Protein AF-A0A5J6PD71-F1 (afdb_monomer)

Solvent-accessible surface area (backbone atoms only — not comparable to full-atom values): 24590 Å² total; per-residue (Å²): 116,74,68,60,54,57,51,52,53,49,52,50,52,50,52,42,64,70,36,68,49,68,65,57,45,51,50,52,51,49,40,51,48,45,36,53,51,20,52,51,44,26,75,73,64,69,37,62,67,48,34,52,54,23,38,63,52,36,47,58,53,48,50,45,54,66,44,48,45,32,48,38,51,50,11,50,74,39,28,80,81,47,69,74,43,86,61,46,69,58,54,50,51,53,52,49,53,53,50,41,50,55,44,25,52,50,51,47,50,46,45,35,71,66,69,80,49,79,81,46,73,52,57,47,46,50,44,36,39,53,45,44,51,49,53,53,53,33,34,55,36,31,69,78,36,87,70,33,45,63,56,46,53,38,54,58,40,67,48,56,74,48,50,69,62,50,64,77,44,65,49,67,60,52,49,52,48,40,54,49,51,51,50,54,49,47,55,49,61,72,71,58,77,76,95,62,74,44,80,40,74,88,78,46,56,60,65,65,50,46,52,54,54,49,61,58,64,44,57,79,78,43,84,75,54,58,62,74,40,74,68,54,14,49,31,62,72,43,48,26,49,71,67,37,47,52,65,55,47,52,56,56,48,47,52,50,52,62,40,44,50,48,40,63,78,63,52,68,73,74,65,55,50,52,52,50,44,54,52,43,52,50,46,41,54,50,52,42,50,56,53,49,56,39,33,60,71,25,47,59,56,50,56,77,77,39,95,62,64,49,58,57,49,51,54,49,51,53,54,49,49,49,75,57,40,49,64,53,37,52,50,37,49,49,52,42,51,50,61,35,68,80,62,75,65,81,68,56,72,65,56,56,48,53,47,54,51,41,56,52,39,49,48,50,34,39,53,39,51,40,51,43,47,40,66,76,56,71,69,47,60,68,61,41,52,47,55,43,51,50,50,53,49,51,52,52,51,50,32,39,67,26,38,68,68,41,83,54,66,90,88,54,76,86,41,61,56,62,60,57,46,52,52,39,51,51,53,35,65,66,33,51,59,56,32,65,62,44,59,58,67,61,72,79,85,68,93,84,129

Secondary structure (DSSP, 8-state):
-HHHHHHHHHHHHHHHHHS-SHHHHHHHHHHHHHHHHHHHHHHHH--HHHHHHHHHHHHHHHHHHHHHHHHHHHHHHH-TTGGGSTTHHHHHHHHHHHHHHHHHHHHHHHHHHTTSS---HHHHHHHHHHHHHHHHHHHHHHHH-TTGGGHHHHHHHHTTTHHHHHHTS-HHHHHHHHHHHHHHHHHHHHH---SSPPPPTTTS-HHHHHHHHHHHHGGGTS--PPPS-HHHHHHHTS--SHHHHHHHHHHHHHHHHHHHHHHHHHS-HHHHHHHHHHHHHHHHHHHHHHHHHHHHHHHHHHHHH----HHHHHHHHHHHHHHHHHHHHHHHHHHHHHHHHTTT----HHHHHHHHHHHHHHHHHHHHHHHHHHHHHTT-HHHHHHHHHHHHHHHHHHHHHTTSSSPPPTTS----THHHHHHHHHHHHHHHHHHHHHGGG-----S--

Mean predicted aligned error: 12.78 Å

Foldseek 3Di:
DVVVVVVVVVLVVLVCQLVVDPLVVVLLVVLVVLLVVLVCCCVVPVPLLSLVLNLLSCVVVLLCLLQQNLLSLLLLLQDPVNVPDPCSLVSSLVVNLVSLLVSLVSVLSNVCSVVPDHDDPQLSLLSSLLSLVLSLVSNVLSLVPVPSSLCSLLSSLQCVVVSVVSSPPDSVVSVVVSVVSSVVSSVCSVVDDRPDNRDRPVPPPVVVVCCVPCVPPVVVPDPQQAAPDPLLCLQQVHRDDPRVLVSVLVVLVVSLCVSCVSVVVHDDQDVSLLVNLLVLLVSLLVQLLVSLLSRLVRVVVVVVVDPDQLLVVVVVSVVSSCVRSVVSLVVSLVVSVVSCVVRVPDDDVVLSVLSSLLSVLLSLLLNLQLLLCCLVPVSPSSVSSVVNVVSVSVLSSLCVLQCSSHRDPPPRDNRHPVVSVVVSVVSCVVRVVCRSVSSSVRDPPPDDD

Radius of gyration: 23.36 Å; Cα contacts (8 Å, |Δi|>4): 391; chains: 1; bounding box: 61×66×56 Å

Nearest PDB structures (foldseek):
  6tp6-assembly1_A  TM=1.699E-01  e=2.619E+00  Homo sapiens
  6tp3-assembly2_B  TM=1.702E-01  e=4.707E+00  Homo sapiens
  8irs-assembly1_R  TM=1.478E-01  e=9.513E+00  Escherichia coli

pLDDT: mean 70.59, std 14.04, range [32.34, 94.25]

Structure (mmCIF, N/CA/C/O backbone):
data_AF-A0A5J6PD71-F1
#
_entry.id   AF-A0A5J6PD71-F1
#
loop_
_atom_site.group_PDB
_atom_site.id
_atom_site.type_symbol
_atom_site.label_atom_id
_atom_site.label_alt_id
_atom_site.label_comp_id
_atom_site.label_asym_id
_atom_site.label_entity_id
_atom_site.label_seq_id
_atom_site.pdbx_PDB_ins_code
_atom_site.Cartn_x
_atom_site.Cartn_y
_atom_site.Cartn_z
_atom_site.occupancy
_atom_site.B_iso_or_equiv
_atom_site.auth_seq_id
_atom_site.auth_comp_id
_atom_site.auth_asym_id
_atom_site.auth_atom_id
_atom_site.pdbx_PDB_model_num
ATOM 1 N N . MET A 1 1 ? 8.873 -41.475 -1.466 1.00 44.66 1 MET A N 1
ATOM 2 C CA . MET A 1 1 ? 7.614 -40.705 -1.625 1.00 44.66 1 MET A CA 1
ATOM 3 C C . MET A 1 1 ? 7.075 -40.048 -0.341 1.00 44.66 1 MET A C 1
ATOM 5 O O . MET A 1 1 ? 6.488 -38.988 -0.456 1.00 44.66 1 MET A O 1
ATOM 9 N N . LYS A 1 2 ? 7.304 -40.554 0.888 1.00 41.00 2 LYS A N 1
ATOM 10 C CA . LYS A 1 2 ? 6.864 -39.854 2.129 1.00 41.00 2 LYS A CA 1
ATOM 11 C C . LYS A 1 2 ? 7.612 -38.539 2.446 1.00 41.00 2 LYS A C 1
ATOM 13 O O . LYS A 1 2 ? 7.022 -37.627 3.011 1.00 41.00 2 LYS A O 1
ATOM 18 N N . ALA A 1 3 ? 8.882 -38.407 2.053 1.00 39.44 3 ALA A N 1
ATOM 19 C CA . ALA A 1 3 ? 9.677 -37.197 2.309 1.00 39.44 3 ALA A CA 1
ATOM 20 C C . ALA A 1 3 ? 9.302 -35.999 1.411 1.00 39.44 3 ALA A C 1
ATOM 22 O O . ALA A 1 3 ? 9.419 -34.854 1.843 1.00 39.44 3 ALA A O 1
ATOM 23 N N . SER A 1 4 ? 8.814 -36.242 0.186 1.00 40.81 4 SER A N 1
ATOM 24 C CA . SER A 1 4 ? 8.402 -35.174 -0.737 1.00 40.81 4 SER A CA 1
ATOM 25 C C . SER A 1 4 ? 7.089 -34.517 -0.306 1.00 40.81 4 SER A C 1
ATOM 27 O O . SER A 1 4 ? 6.993 -33.294 -0.353 1.00 40.81 4 SER A O 1
ATOM 29 N N . HIS A 1 5 ? 6.126 -35.294 0.205 1.00 41.25 5 HIS A N 1
ATOM 30 C CA . HIS A 1 5 ? 4.891 -34.750 0.787 1.00 41.25 5 HIS A CA 1
ATOM 31 C C . HIS A 1 5 ? 5.169 -33.901 2.033 1.00 41.25 5 HIS A C 1
ATOM 33 O O . HIS A 1 5 ? 4.680 -32.782 2.136 1.00 41.25 5 HIS A O 1
ATOM 39 N N . MET A 1 6 ? 6.059 -34.365 2.917 1.00 46.75 6 MET A N 1
ATOM 40 C CA . MET A 1 6 ? 6.398 -33.632 4.140 1.00 46.75 6 MET A CA 1
ATOM 41 C C . MET A 1 6 ? 7.098 -32.286 3.864 1.00 46.75 6 MET A C 1
ATOM 43 O O . MET A 1 6 ? 6.939 -31.340 4.632 1.00 46.75 6 MET A O 1
ATOM 47 N N . ASN A 1 7 ? 7.858 -32.170 2.769 1.00 53.00 7 ASN A N 1
ATOM 48 C CA . ASN A 1 7 ? 8.479 -30.905 2.359 1.00 53.00 7 ASN A CA 1
ATOM 49 C C . ASN A 1 7 ? 7.473 -29.935 1.721 1.00 53.00 7 ASN A C 1
ATOM 51 O O . ASN A 1 7 ? 7.568 -28.728 1.958 1.00 53.00 7 ASN A O 1
ATOM 55 N N . LEU A 1 8 ? 6.494 -30.453 0.971 1.00 55.34 8 LEU A N 1
ATOM 56 C CA . LEU A 1 8 ? 5.419 -29.651 0.384 1.00 55.34 8 LEU A CA 1
ATOM 57 C C . LEU A 1 8 ? 4.525 -29.050 1.481 1.00 55.34 8 LEU A C 1
ATOM 59 O O . LEU A 1 8 ? 4.266 -27.846 1.475 1.00 55.34 8 LEU A O 1
ATOM 63 N N . ASP A 1 9 ? 4.171 -29.855 2.486 1.00 62.41 9 ASP A N 1
ATOM 64 C CA . ASP A 1 9 ? 3.374 -29.421 3.640 1.00 62.41 9 ASP A CA 1
ATOM 65 C C . ASP A 1 9 ? 4.103 -28.354 4.470 1.00 62.41 9 ASP A C 1
ATOM 67 O O . ASP A 1 9 ? 3.505 -27.364 4.893 1.00 62.41 9 ASP A O 1
ATOM 71 N N . ARG A 1 10 ? 5.425 -28.490 4.646 1.00 64.19 10 ARG A N 1
ATOM 72 C CA . ARG A 1 10 ? 6.257 -27.490 5.341 1.00 64.19 10 ARG A CA 1
ATOM 73 C C . ARG A 1 10 ? 6.315 -26.160 4.594 1.00 64.19 10 ARG A C 1
ATOM 75 O O . ARG A 1 10 ? 6.169 -25.115 5.226 1.00 64.19 10 ARG A O 1
ATOM 82 N N . GLY A 1 11 ? 6.499 -26.181 3.273 1.00 60.91 11 GLY A N 1
ATOM 83 C CA . GLY A 1 11 ? 6.483 -24.964 2.452 1.00 60.91 11 GLY A CA 1
ATOM 84 C C . GLY A 1 11 ? 5.134 -24.246 2.522 1.00 60.91 11 GLY A C 1
ATOM 85 O O . GLY A 1 11 ? 5.078 -23.028 2.692 1.00 60.91 11 GLY A O 1
ATOM 86 N N . LEU A 1 12 ? 4.045 -25.015 2.500 1.00 65.31 12 LEU A N 1
ATOM 87 C CA . LEU A 1 12 ? 2.684 -24.497 2.585 1.00 65.31 12 LEU A CA 1
ATOM 88 C C . LEU A 1 12 ? 2.399 -23.879 3.963 1.00 65.31 12 LEU A C 1
ATOM 90 O O . LEU A 1 12 ? 1.822 -22.795 4.034 1.00 65.31 12 LEU A O 1
ATOM 94 N N . ILE A 1 13 ? 2.883 -24.488 5.051 1.00 67.88 13 ILE A N 1
ATOM 95 C CA . ILE A 1 13 ? 2.801 -23.926 6.411 1.00 67.88 13 ILE A CA 1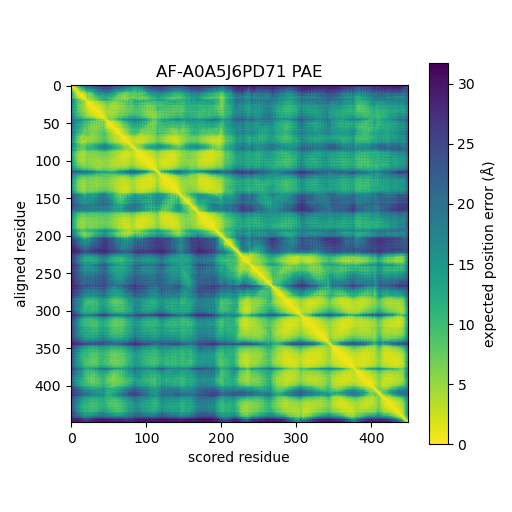
ATOM 96 C C . ILE A 1 13 ? 3.588 -22.612 6.521 1.00 67.88 13 ILE A C 1
ATOM 98 O O . ILE A 1 13 ? 3.087 -21.646 7.096 1.00 67.88 13 ILE A O 1
ATOM 102 N N . VAL A 1 14 ? 4.793 -22.528 5.949 1.00 66.56 14 VAL A N 1
ATOM 103 C CA . VAL A 1 14 ? 5.590 -21.287 5.975 1.00 66.56 14 VAL A CA 1
ATOM 104 C C . VAL A 1 14 ? 4.915 -20.177 5.171 1.00 66.56 14 VAL A C 1
ATOM 106 O O . VAL A 1 14 ? 4.851 -19.040 5.636 1.00 66.56 14 VAL A O 1
ATOM 109 N N . LEU A 1 15 ? 4.333 -20.498 4.016 1.00 65.25 15 LEU A N 1
ATOM 110 C CA . LEU A 1 15 ? 3.592 -19.537 3.196 1.00 65.25 15 LEU A CA 1
ATOM 111 C C . LEU A 1 15 ? 2.302 -19.073 3.893 1.00 65.25 15 LEU A C 1
ATOM 113 O O . LEU A 1 15 ? 1.964 -17.888 3.863 1.00 65.25 15 LEU A O 1
ATOM 117 N N . GLN A 1 16 ? 1.627 -19.979 4.607 1.00 66.62 16 GLN A N 1
ATOM 118 C CA . GLN A 1 16 ? 0.517 -19.636 5.497 1.00 66.62 16 GLN A CA 1
ATOM 119 C C . GLN A 1 16 ? 0.954 -18.742 6.661 1.00 66.62 16 GLN A C 1
ATOM 121 O O . GLN A 1 16 ? 0.165 -17.911 7.086 1.00 66.62 16 GLN A O 1
ATOM 126 N N . GLN A 1 17 ? 2.178 -18.872 7.173 1.00 66.94 17 GLN A N 1
ATOM 127 C CA . GLN A 1 17 ? 2.681 -18.012 8.249 1.00 66.94 17 GLN A CA 1
ATOM 128 C C . GLN A 1 17 ? 3.188 -16.650 7.752 1.00 66.94 17 GLN A C 1
ATOM 130 O O . GLN A 1 17 ? 3.024 -15.658 8.463 1.00 66.94 17 GLN A O 1
ATOM 135 N N . LEU A 1 18 ? 3.759 -16.580 6.544 1.00 65.62 18 LEU A N 1
ATOM 136 C CA . LEU A 1 18 ? 4.157 -15.329 5.877 1.00 65.62 18 LEU A CA 1
ATOM 137 C C . LEU A 1 18 ? 2.943 -14.456 5.542 1.00 65.62 18 LEU A C 1
ATOM 139 O O . LEU A 1 18 ? 2.994 -13.235 5.695 1.00 65.62 18 LEU A O 1
ATOM 143 N N . PHE A 1 19 ? 1.835 -15.094 5.159 1.00 67.50 19 PHE A N 1
ATOM 144 C CA . PHE A 1 19 ? 0.572 -14.438 4.827 1.00 67.50 19 PHE A CA 1
ATOM 145 C C . PHE A 1 19 ? -0.573 -15.062 5.639 1.00 67.50 19 PHE A C 1
ATOM 147 O O . PHE A 1 19 ? -1.385 -15.836 5.117 1.00 67.50 19 PHE A O 1
ATOM 154 N N . PRO A 1 20 ? -0.656 -14.743 6.943 1.00 55.12 20 PRO A N 1
ATOM 155 C CA . PRO A 1 20 ? -1.557 -15.426 7.871 1.00 55.12 20 PRO A CA 1
ATOM 156 C C . PRO A 1 20 ? -3.026 -15.244 7.506 1.00 55.12 20 PRO A C 1
ATOM 158 O O . PRO A 1 20 ? -3.826 -16.184 7.587 1.00 55.12 20 PRO A O 1
ATOM 161 N N . THR A 1 21 ? -3.388 -14.071 6.995 1.00 61.28 21 THR A N 1
ATOM 162 C CA . THR A 1 21 ? -4.753 -13.812 6.554 1.00 61.28 21 THR A CA 1
ATOM 163 C C . THR A 1 21 ? -5.006 -14.466 5.193 1.00 61.28 21 THR A C 1
ATOM 165 O O . THR A 1 21 ? -4.267 -14.280 4.224 1.00 61.28 21 THR A O 1
ATOM 168 N N . ARG A 1 22 ? -6.094 -15.244 5.099 1.00 60.59 22 ARG A N 1
ATOM 169 C CA . ARG A 1 22 ? -6.539 -15.860 3.832 1.00 60.59 22 ARG A CA 1
ATOM 170 C C . ARG A 1 22 ? -6.719 -14.811 2.730 1.00 60.59 22 ARG A C 1
ATOM 172 O O . ARG A 1 22 ? -6.396 -15.076 1.584 1.00 60.59 22 ARG A O 1
ATOM 179 N N . VAL A 1 23 ? -7.178 -13.614 3.094 1.00 55.34 23 VAL A N 1
ATOM 180 C CA . VAL A 1 23 ? -7.401 -12.502 2.161 1.00 55.34 23 VAL A CA 1
ATOM 181 C C . VAL A 1 23 ? -6.099 -12.009 1.530 1.00 55.34 23 VAL A C 1
ATOM 183 O O . VAL A 1 23 ? -6.073 -11.807 0.324 1.00 55.34 23 VAL A O 1
ATOM 186 N N . ILE A 1 24 ? -5.004 -11.880 2.291 1.00 61.78 24 ILE A N 1
ATOM 187 C CA . ILE A 1 24 ? -3.714 -11.462 1.716 1.00 61.78 24 ILE A CA 1
ATOM 188 C C . ILE A 1 24 ? -3.164 -12.545 0.785 1.00 61.78 24 ILE A C 1
ATOM 190 O O . ILE A 1 24 ? -2.654 -12.220 -0.282 1.00 61.78 24 ILE A O 1
ATOM 194 N N . ARG A 1 25 ? -3.341 -13.828 1.131 1.00 66.06 25 ARG A N 1
ATOM 195 C CA . ARG A 1 25 ? -2.976 -14.945 0.242 1.00 66.06 25 ARG A CA 1
ATOM 196 C C . ARG A 1 25 ? -3.728 -14.892 -1.084 1.00 66.06 25 ARG A C 1
ATOM 198 O O . ARG A 1 25 ? -3.099 -14.962 -2.132 1.00 66.06 25 ARG A O 1
ATOM 205 N N . TRP A 1 26 ? -5.050 -14.729 -1.040 1.00 64.12 26 TRP A N 1
ATOM 206 C CA . TRP A 1 26 ? -5.865 -14.600 -2.248 1.00 64.12 26 TRP A CA 1
ATOM 207 C C . TRP A 1 26 ? -5.517 -13.354 -3.054 1.00 64.12 26 TRP A C 1
ATOM 209 O O . TRP A 1 26 ? -5.457 -13.437 -4.272 1.00 64.12 26 TRP A O 1
ATOM 219 N N . LEU A 1 27 ? -5.235 -12.228 -2.398 1.00 64.06 27 LEU A N 1
ATOM 220 C CA . LEU A 1 27 ? -4.836 -10.995 -3.071 1.00 64.06 27 LEU A CA 1
ATOM 221 C C . LEU A 1 27 ? -3.483 -11.147 -3.775 1.00 64.06 27 LEU A C 1
ATOM 223 O O . LEU A 1 27 ? -3.360 -10.746 -4.925 1.00 64.06 27 LEU A O 1
ATOM 227 N N . MET A 1 28 ? -2.496 -11.780 -3.140 1.00 67.12 28 MET A N 1
ATOM 228 C CA . MET A 1 28 ? -1.216 -12.068 -3.791 1.00 67.12 28 MET A CA 1
ATOM 229 C C . MET A 1 28 ? -1.358 -13.040 -4.957 1.00 67.12 28 MET A C 1
ATOM 231 O O . MET A 1 28 ? -0.760 -12.816 -6.003 1.00 67.12 28 MET A O 1
ATOM 235 N N . LEU A 1 29 ? -2.157 -14.099 -4.793 1.00 73.31 29 LEU A N 1
ATOM 236 C CA . LEU A 1 29 ? -2.440 -15.044 -5.873 1.00 73.31 29 LEU A CA 1
ATOM 237 C C . LEU A 1 29 ? -3.161 -14.355 -7.031 1.00 73.31 29 LEU A C 1
ATOM 239 O O . LEU A 1 29 ? -2.787 -14.561 -8.180 1.00 73.31 29 LEU A O 1
ATOM 243 N N . LEU A 1 30 ? -4.149 -13.509 -6.740 1.00 68.31 30 LEU A N 1
ATOM 244 C CA . LEU A 1 30 ? -4.875 -12.735 -7.739 1.00 68.31 30 LEU A CA 1
ATOM 245 C C . LEU A 1 30 ? -3.935 -11.778 -8.476 1.00 68.31 30 LEU A C 1
ATOM 247 O O . LEU A 1 30 ? -3.932 -11.772 -9.699 1.00 68.31 30 LEU A O 1
ATOM 251 N N . MET A 1 31 ? -3.101 -11.023 -7.756 1.00 68.56 31 MET A N 1
ATOM 252 C CA . MET A 1 31 ? -2.120 -10.115 -8.358 1.00 68.56 31 MET A CA 1
ATOM 253 C C . MET A 1 31 ? -1.092 -10.863 -9.212 1.00 68.56 31 MET A C 1
ATOM 255 O O . MET A 1 31 ? -0.802 -10.426 -10.320 1.00 68.56 31 MET A O 1
ATOM 259 N N . LEU A 1 32 ? -0.590 -12.012 -8.747 1.00 72.38 32 LEU A N 1
ATOM 260 C CA . LEU A 1 32 ? 0.308 -12.865 -9.529 1.00 72.38 32 LEU A CA 1
ATOM 261 C C . LEU A 1 32 ? -0.388 -13.413 -10.782 1.00 72.38 32 LEU A C 1
ATOM 263 O O . LEU A 1 32 ? 0.203 -13.436 -11.853 1.00 72.38 32 LEU A O 1
ATOM 267 N N . THR A 1 33 ? -1.649 -13.827 -10.660 1.00 74.81 33 THR A N 1
ATOM 268 C CA . THR A 1 33 ? -2.439 -14.344 -11.785 1.00 74.81 33 THR A CA 1
ATOM 269 C C . THR A 1 33 ? -2.689 -13.250 -12.816 1.00 74.81 33 THR A C 1
ATOM 271 O O . THR A 1 33 ? -2.477 -13.474 -14.001 1.00 74.81 33 THR A O 1
ATOM 274 N N . ILE A 1 34 ? -3.075 -12.050 -12.376 1.00 71.81 34 ILE A N 1
ATOM 275 C CA . ILE A 1 34 ? -3.256 -10.888 -13.252 1.00 71.81 34 ILE A CA 1
ATOM 276 C C . ILE A 1 34 ? -1.935 -10.506 -13.920 1.00 71.81 34 ILE A C 1
ATOM 278 O O . ILE A 1 34 ? -1.935 -10.201 -15.105 1.00 71.81 34 ILE A O 1
ATOM 282 N N . PHE A 1 35 ? -0.816 -10.567 -13.197 1.00 71.12 35 PHE A N 1
ATOM 283 C CA . PHE A 1 35 ? 0.507 -10.346 -13.772 1.00 71.12 35 PHE A CA 1
ATOM 284 C C . PHE A 1 35 ? 0.834 -11.376 -14.862 1.00 71.12 35 PHE A C 1
ATOM 286 O O . PHE A 1 35 ? 1.202 -10.985 -15.961 1.00 71.12 35 PHE A O 1
ATOM 293 N N . LEU A 1 36 ? 0.653 -12.675 -14.601 1.00 77.62 36 LEU A N 1
ATOM 294 C CA . LEU A 1 36 ? 0.953 -13.736 -15.572 1.00 77.62 36 LEU A CA 1
ATOM 295 C C . LEU A 1 36 ? 0.035 -13.684 -16.799 1.00 77.62 36 LEU A C 1
ATOM 297 O O . LEU A 1 36 ? 0.499 -13.852 -17.924 1.00 77.62 36 LEU A O 1
ATOM 301 N N . ILE A 1 37 ? -1.259 -13.432 -16.586 1.00 78.00 37 ILE A N 1
ATOM 302 C CA . ILE A 1 37 ? -2.228 -13.253 -17.671 1.00 78.00 37 ILE A CA 1
ATOM 303 C C . ILE A 1 37 ? -1.896 -11.985 -18.456 1.00 78.00 37 ILE A C 1
ATOM 305 O O . ILE A 1 37 ? -1.871 -12.027 -19.677 1.00 78.00 37 ILE A O 1
ATOM 309 N N . GLY A 1 38 ? -1.605 -10.877 -17.774 1.00 71.50 38 GLY A N 1
ATOM 310 C CA . GLY A 1 38 ? -1.207 -9.621 -18.401 1.00 71.50 38 GLY A CA 1
ATOM 311 C C . GLY A 1 38 ? 0.051 -9.783 -19.244 1.00 71.50 38 GLY A C 1
ATOM 312 O O . GLY A 1 38 ? 0.042 -9.403 -20.405 1.00 71.50 38 GLY A O 1
ATOM 313 N N . PHE A 1 39 ? 1.081 -10.437 -18.705 1.00 72.88 39 PHE A N 1
ATOM 314 C CA . PHE A 1 39 ? 2.295 -10.814 -19.430 1.00 72.88 39 PHE A CA 1
ATOM 315 C C . PHE A 1 39 ? 1.971 -11.601 -20.700 1.00 72.88 39 PHE A C 1
ATOM 317 O O . PHE A 1 39 ? 2.344 -11.183 -21.793 1.00 72.88 39 PHE A O 1
ATOM 324 N N . ALA A 1 40 ? 1.224 -12.701 -20.573 1.00 78.31 40 ALA A N 1
ATOM 325 C CA . ALA A 1 40 ? 0.868 -13.536 -21.714 1.00 78.31 40 ALA A CA 1
ATOM 326 C C . ALA A 1 40 ? 0.051 -12.766 -22.760 1.00 78.31 40 ALA A C 1
ATOM 328 O O . ALA A 1 40 ? 0.303 -12.896 -23.952 1.00 78.31 40 ALA A O 1
ATOM 329 N N . LEU A 1 41 ? -0.910 -11.946 -22.333 1.00 75.50 41 LEU A N 1
ATOM 330 C CA . LEU A 1 41 ? -1.755 -11.179 -23.242 1.00 75.50 41 LEU A CA 1
ATOM 331 C C . LEU A 1 41 ? -0.979 -10.077 -23.967 1.00 75.50 41 LEU A C 1
ATOM 333 O O . LEU A 1 41 ? -1.221 -9.859 -25.153 1.00 75.50 41 LEU A O 1
ATOM 337 N N . THR A 1 42 ? -0.044 -9.405 -23.296 1.00 72.81 42 THR A N 1
ATOM 338 C CA . THR A 1 42 ? 0.781 -8.386 -23.949 1.00 72.81 42 THR A CA 1
ATOM 339 C C . THR A 1 42 ? 1.735 -9.008 -24.964 1.00 72.81 42 THR A C 1
ATOM 341 O O . THR A 1 42 ? 1.828 -8.504 -26.077 1.00 72.81 42 THR A O 1
ATOM 344 N N . GLU A 1 43 ? 2.380 -10.128 -24.630 1.00 73.38 43 GLU A N 1
ATOM 345 C CA . GLU A 1 43 ? 3.308 -10.814 -25.543 1.00 73.38 43 GLU A CA 1
ATOM 346 C C . GLU A 1 43 ? 2.589 -11.488 -26.726 1.00 73.38 43 GLU A C 1
ATOM 348 O O . GLU A 1 43 ? 3.104 -11.498 -27.840 1.00 73.38 43 GLU A O 1
ATOM 353 N N . LEU A 1 44 ? 1.386 -12.040 -26.515 1.00 77.69 44 LEU A N 1
ATOM 354 C CA . LEU A 1 44 ? 0.648 -12.759 -27.564 1.00 77.69 44 LEU A CA 1
ATOM 355 C C . LEU A 1 44 ? -0.183 -11.846 -28.472 1.00 77.69 44 LEU A C 1
ATOM 357 O O . LEU A 1 44 ? -0.397 -12.188 -29.633 1.00 77.69 44 LEU A O 1
ATOM 361 N N . PHE A 1 45 ? -0.685 -10.721 -27.955 1.00 73.50 45 PHE A N 1
ATOM 362 C CA . PHE A 1 45 ? -1.658 -9.882 -28.667 1.00 73.50 45 PHE A CA 1
ATOM 363 C C . PHE A 1 45 ? -1.238 -8.411 -28.807 1.00 73.50 45 PHE A C 1
ATOM 365 O O . PHE A 1 45 ? -2.020 -7.625 -29.338 1.00 73.50 45 PHE A O 1
ATOM 372 N N . ALA A 1 46 ? -0.041 -8.027 -28.340 1.00 66.94 46 ALA A N 1
ATOM 373 C CA . ALA A 1 46 ? 0.464 -6.646 -28.369 1.00 66.94 46 ALA A CA 1
ATOM 374 C C . ALA A 1 46 ? -0.521 -5.621 -27.761 1.00 66.94 46 ALA A C 1
ATOM 376 O O . ALA A 1 46 ? -0.673 -4.497 -28.238 1.00 66.94 46 ALA A O 1
ATOM 377 N N . LEU A 1 47 ? -1.242 -6.026 -26.709 1.00 66.19 47 LEU A N 1
ATOM 378 C CA . LEU A 1 47 ? -2.257 -5.197 -26.059 1.00 66.19 47 LEU A CA 1
ATOM 379 C C . LEU A 1 47 ? -1.622 -4.303 -24.985 1.00 66.19 47 LEU A C 1
ATOM 381 O O . LEU A 1 47 ? -1.668 -4.619 -23.794 1.00 66.19 47 LEU A O 1
ATOM 385 N N . ASP A 1 48 ? -1.082 -3.156 -25.402 1.00 61.50 48 ASP A N 1
ATOM 386 C CA . ASP A 1 48 ? -0.398 -2.184 -24.528 1.00 61.50 48 ASP A CA 1
ATOM 387 C C . ASP A 1 48 ? -1.231 -1.780 -23.297 1.00 61.50 48 ASP A C 1
ATOM 389 O O . ASP A 1 48 ? -0.708 -1.667 -22.188 1.00 61.50 48 ASP A O 1
ATOM 393 N N . LEU A 1 49 ? -2.553 -1.626 -23.455 1.00 62.06 49 LEU A N 1
ATOM 394 C CA . LEU A 1 49 ? -3.468 -1.289 -22.356 1.00 62.06 49 LEU A CA 1
ATOM 395 C C . LEU A 1 49 ? -3.499 -2.369 -21.265 1.00 62.06 49 LEU A C 1
ATOM 397 O O . LEU A 1 49 ? -3.516 -2.051 -20.076 1.00 62.06 49 LEU A O 1
ATOM 401 N N . ILE A 1 50 ? -3.475 -3.646 -21.655 1.00 67.00 50 ILE A N 1
ATOM 402 C CA . ILE A 1 50 ? -3.459 -4.770 -20.711 1.00 67.00 50 ILE A CA 1
ATOM 403 C C . ILE A 1 50 ? -2.109 -4.831 -19.999 1.00 67.00 50 ILE A C 1
ATOM 405 O O . ILE A 1 50 ? -2.081 -5.033 -18.784 1.00 67.00 50 ILE A O 1
ATOM 409 N N . GLY A 1 51 ? -1.013 -4.571 -20.719 1.00 62.19 51 GLY A N 1
ATOM 410 C CA . GLY A 1 51 ? 0.321 -4.434 -20.139 1.00 62.19 51 GLY A CA 1
ATOM 411 C C . GLY A 1 51 ? 0.388 -3.334 -19.081 1.00 62.19 51 GLY A C 1
ATOM 412 O O . GLY A 1 51 ? 0.825 -3.592 -17.961 1.00 62.19 51 GLY A O 1
ATOM 413 N N . VAL A 1 52 ? -0.114 -2.132 -19.380 1.00 62.41 52 VAL A N 1
ATOM 414 C CA . VAL A 1 52 ? -0.112 -1.006 -18.428 1.00 62.41 52 VAL A CA 1
ATOM 415 C C . VAL A 1 52 ? -0.987 -1.294 -17.205 1.00 62.41 52 VAL A C 1
ATOM 417 O O . VAL A 1 52 ? -0.552 -1.056 -16.077 1.00 62.41 52 VAL A O 1
ATOM 420 N N . VAL A 1 53 ? -2.188 -1.852 -17.388 1.00 64.50 53 VAL A N 1
ATOM 421 C CA . VAL A 1 53 ? -3.077 -2.209 -16.266 1.00 64.50 53 VAL A CA 1
ATOM 422 C C . VAL A 1 53 ? -2.453 -3.299 -15.391 1.00 64.50 53 VAL A C 1
ATOM 424 O O . VAL A 1 53 ? -2.454 -3.187 -14.163 1.00 64.50 53 VAL A O 1
ATOM 427 N N . ALA A 1 54 ? -1.873 -4.334 -15.996 1.00 65.56 54 ALA A N 1
ATOM 428 C CA . ALA A 1 54 ? -1.209 -5.406 -15.265 1.00 65.56 54 ALA A CA 1
ATOM 429 C C . ALA A 1 54 ? 0.084 -4.931 -14.577 1.00 65.56 54 ALA A C 1
ATOM 431 O O . ALA A 1 54 ? 0.336 -5.320 -13.437 1.00 65.56 54 ALA A O 1
ATOM 432 N N . GLY A 1 55 ? 0.857 -4.032 -15.194 1.00 63.34 55 GLY A N 1
ATOM 433 C CA . GLY A 1 55 ? 2.017 -3.383 -14.577 1.00 63.34 55 GLY A CA 1
ATOM 434 C C . GLY A 1 55 ? 1.634 -2.497 -13.386 1.00 63.34 55 GLY A C 1
ATOM 435 O O . GLY A 1 55 ? 2.241 -2.589 -12.317 1.00 63.34 55 GLY A O 1
ATOM 436 N N . ALA A 1 56 ? 0.567 -1.707 -13.518 1.00 61.03 56 ALA A N 1
ATOM 437 C CA . ALA A 1 56 ? 0.035 -0.881 -12.435 1.00 61.03 56 ALA A CA 1
ATOM 438 C C . ALA A 1 56 ? -0.518 -1.717 -11.266 1.00 61.03 56 ALA A C 1
ATOM 440 O O . ALA A 1 56 ? -0.416 -1.300 -10.114 1.00 61.03 56 ALA A O 1
ATOM 441 N N . LEU A 1 57 ? -1.050 -2.915 -11.533 1.00 64.25 57 LEU A N 1
ATOM 442 C CA . LEU A 1 57 ? -1.469 -3.883 -10.510 1.00 64.25 57 LEU A CA 1
ATOM 443 C C . LEU A 1 57 ? -0.297 -4.666 -9.896 1.00 64.25 57 LEU A C 1
ATOM 445 O O . LEU A 1 57 ? -0.363 -5.059 -8.728 1.00 64.25 57 LEU A O 1
ATOM 449 N N . ALA A 1 58 ? 0.790 -4.856 -10.645 1.00 64.50 58 ALA A N 1
ATOM 450 C CA . ALA A 1 58 ? 2.012 -5.496 -10.173 1.00 64.50 58 ALA A CA 1
ATOM 451 C C . ALA A 1 58 ? 2.853 -4.576 -9.270 1.00 64.50 58 ALA A C 1
ATOM 453 O O . ALA A 1 58 ? 3.513 -5.057 -8.350 1.00 64.50 58 ALA A O 1
ATOM 454 N N . MET A 1 59 ? 2.784 -3.254 -9.449 1.00 60.16 59 MET A N 1
ATOM 455 C CA . MET A 1 59 ? 3.476 -2.279 -8.591 1.00 60.16 59 MET A CA 1
ATOM 456 C C . MET A 1 59 ? 3.112 -2.407 -7.097 1.00 60.16 59 MET A C 1
ATOM 458 O O . MET A 1 59 ? 4.020 -2.526 -6.273 1.00 60.16 59 MET A O 1
ATOM 462 N N . PRO A 1 60 ? 1.829 -2.485 -6.695 1.00 62.75 60 PRO A N 1
ATOM 463 C CA . PRO A 1 60 ? 1.445 -2.823 -5.327 1.00 62.75 60 PRO A CA 1
ATOM 464 C C . PRO A 1 60 ? 2.041 -4.142 -4.825 1.00 62.75 60 PRO A C 1
ATOM 466 O O . PRO A 1 60 ? 2.420 -4.219 -3.660 1.00 62.75 60 PRO A O 1
ATOM 469 N N . LEU A 1 61 ? 2.161 -5.166 -5.679 1.00 64.81 61 LEU A N 1
ATOM 470 C CA . LEU A 1 61 ? 2.782 -6.445 -5.317 1.00 64.81 61 LEU A CA 1
ATOM 471 C C . LEU A 1 61 ? 4.287 -6.282 -5.052 1.00 64.81 61 LEU A C 1
ATOM 473 O O . LEU A 1 61 ? 4.791 -6.822 -4.066 1.00 64.81 61 LEU A O 1
ATOM 477 N N . VAL A 1 62 ? 4.980 -5.482 -5.868 1.00 63.50 62 VAL A N 1
ATOM 478 C CA . VAL A 1 62 ? 6.387 -5.107 -5.656 1.00 63.50 62 VAL A CA 1
ATOM 479 C C . VAL A 1 62 ? 6.548 -4.345 -4.343 1.00 63.50 62 VAL A C 1
ATOM 481 O O . VAL A 1 62 ? 7.395 -4.707 -3.529 1.00 63.50 62 VAL A O 1
ATOM 484 N N . LEU A 1 63 ? 5.691 -3.359 -4.074 1.00 62.25 63 LEU A N 1
ATOM 485 C CA . LEU A 1 63 ? 5.736 -2.562 -2.845 1.00 62.25 63 LEU A CA 1
ATOM 486 C C . LEU A 1 63 ? 5.418 -3.399 -1.599 1.00 62.25 63 LEU A C 1
ATOM 488 O O . LEU A 1 63 ? 6.119 -3.307 -0.592 1.00 62.25 63 LEU A O 1
ATOM 492 N N . ILE A 1 64 ? 4.408 -4.268 -1.661 1.00 65.12 64 ILE A N 1
ATOM 493 C CA . ILE A 1 64 ? 4.086 -5.216 -0.586 1.00 65.12 64 ILE A CA 1
ATOM 494 C C . ILE A 1 64 ? 5.266 -6.167 -0.352 1.00 65.12 64 ILE A C 1
ATOM 496 O O . ILE A 1 64 ? 5.681 -6.360 0.794 1.00 65.12 64 ILE A O 1
ATOM 500 N N . GLY A 1 65 ? 5.834 -6.726 -1.422 1.00 66.25 65 GLY A N 1
ATOM 501 C CA . GLY A 1 65 ? 6.986 -7.621 -1.366 1.00 66.25 65 GLY A CA 1
ATOM 502 C C . GLY A 1 65 ? 8.229 -6.950 -0.779 1.00 66.25 65 GLY A C 1
ATOM 503 O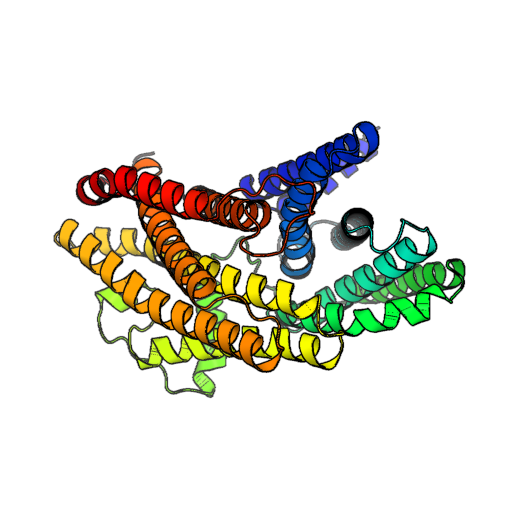 O . GLY A 1 65 ? 8.895 -7.536 0.067 1.00 66.25 65 GLY A O 1
ATOM 504 N N . MET A 1 66 ? 8.505 -5.704 -1.156 1.00 64.56 66 MET A N 1
ATOM 505 C CA . MET A 1 66 ? 9.665 -4.951 -0.678 1.00 64.56 66 MET A CA 1
ATOM 506 C C . MET A 1 66 ? 9.504 -4.453 0.759 1.00 64.56 66 MET A C 1
ATOM 508 O O . MET A 1 66 ? 10.470 -4.464 1.508 1.00 64.56 66 MET A O 1
ATOM 512 N N . ILE A 1 67 ? 8.310 -4.029 1.179 1.00 66.38 67 ILE A N 1
ATOM 513 C CA . ILE A 1 67 ? 8.122 -3.344 2.471 1.00 66.38 67 ILE A CA 1
ATOM 514 C C . ILE A 1 67 ? 7.703 -4.320 3.567 1.00 66.38 67 ILE A C 1
ATOM 516 O O . ILE A 1 67 ? 8.207 -4.289 4.692 1.00 66.38 67 ILE A O 1
ATOM 520 N N . ILE A 1 68 ? 6.738 -5.184 3.261 1.00 70.44 68 ILE A N 1
ATOM 521 C CA . ILE A 1 68 ? 6.090 -6.018 4.270 1.00 70.44 68 ILE A CA 1
ATOM 522 C C . ILE A 1 68 ? 6.904 -7.286 4.498 1.00 70.44 68 ILE A C 1
ATOM 524 O O . ILE A 1 68 ? 7.119 -7.688 5.645 1.00 70.44 68 ILE A O 1
ATOM 528 N N . LEU A 1 69 ? 7.391 -7.903 3.426 1.00 75.31 69 LEU A N 1
ATOM 529 C CA . LEU A 1 69 ? 8.024 -9.214 3.489 1.00 75.31 69 LEU A CA 1
ATOM 530 C C . LEU A 1 69 ? 9.291 -9.268 4.359 1.00 75.31 69 LEU A C 1
ATOM 532 O O . LEU A 1 69 ? 9.384 -10.193 5.172 1.00 75.31 69 LEU A O 1
ATOM 536 N N . PRO A 1 70 ? 10.207 -8.277 4.323 1.00 76.62 70 PRO A N 1
ATOM 537 C CA . PRO A 1 70 ? 11.364 -8.263 5.218 1.00 76.62 70 PRO A CA 1
ATOM 538 C C . PRO A 1 70 ? 10.950 -8.228 6.694 1.00 76.62 70 PRO A C 1
ATOM 540 O O . PRO A 1 70 ? 11.495 -8.958 7.526 1.00 76.62 70 PRO A O 1
ATOM 543 N N . THR A 1 71 ? 9.928 -7.430 7.032 1.00 74.56 71 THR A N 1
ATOM 544 C CA . THR A 1 71 ? 9.427 -7.335 8.414 1.00 74.56 71 THR A CA 1
ATOM 545 C C . THR A 1 71 ? 8.775 -8.637 8.878 1.00 74.56 71 THR A C 1
ATOM 547 O O . THR A 1 71 ? 8.962 -9.043 10.027 1.00 74.56 71 THR A O 1
ATOM 550 N N . GLN A 1 72 ? 8.057 -9.316 7.981 1.00 76.44 72 GLN A N 1
ATOM 551 C CA . GLN A 1 72 ? 7.416 -10.603 8.242 1.00 76.44 72 GLN A CA 1
ATOM 552 C C . GLN A 1 72 ? 8.429 -11.719 8.436 1.00 76.44 72 GLN A C 1
ATOM 554 O O . GLN A 1 72 ? 8.322 -12.488 9.389 1.00 76.44 72 GLN A O 1
ATOM 559 N N . MET A 1 73 ? 9.455 -11.771 7.592 1.00 81.38 73 MET A N 1
ATOM 560 C CA . MET A 1 73 ? 10.531 -12.745 7.725 1.00 81.38 73 MET A CA 1
ATOM 561 C C . MET A 1 73 ? 11.265 -12.621 9.051 1.00 81.38 73 MET A C 1
ATOM 563 O O . MET A 1 73 ? 11.474 -13.627 9.726 1.00 81.38 73 MET A O 1
ATOM 567 N N . VAL A 1 74 ? 11.628 -11.399 9.447 1.00 82.56 74 VAL A N 1
ATOM 568 C CA . VAL A 1 74 ? 12.280 -11.155 10.738 1.00 82.56 74 VAL A CA 1
ATOM 569 C C . VAL A 1 74 ? 11.334 -11.523 11.885 1.00 82.56 74 VAL A C 1
ATOM 571 O O . VAL A 1 74 ? 11.749 -12.201 12.824 1.00 82.56 74 VAL A O 1
ATOM 574 N N . ALA A 1 75 ? 10.053 -11.151 11.811 1.00 78.38 75 ALA A N 1
ATOM 575 C CA . ALA A 1 75 ? 9.073 -11.510 12.836 1.00 78.38 75 ALA A CA 1
ATOM 576 C C . ALA A 1 75 ? 8.937 -13.034 12.994 1.00 78.38 75 ALA A C 1
ATOM 578 O O . ALA A 1 75 ? 9.066 -13.540 14.109 1.00 78.38 75 ALA A O 1
ATOM 579 N N . LEU A 1 76 ? 8.771 -13.776 11.897 1.00 80.44 76 LEU A N 1
ATOM 580 C CA . LEU A 1 76 ? 8.663 -15.239 11.911 1.00 80.44 76 LEU A CA 1
ATOM 581 C C . LEU A 1 76 ? 9.956 -15.920 12.361 1.00 80.44 76 LEU A C 1
ATOM 583 O O . LEU A 1 76 ? 9.902 -16.843 13.167 1.00 80.44 76 LEU A O 1
ATOM 587 N N . ALA A 1 77 ? 11.116 -15.432 11.917 1.00 80.94 77 ALA A N 1
ATOM 588 C CA . ALA A 1 77 ? 12.414 -15.972 12.319 1.00 80.94 77 ALA A CA 1
ATOM 589 C C . ALA A 1 77 ? 12.721 -15.768 13.810 1.00 80.94 77 ALA A C 1
ATOM 591 O O . ALA A 1 77 ? 13.555 -16.487 14.365 1.00 80.94 77 ALA A O 1
ATOM 592 N N . THR A 1 78 ? 12.067 -14.794 14.454 1.00 80.12 78 THR A N 1
ATOM 593 C CA . THR A 1 78 ? 12.154 -14.605 15.907 1.00 80.12 78 THR A CA 1
ATOM 594 C C . THR A 1 78 ? 11.034 -15.287 16.680 1.00 80.12 78 THR A C 1
ATOM 596 O O . THR A 1 78 ? 11.223 -15.516 17.861 1.00 80.12 78 THR A O 1
ATOM 599 N N . HIS A 1 79 ? 9.894 -15.627 16.073 1.00 76.62 79 HIS A N 1
ATOM 600 C CA . HIS A 1 79 ? 8.689 -16.057 16.788 1.00 76.62 79 HIS A CA 1
ATOM 601 C C . HIS A 1 79 ? 8.874 -17.363 17.588 1.00 76.62 79 HIS A C 1
ATOM 603 O O . HIS A 1 79 ? 9.313 -18.381 17.057 1.00 76.62 79 HIS A O 1
ATOM 609 N N . ARG A 1 80 ? 8.449 -17.363 18.862 1.00 71.00 80 ARG A N 1
ATOM 610 C CA . ARG A 1 80 ? 8.647 -18.484 19.805 1.00 71.00 80 ARG A CA 1
ATOM 611 C C . ARG A 1 80 ? 8.015 -19.802 19.354 1.00 71.00 80 ARG A C 1
ATOM 613 O O . ARG A 1 80 ? 8.590 -20.855 19.574 1.00 71.00 80 ARG A O 1
ATOM 620 N N . ALA A 1 81 ? 6.839 -19.776 18.727 1.00 67.94 81 ALA A N 1
ATOM 621 C CA . ALA A 1 81 ? 6.241 -21.013 18.208 1.00 67.94 81 ALA A CA 1
ATOM 622 C C . ALA A 1 81 ? 6.934 -21.487 16.917 1.00 67.94 81 ALA A C 1
ATOM 624 O O . ALA A 1 81 ? 6.928 -22.671 16.599 1.00 67.94 81 ALA A O 1
ATOM 625 N N . ALA A 1 82 ? 7.547 -20.558 16.179 1.00 67.69 82 ALA A N 1
ATOM 626 C CA . ALA A 1 82 ? 8.191 -20.836 14.905 1.00 67.69 82 ALA A CA 1
ATOM 627 C C . ALA A 1 82 ? 9.615 -21.400 15.093 1.00 67.69 82 ALA A C 1
ATOM 629 O O . ALA A 1 82 ? 10.095 -22.150 14.248 1.00 67.69 82 ALA A O 1
ATOM 630 N N . SER A 1 83 ? 10.266 -21.136 16.235 1.00 66.62 83 SER A N 1
ATOM 631 C CA . SER A 1 83 ? 11.577 -21.712 16.575 1.00 66.62 83 SER A CA 1
ATOM 632 C C . SER A 1 83 ? 11.568 -23.234 16.751 1.00 66.62 83 SER A C 1
ATOM 634 O O . SER A 1 83 ? 12.629 -23.847 16.711 1.00 66.62 83 SER A O 1
ATOM 636 N N . PHE A 1 84 ? 10.392 -23.848 16.918 1.00 67.38 84 PHE A N 1
ATOM 637 C CA . PHE A 1 84 ? 10.239 -25.305 16.972 1.00 67.38 84 PHE A CA 1
ATOM 638 C C . PHE A 1 84 ? 10.167 -25.964 15.587 1.00 67.38 84 PHE A C 1
ATOM 640 O O . PHE A 1 84 ? 10.150 -27.189 15.509 1.00 67.38 84 PHE A O 1
ATOM 647 N N . PHE A 1 85 ? 10.145 -25.189 14.494 1.00 73.50 85 PHE A N 1
ATOM 648 C CA . PHE A 1 85 ? 10.196 -25.726 13.133 1.00 73.50 85 PHE A CA 1
ATOM 649 C C . PHE A 1 85 ? 11.656 -25.879 12.671 1.00 73.50 85 PHE A C 1
ATOM 651 O O . PHE A 1 85 ? 12.298 -24.881 12.317 1.00 73.50 85 PHE A O 1
ATOM 658 N N . PRO A 1 86 ? 12.208 -27.110 12.639 1.00 69.94 86 PRO A N 1
ATOM 659 C CA . PRO A 1 86 ? 13.577 -27.328 12.190 1.00 69.94 86 PRO A CA 1
ATOM 660 C C . PRO A 1 86 ? 13.725 -26.906 10.724 1.00 69.94 86 PRO A C 1
ATOM 662 O O . PRO A 1 86 ? 12.926 -27.280 9.867 1.00 69.94 86 PRO A O 1
ATOM 665 N N . GLY A 1 87 ? 14.747 -26.098 10.435 1.00 77.69 87 GLY A N 1
ATOM 666 C CA . GLY A 1 87 ? 15.023 -25.610 9.081 1.00 77.69 87 GLY A CA 1
ATOM 667 C C . GLY A 1 87 ? 14.162 -24.429 8.616 1.00 77.69 87 GLY A C 1
ATOM 668 O O . GLY A 1 87 ? 14.347 -23.978 7.486 1.00 77.69 87 GLY A O 1
ATOM 669 N N . LEU A 1 88 ? 13.290 -23.863 9.465 1.00 81.50 88 LEU A N 1
ATOM 670 C CA . LEU A 1 88 ? 12.446 -22.710 9.109 1.00 81.50 88 LEU A CA 1
ATOM 671 C C . LEU A 1 88 ? 13.250 -21.551 8.507 1.00 81.50 88 LEU A C 1
ATOM 673 O O . LEU A 1 88 ? 12.851 -20.977 7.502 1.00 81.50 88 LEU A O 1
ATOM 677 N N . ARG A 1 89 ? 14.409 -21.227 9.089 1.00 83.50 89 ARG A N 1
ATOM 678 C CA . ARG A 1 89 ? 15.282 -20.156 8.586 1.00 83.50 89 ARG A CA 1
ATOM 679 C C . ARG A 1 89 ? 15.786 -20.412 7.167 1.00 83.50 89 ARG A C 1
ATOM 681 O O . ARG A 1 89 ? 15.916 -19.452 6.415 1.00 83.50 89 ARG A O 1
ATOM 688 N N . GLY A 1 90 ? 16.041 -21.672 6.813 1.00 85.81 90 GLY A N 1
ATOM 689 C CA . GLY A 1 90 ? 16.448 -22.067 5.465 1.00 85.81 90 GLY A CA 1
ATOM 690 C C . GLY A 1 90 ? 15.291 -21.975 4.475 1.00 85.81 90 GLY A C 1
ATOM 691 O O . GLY A 1 90 ? 15.460 -21.423 3.394 1.00 85.81 90 GLY A O 1
ATOM 692 N N . ILE A 1 91 ? 14.094 -22.414 4.878 1.00 83.06 91 ILE A N 1
ATOM 693 C CA . ILE A 1 91 ? 12.881 -22.291 4.054 1.00 83.06 91 ILE A CA 1
ATOM 694 C C . ILE A 1 91 ? 12.530 -20.814 3.826 1.00 83.06 91 ILE A C 1
ATOM 696 O O . ILE A 1 91 ? 12.239 -20.421 2.699 1.00 83.06 91 ILE A O 1
ATOM 700 N N . LEU A 1 92 ? 12.609 -19.979 4.869 1.00 84.44 92 LEU A N 1
ATOM 701 C CA . LEU A 1 92 ? 12.404 -18.532 4.769 1.00 84.44 92 LEU A CA 1
ATOM 702 C C . LEU A 1 92 ? 13.423 -17.892 3.820 1.00 84.44 92 LEU A C 1
ATOM 704 O O . LEU A 1 92 ? 13.027 -17.114 2.959 1.00 84.44 92 LEU A O 1
ATOM 708 N N . LEU A 1 93 ? 14.707 -18.245 3.936 1.00 88.25 93 LEU A N 1
ATOM 709 C CA . LEU A 1 93 ? 15.761 -17.740 3.053 1.00 88.25 93 LEU A CA 1
ATOM 710 C C . LEU A 1 93 ? 15.511 -18.125 1.586 1.00 88.25 93 LEU A C 1
ATOM 712 O O . LEU A 1 93 ? 15.567 -17.262 0.715 1.00 88.25 93 LEU A O 1
ATOM 716 N N . ALA A 1 94 ? 15.184 -19.392 1.317 1.00 86.69 94 ALA A N 1
ATOM 717 C CA . ALA A 1 94 ? 14.883 -19.870 -0.033 1.00 86.69 94 ALA A CA 1
ATOM 718 C C . ALA A 1 94 ? 13.635 -19.189 -0.617 1.00 86.69 94 ALA A C 1
ATOM 720 O O . ALA A 1 94 ? 13.639 -18.761 -1.769 1.00 86.69 94 ALA A O 1
ATOM 721 N N . THR A 1 95 ? 12.585 -19.034 0.194 1.00 82.56 95 THR A N 1
ATOM 722 C CA . THR A 1 95 ? 11.363 -18.314 -0.201 1.00 82.56 95 THR A CA 1
ATOM 723 C C . THR A 1 95 ? 11.680 -16.857 -0.532 1.00 82.56 95 THR A C 1
ATOM 725 O O . THR A 1 95 ? 11.185 -16.325 -1.520 1.00 82.56 95 THR A O 1
ATOM 728 N N . TYR A 1 96 ? 12.543 -16.216 0.258 1.00 84.94 96 TYR A N 1
ATOM 729 C CA . TYR A 1 96 ? 12.946 -14.831 0.033 1.00 84.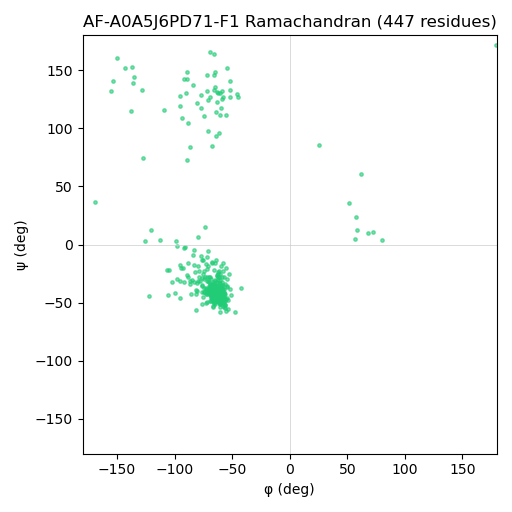94 96 TYR A CA 1
ATOM 730 C C . TYR A 1 96 ? 13.727 -14.640 -1.258 1.00 84.94 96 TYR A C 1
ATOM 732 O O . TYR A 1 96 ? 13.465 -13.700 -2.003 1.00 84.94 96 TYR A O 1
ATOM 740 N N . TRP A 1 97 ? 14.648 -15.560 -1.536 1.00 87.81 97 TRP A N 1
ATOM 741 C CA . TRP A 1 97 ? 15.417 -15.578 -2.772 1.00 87.81 97 TRP A CA 1
ATOM 742 C C . TRP A 1 97 ? 14.506 -15.728 -3.999 1.00 87.81 97 TRP A C 1
ATOM 744 O O . TRP A 1 97 ? 14.609 -14.943 -4.940 1.00 87.81 97 TRP A O 1
ATOM 754 N N . TRP A 1 98 ? 13.550 -16.664 -3.953 1.00 84.56 98 TRP A N 1
ATOM 755 C CA . TRP A 1 98 ? 12.575 -16.860 -5.031 1.00 84.56 98 TRP A CA 1
ATOM 756 C C . TRP A 1 98 ? 11.685 -15.641 -5.253 1.00 84.56 98 TRP A C 1
ATOM 758 O O . TRP A 1 98 ? 11.468 -15.238 -6.393 1.00 84.56 98 TRP A O 1
ATOM 768 N N . ILE A 1 99 ? 11.190 -15.024 -4.179 1.00 82.56 99 ILE A N 1
ATOM 769 C CA . ILE A 1 99 ? 10.372 -13.812 -4.291 1.00 82.56 99 ILE A CA 1
ATOM 770 C C . ILE A 1 99 ? 11.192 -12.664 -4.880 1.00 82.56 99 ILE A C 1
ATOM 772 O O . ILE A 1 99 ? 10.693 -11.958 -5.752 1.00 82.56 99 ILE A O 1
ATOM 776 N N . CYS A 1 100 ? 12.449 -12.503 -4.460 1.00 84.88 100 CYS A N 1
ATOM 777 C CA . CYS A 1 100 ? 13.350 -11.514 -5.040 1.00 84.88 100 CYS A CA 1
ATOM 778 C C . CYS A 1 100 ? 13.502 -11.720 -6.554 1.00 84.88 100 CYS A C 1
ATOM 780 O O . CYS A 1 100 ? 13.369 -10.760 -7.305 1.00 84.88 100 CYS A O 1
ATOM 782 N N . LEU A 1 101 ? 13.715 -12.960 -7.006 1.00 86.44 101 LEU A N 1
ATOM 783 C CA . LEU A 1 101 ? 13.821 -13.299 -8.427 1.00 86.44 101 LEU A CA 1
ATOM 784 C C . LEU A 1 101 ? 12.539 -12.945 -9.205 1.00 86.44 101 LEU A C 1
ATOM 786 O O . LEU A 1 101 ? 12.604 -12.281 -10.239 1.00 86.44 101 LEU A O 1
ATOM 790 N N . VAL A 1 102 ? 11.371 -13.350 -8.693 1.00 81.75 102 VAL A N 1
ATOM 791 C CA . VAL A 1 102 ? 10.062 -13.071 -9.316 1.00 81.75 102 VAL A CA 1
ATOM 792 C C . VAL A 1 102 ? 9.792 -11.568 -9.403 1.00 81.75 102 VAL A C 1
ATOM 794 O O . VAL A 1 102 ? 9.285 -11.085 -10.417 1.00 81.75 102 VAL A O 1
ATOM 797 N N . LEU A 1 103 ? 10.161 -10.808 -8.371 1.00 77.31 103 LEU A N 1
ATOM 798 C CA . LEU A 1 103 ? 10.021 -9.354 -8.377 1.00 77.31 103 LEU A CA 1
ATOM 799 C C . LEU A 1 103 ? 10.974 -8.691 -9.369 1.00 77.31 103 LEU A C 1
ATOM 801 O O . LEU A 1 103 ? 10.560 -7.774 -10.068 1.00 77.31 103 LEU A O 1
ATOM 805 N N . SER A 1 104 ? 12.211 -9.172 -9.491 1.00 80.25 104 SER A N 1
ATOM 806 C CA . SER A 1 104 ? 13.150 -8.671 -10.498 1.00 80.25 104 SER A CA 1
ATOM 807 C C . SER A 1 104 ? 12.645 -8.908 -11.921 1.00 80.25 104 SER A C 1
ATOM 809 O O . SER A 1 104 ? 12.694 -7.993 -12.737 1.00 80.25 104 SER A O 1
ATOM 811 N N . LEU A 1 105 ? 12.076 -10.086 -12.203 1.00 80.00 105 LEU A N 1
ATOM 812 C CA . LEU A 1 105 ? 11.424 -10.369 -13.488 1.00 80.00 105 LEU A CA 1
ATOM 813 C C . LEU A 1 105 ? 10.230 -9.439 -13.738 1.00 80.00 105 LEU A C 1
ATOM 815 O O . LEU A 1 105 ? 10.094 -8.890 -14.828 1.00 80.00 105 LEU A O 1
ATOM 819 N N . THR A 1 106 ? 9.403 -9.215 -12.714 1.00 72.31 106 THR A N 1
ATOM 820 C CA . THR A 1 106 ? 8.275 -8.273 -12.770 1.00 72.31 106 THR A CA 1
ATOM 821 C C . THR A 1 106 ? 8.741 -6.855 -13.110 1.00 72.31 106 THR A C 1
ATOM 823 O O . THR A 1 106 ? 8.166 -6.218 -13.988 1.00 72.31 106 THR A O 1
ATOM 826 N N . ILE A 1 107 ? 9.803 -6.366 -12.460 1.00 72.94 107 ILE A N 1
ATOM 827 C CA . ILE A 1 107 ? 10.373 -5.034 -12.713 1.00 72.94 107 ILE A CA 1
ATOM 828 C C . ILE A 1 107 ? 10.920 -4.942 -14.141 1.00 72.94 107 ILE A C 1
ATOM 830 O O . ILE A 1 107 ? 10.628 -3.972 -14.836 1.00 72.94 107 ILE A O 1
ATOM 834 N N . CYS A 1 108 ? 11.660 -5.954 -14.606 1.00 72.88 108 CYS A N 1
ATOM 835 C CA . CYS A 1 108 ? 12.155 -6.006 -15.983 1.00 72.88 108 CYS A CA 1
ATOM 836 C C . CYS A 1 108 ? 11.025 -5.985 -17.012 1.00 72.88 108 CYS A C 1
ATOM 838 O O . CYS A 1 108 ? 11.148 -5.309 -18.028 1.00 72.88 108 CYS A O 1
ATOM 840 N N . TRP A 1 109 ? 9.926 -6.693 -16.750 1.00 71.38 109 TRP A N 1
ATOM 841 C CA . TRP A 1 109 ? 8.770 -6.678 -17.637 1.00 71.38 109 TRP A CA 1
ATOM 842 C C . TRP A 1 109 ? 8.081 -5.311 -17.662 1.00 71.38 109 TRP A C 1
ATOM 844 O O . TRP A 1 109 ? 7.840 -4.781 -18.741 1.00 71.38 109 TRP A O 1
ATOM 854 N N . ILE A 1 110 ? 7.843 -4.691 -16.499 1.00 66.94 110 ILE A N 1
ATOM 855 C CA . ILE A 1 110 ? 7.272 -3.333 -16.430 1.00 66.94 110 ILE A CA 1
ATOM 856 C C . ILE A 1 110 ? 8.163 -2.328 -17.169 1.00 66.94 110 ILE A C 1
ATOM 858 O O . ILE A 1 110 ? 7.673 -1.441 -17.865 1.00 66.94 110 ILE A O 1
ATOM 862 N N . TRP A 1 111 ? 9.477 -2.484 -17.053 1.00 66.56 111 TRP A N 1
ATOM 863 C CA . TRP A 1 111 ? 10.428 -1.655 -17.777 1.00 66.56 111 TRP A CA 1
ATOM 864 C C . TRP A 1 111 ? 10.375 -1.901 -19.292 1.00 66.56 111 TRP A C 1
ATOM 866 O O . TRP A 1 111 ? 10.395 -0.939 -20.053 1.00 66.56 111 TRP A O 1
ATOM 876 N N . ASN A 1 112 ? 10.229 -3.150 -19.743 1.00 66.62 112 ASN A N 1
ATOM 877 C CA . ASN A 1 112 ? 10.038 -3.478 -21.162 1.00 66.62 112 ASN A CA 1
ATOM 878 C C . ASN A 1 112 ? 8.753 -2.836 -21.726 1.00 66.62 112 ASN A C 1
ATOM 880 O O . ASN A 1 112 ? 8.764 -2.290 -22.826 1.00 66.62 112 ASN A O 1
ATOM 884 N N . LEU A 1 113 ? 7.669 -2.812 -20.938 1.00 62.56 113 LEU A N 1
ATOM 885 C CA . LEU A 1 113 ? 6.408 -2.151 -21.306 1.00 62.56 113 LEU A CA 1
ATOM 886 C C . LEU A 1 113 ? 6.542 -0.634 -21.487 1.00 62.56 113 LEU A C 1
ATOM 888 O O . LEU A 1 113 ? 5.774 -0.040 -22.237 1.00 62.56 113 LEU A O 1
ATOM 892 N N . SER A 1 114 ? 7.508 0.005 -20.821 1.00 56.84 114 SER A N 1
ATOM 893 C CA . SER A 1 114 ? 7.743 1.448 -20.961 1.00 56.84 114 SER A CA 1
ATOM 894 C C . SER A 1 114 ? 8.344 1.847 -22.318 1.00 56.84 114 SER A C 1
ATOM 896 O O . SER A 1 114 ? 8.501 3.037 -22.575 1.00 56.84 114 SER A O 1
ATOM 898 N N . GLN A 1 115 ? 8.700 0.872 -23.169 1.00 54.94 115 GLN A N 1
ATOM 899 C CA . GLN A 1 115 ? 9.351 1.038 -24.480 1.00 54.94 115 GLN A CA 1
ATOM 900 C C . GLN A 1 115 ? 10.685 1.812 -24.469 1.00 54.94 115 GLN A C 1
ATOM 902 O O . GLN A 1 115 ? 11.281 2.029 -25.520 1.00 54.94 115 GLN A O 1
ATOM 907 N N . LEU A 1 116 ? 11.203 2.189 -23.295 1.00 44.78 116 LEU A N 1
ATOM 908 C CA . LEU A 1 116 ? 12.451 2.941 -23.165 1.00 44.78 116 LEU A CA 1
ATOM 909 C C . LEU A 1 116 ? 13.696 2.109 -23.478 1.00 44.78 116 LEU A C 1
ATOM 911 O O . LEU A 1 116 ? 14.688 2.668 -23.930 1.00 44.78 116 LEU A O 1
ATOM 915 N N . ASN A 1 117 ? 13.667 0.801 -23.203 1.00 53.69 117 ASN A N 1
ATOM 916 C CA . ASN A 1 117 ? 14.744 -0.136 -23.524 1.00 53.69 117 ASN A CA 1
ATOM 917 C C . ASN A 1 117 ? 14.183 -1.562 -23.664 1.00 53.69 117 ASN A C 1
ATOM 919 O O . ASN A 1 117 ? 13.465 -2.002 -22.760 1.00 53.69 117 ASN A O 1
ATOM 923 N N . PRO A 1 118 ? 14.531 -2.303 -24.733 1.00 62.75 118 PRO A N 1
ATOM 924 C CA . PRO A 1 118 ? 14.146 -3.701 -24.867 1.00 62.75 118 PRO A CA 1
ATOM 925 C C . PRO A 1 118 ? 14.816 -4.554 -23.786 1.00 62.75 118 PRO A C 1
ATOM 927 O O . PRO A 1 118 ? 15.958 -4.308 -23.382 1.00 62.75 118 PRO A O 1
ATOM 930 N N . PHE A 1 119 ? 14.102 -5.582 -23.330 1.00 68.81 119 PHE A N 1
ATOM 931 C CA . PHE A 1 119 ? 14.633 -6.550 -22.377 1.00 68.81 119 PHE A CA 1
ATOM 932 C C . PHE A 1 119 ? 15.978 -7.132 -22.843 1.00 68.81 119 PHE A C 1
ATOM 934 O O . PHE A 1 119 ? 16.127 -7.590 -23.976 1.00 68.81 119 PHE A O 1
ATOM 941 N N . SER A 1 120 ? 16.951 -7.177 -21.932 1.00 73.62 120 SER A N 1
ATOM 942 C CA . SER A 1 120 ? 18.230 -7.855 -22.142 1.00 73.62 120 SER A CA 1
ATOM 943 C C . SER A 1 120 ? 18.636 -8.653 -20.903 1.00 73.62 120 SER A C 1
ATOM 945 O O . SER A 1 120 ? 18.283 -8.315 -19.771 1.00 73.62 120 SER A O 1
ATOM 947 N N . LEU A 1 121 ? 19.412 -9.723 -21.105 1.00 78.50 121 LEU A N 1
ATOM 948 C CA . LEU A 1 121 ? 19.920 -10.547 -20.005 1.00 78.50 121 LEU A CA 1
ATOM 949 C C . LEU A 1 121 ? 20.789 -9.724 -19.040 1.00 78.50 121 LEU A C 1
ATOM 951 O O . LEU A 1 121 ? 20.703 -9.902 -17.829 1.00 78.50 121 LEU A O 1
ATOM 955 N N . SER A 1 122 ? 21.599 -8.801 -19.563 1.00 74.69 122 SER A N 1
ATOM 956 C CA . SER A 1 122 ? 22.410 -7.889 -18.752 1.00 74.69 122 SER A CA 1
ATOM 957 C C . SER A 1 122 ? 21.533 -7.020 -17.856 1.00 74.69 122 SER A C 1
ATOM 959 O O . SER A 1 122 ? 21.749 -6.988 -16.646 1.00 74.69 122 SER A O 1
ATOM 961 N N . MET A 1 123 ? 20.487 -6.407 -18.411 1.00 74.19 123 MET A N 1
ATOM 962 C CA . MET A 1 123 ? 19.513 -5.636 -17.641 1.00 74.19 123 MET A CA 1
ATOM 963 C C . MET A 1 123 ? 18.862 -6.479 -16.540 1.00 74.19 123 MET A C 1
ATOM 965 O O . MET A 1 123 ? 18.779 -6.026 -15.400 1.00 74.19 123 MET A O 1
ATOM 969 N N . PHE A 1 124 ? 18.454 -7.714 -16.843 1.00 82.06 124 PHE A N 1
ATOM 970 C CA . PHE A 1 124 ? 17.873 -8.607 -15.842 1.00 82.06 124 PHE A CA 1
ATOM 971 C C . PHE A 1 124 ? 18.819 -8.879 -14.673 1.00 82.06 124 PHE A C 1
ATOM 973 O O . PHE A 1 124 ? 18.420 -8.752 -13.515 1.00 82.06 124 PHE A O 1
ATOM 980 N N . VAL A 1 125 ? 20.078 -9.217 -14.955 1.00 83.56 125 VAL A N 1
ATOM 981 C CA . VAL A 1 125 ? 21.057 -9.522 -13.904 1.00 83.56 125 VAL A CA 1
ATOM 982 C C . VAL A 1 125 ? 21.341 -8.277 -13.049 1.00 83.56 125 VAL A C 1
ATOM 984 O O . VAL A 1 125 ? 21.462 -8.393 -11.831 1.00 83.56 125 VAL A O 1
ATOM 987 N N . VAL A 1 126 ? 21.352 -7.075 -13.634 1.00 78.19 126 VAL A N 1
ATOM 988 C CA . VAL A 1 126 ? 21.496 -5.818 -12.875 1.00 78.19 126 VAL A CA 1
ATOM 989 C C . VAL A 1 126 ? 20.274 -5.537 -11.996 1.00 78.19 126 VAL A C 1
ATOM 991 O O . VAL A 1 126 ? 20.430 -5.281 -10.799 1.00 78.19 126 VAL A O 1
ATOM 994 N N . VAL A 1 127 ? 19.058 -5.645 -12.546 1.00 78.56 127 VAL A N 1
ATOM 995 C CA . VAL A 1 127 ? 17.812 -5.501 -11.768 1.00 78.56 127 VAL A CA 1
ATOM 996 C C . VAL A 1 127 ? 17.787 -6.515 -10.625 1.00 78.56 127 VAL A C 1
ATOM 998 O O . VAL A 1 127 ? 17.417 -6.173 -9.498 1.00 78.56 127 VAL A O 1
ATOM 1001 N N . TRP A 1 128 ? 18.215 -7.751 -10.880 1.00 86.88 128 TRP A N 1
ATOM 1002 C CA . TRP A 1 128 ? 18.248 -8.798 -9.870 1.00 86.88 128 TRP A CA 1
ATOM 1003 C C . TRP A 1 128 ? 19.275 -8.538 -8.773 1.00 86.88 128 TRP A C 1
ATOM 1005 O O . TRP A 1 128 ? 18.968 -8.746 -7.595 1.00 86.88 128 TRP A O 1
ATOM 1015 N N . LEU A 1 129 ? 20.450 -8.010 -9.118 1.00 85.38 129 LEU A N 1
ATOM 1016 C CA . LEU A 1 129 ? 21.430 -7.570 -8.132 1.00 85.38 129 LEU A CA 1
ATOM 1017 C C . LEU A 1 129 ? 20.866 -6.473 -7.233 1.00 85.38 129 LEU A C 1
ATOM 1019 O O . LEU A 1 129 ? 20.903 -6.597 -6.010 1.00 85.38 129 LEU A O 1
ATOM 1023 N N . ILE A 1 130 ? 20.307 -5.426 -7.830 1.00 78.25 130 ILE A N 1
ATOM 1024 C CA . ILE A 1 130 ? 19.767 -4.279 -7.096 1.00 78.25 130 ILE A CA 1
ATOM 1025 C C . ILE A 1 130 ? 18.624 -4.719 -6.183 1.00 78.25 130 ILE A C 1
ATOM 1027 O O . ILE A 1 130 ? 18.645 -4.441 -4.983 1.00 78.25 130 ILE A O 1
ATOM 1031 N N . THR A 1 131 ? 17.678 -5.496 -6.714 1.00 80.38 131 THR A N 1
ATOM 1032 C CA . THR A 1 131 ? 16.570 -6.052 -5.924 1.00 80.38 131 THR A CA 1
ATOM 1033 C C . THR A 1 131 ? 17.100 -6.923 -4.781 1.00 80.38 131 THR A C 1
ATOM 1035 O O . THR A 1 131 ? 16.631 -6.795 -3.651 1.00 80.38 131 THR A O 1
ATOM 1038 N N . SER A 1 132 ? 18.121 -7.750 -5.035 1.00 87.12 132 SER A N 1
ATOM 1039 C CA . SER A 1 132 ? 18.749 -8.606 -4.020 1.00 87.12 132 SER A CA 1
ATOM 1040 C C . SER A 1 132 ? 19.383 -7.792 -2.899 1.00 87.12 132 SER A C 1
ATOM 1042 O O . SER A 1 132 ? 19.120 -8.063 -1.728 1.00 87.12 132 SER A O 1
ATOM 1044 N N . LEU A 1 133 ? 20.183 -6.777 -3.232 1.00 84.56 133 LEU A N 1
ATOM 1045 C CA . LEU A 1 133 ? 20.832 -5.919 -2.240 1.00 84.56 133 LEU A CA 1
ATOM 1046 C C . LEU A 1 133 ? 19.799 -5.165 -1.407 1.00 84.56 133 LEU A C 1
ATOM 1048 O O . LEU A 1 133 ? 19.912 -5.144 -0.181 1.00 84.56 133 LEU A O 1
ATOM 1052 N N . ILE A 1 134 ? 18.756 -4.624 -2.046 1.00 78.44 134 ILE A N 1
ATOM 1053 C CA . ILE A 1 134 ? 17.638 -3.989 -1.344 1.00 78.44 134 ILE A CA 1
ATOM 1054 C C . ILE A 1 134 ? 17.044 -4.987 -0.364 1.00 78.44 134 ILE A C 1
ATOM 1056 O O . ILE A 1 134 ? 17.014 -4.701 0.826 1.00 78.44 134 ILE A O 1
ATOM 1060 N N . PHE A 1 135 ? 16.654 -6.177 -0.814 1.00 82.81 135 PHE A N 1
ATOM 1061 C CA . PHE A 1 135 ? 16.072 -7.221 0.029 1.00 82.81 135 PHE A CA 1
ATOM 1062 C C . PHE A 1 135 ? 16.989 -7.609 1.209 1.00 82.81 135 PHE A C 1
ATOM 1064 O O . PHE A 1 135 ? 16.530 -7.758 2.347 1.00 82.81 135 PHE A O 1
ATOM 1071 N N . GLN A 1 136 ? 18.291 -7.747 0.988 1.00 87.50 136 GLN A N 1
ATOM 1072 C CA . GLN A 1 136 ? 19.246 -8.110 2.038 1.00 87.50 136 GLN A CA 1
ATOM 1073 C C . GLN A 1 136 ? 19.412 -6.985 3.075 1.00 87.50 136 GLN A C 1
ATOM 1075 O O . GLN A 1 136 ? 19.278 -7.225 4.281 1.00 87.50 136 GLN A O 1
ATOM 1080 N N . VAL A 1 137 ? 19.628 -5.745 2.617 1.00 82.38 137 VAL A N 1
ATOM 1081 C CA . VAL A 1 137 ? 19.703 -4.541 3.468 1.00 82.38 137 VAL A CA 1
ATOM 1082 C C . VAL A 1 137 ? 18.395 -4.347 4.230 1.00 82.38 137 VAL A C 1
ATOM 1084 O O . VAL A 1 137 ? 18.394 -3.976 5.402 1.00 82.38 137 VAL A O 1
ATOM 1087 N N . SER A 1 138 ? 17.276 -4.679 3.597 1.00 78.75 138 SER A N 1
ATOM 1088 C CA . SER A 1 138 ? 15.942 -4.565 4.166 1.00 78.75 138 SER A CA 1
ATOM 1089 C C . SER A 1 138 ? 15.758 -5.413 5.411 1.00 78.75 138 SER A C 1
ATOM 1091 O O . SER A 1 138 ? 15.370 -4.921 6.477 1.00 78.75 138 SER A O 1
ATOM 1093 N N . VAL A 1 139 ? 16.104 -6.696 5.297 1.00 83.06 139 VAL A N 1
ATOM 1094 C CA . VAL A 1 139 ? 16.098 -7.627 6.427 1.00 83.06 139 VAL A CA 1
ATOM 1095 C C . VAL A 1 139 ? 17.092 -7.170 7.483 1.00 83.06 139 VAL A C 1
ATOM 1097 O O . VAL A 1 139 ? 16.750 -7.157 8.666 1.00 83.06 139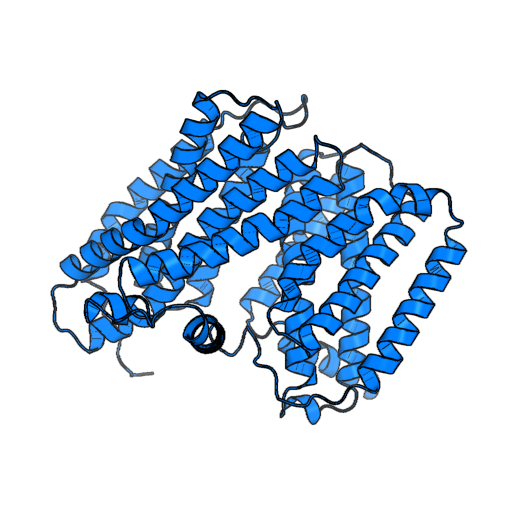 VAL A O 1
ATOM 1100 N N . TRP A 1 140 ? 18.286 -6.741 7.068 1.00 83.19 140 TRP A N 1
ATOM 1101 C CA . TRP A 1 140 ? 19.317 -6.251 7.976 1.00 83.19 140 TRP A CA 1
ATOM 1102 C C . TRP A 1 140 ? 18.817 -5.088 8.839 1.00 83.19 140 TRP A C 1
ATOM 1104 O O . TRP A 1 140 ? 18.856 -5.184 10.066 1.00 83.19 140 TRP A O 1
ATOM 1114 N N . LEU A 1 141 ? 18.240 -4.051 8.232 1.00 77.12 141 LEU A N 1
ATOM 1115 C CA . LEU A 1 141 ? 17.638 -2.927 8.949 1.00 77.12 141 LEU A CA 1
ATOM 1116 C C . LEU A 1 141 ? 16.486 -3.384 9.853 1.00 77.12 141 LEU A C 1
ATOM 1118 O O . LEU A 1 141 ? 16.413 -2.963 11.011 1.00 77.12 141 LEU A O 1
ATOM 1122 N N . CYS A 1 142 ? 15.638 -4.300 9.370 1.00 75.62 142 CYS A N 1
ATOM 1123 C CA . CYS A 1 142 ? 14.527 -4.864 10.139 1.00 75.62 142 CYS A CA 1
ATOM 1124 C C . CYS A 1 142 ? 14.977 -5.653 11.383 1.00 75.62 142 CYS A C 1
ATOM 1126 O O . CYS A 1 142 ? 14.230 -5.713 12.369 1.00 75.62 142 CYS A O 1
ATOM 1128 N N . THR A 1 143 ? 16.192 -6.222 11.387 1.00 78.69 143 THR A N 1
ATOM 1129 C CA . THR A 1 143 ? 16.747 -6.876 12.586 1.00 78.69 143 THR A CA 1
ATOM 1130 C C . THR A 1 143 ? 16.968 -5.878 13.729 1.00 78.69 143 THR A C 1
ATOM 1132 O O . THR A 1 143 ? 16.613 -6.174 14.878 1.00 78.69 143 THR A O 1
ATOM 1135 N N . PHE A 1 144 ? 17.442 -4.664 13.426 1.00 73.38 144 PHE A N 1
ATOM 1136 C CA . PHE A 1 144 ? 17.656 -3.605 14.417 1.00 73.38 144 PHE A CA 1
ATOM 1137 C C . PHE A 1 144 ? 16.357 -2.870 14.736 1.00 73.38 144 PHE A C 1
ATOM 1139 O O . PHE A 1 144 ? 15.903 -2.882 15.883 1.00 73.38 144 PHE A O 1
ATOM 1146 N N . SER A 1 145 ? 15.697 -2.317 13.717 1.00 65.31 145 SER A N 1
ATOM 1147 C CA . SER A 1 145 ? 14.486 -1.514 13.865 1.00 65.31 145 SER A CA 1
ATOM 1148 C C . SER A 1 145 ? 13.365 -2.003 12.963 1.00 65.31 145 SER A C 1
ATOM 1150 O O . SER A 1 145 ? 13.527 -2.165 11.760 1.00 65.31 145 SER A O 1
ATOM 1152 N N . GLN A 1 146 ? 12.165 -2.134 13.528 1.00 56.03 146 GLN A N 1
ATOM 1153 C CA . GLN A 1 146 ? 10.981 -2.476 12.749 1.00 56.03 146 GLN A CA 1
ATOM 1154 C C . GLN A 1 146 ? 10.550 -1.377 11.763 1.00 56.03 146 GLN A C 1
ATOM 1156 O O . GLN A 1 146 ? 9.756 -1.683 10.881 1.00 56.03 146 GLN A O 1
ATOM 1161 N N . THR A 1 147 ? 11.052 -0.141 11.887 1.00 54.06 147 THR A N 1
ATOM 1162 C CA . THR A 1 147 ? 10.800 0.980 10.955 1.00 54.06 147 THR A CA 1
ATOM 1163 C C . THR A 1 147 ? 11.832 1.085 9.833 1.00 54.06 147 THR A C 1
ATOM 1165 O O . THR A 1 147 ? 11.684 1.926 8.951 1.00 54.06 147 THR A O 1
ATOM 1168 N N . GLY A 1 148 ? 12.848 0.213 9.822 1.00 54.28 148 GLY A N 1
ATOM 1169 C CA . GLY A 1 148 ? 13.891 0.195 8.793 1.00 54.28 148 GLY A CA 1
ATOM 1170 C C . GLY A 1 148 ? 13.368 0.014 7.362 1.00 54.28 148 GLY A C 1
ATOM 1171 O O . GLY A 1 148 ? 14.086 0.327 6.420 1.00 54.28 148 GLY A O 1
ATOM 1172 N N . HIS A 1 149 ? 12.110 -0.421 7.205 1.00 54.62 149 HIS A N 1
ATOM 1173 C CA . HIS A 1 149 ? 11.423 -0.600 5.925 1.00 54.62 149 HIS A CA 1
ATOM 1174 C C . HIS A 1 149 ? 11.236 0.673 5.098 1.00 54.62 149 HIS A C 1
ATOM 1176 O O . HIS A 1 149 ? 11.229 0.611 3.873 1.00 54.62 149 HIS A O 1
ATOM 1182 N N . PHE A 1 150 ? 11.158 1.844 5.731 1.00 52.97 150 PHE A N 1
ATOM 1183 C CA . PHE A 1 150 ? 11.050 3.107 4.992 1.00 52.97 150 PHE A CA 1
ATOM 1184 C C . PHE A 1 150 ? 12.369 3.535 4.336 1.00 52.97 150 PHE A C 1
ATOM 1186 O O . PHE A 1 150 ? 12.353 4.241 3.334 1.00 52.97 150 PHE A O 1
ATOM 1193 N N . LEU A 1 151 ? 13.511 3.051 4.841 1.00 54.47 151 LEU A N 1
ATOM 1194 C CA . LEU A 1 151 ? 14.833 3.334 4.270 1.00 54.47 151 LEU A CA 1
ATOM 1195 C C . LEU A 1 151 ? 15.061 2.615 2.927 1.00 54.47 151 LEU A C 1
ATOM 1197 O O . LEU A 1 151 ? 16.023 2.907 2.227 1.00 54.47 151 LEU A O 1
ATOM 1201 N N . HIS A 1 152 ? 14.180 1.678 2.559 1.00 56.25 152 HIS A N 1
ATOM 1202 C CA . HIS A 1 152 ? 14.285 0.883 1.333 1.00 56.25 152 HIS A CA 1
ATOM 1203 C C . HIS A 1 152 ? 14.055 1.732 0.084 1.00 56.25 152 HIS A C 1
ATOM 1205 O O . HIS A 1 152 ? 14.711 1.510 -0.927 1.00 56.25 152 HIS A O 1
ATOM 1211 N N . TYR A 1 153 ? 13.182 2.740 0.176 1.00 53.84 153 TYR A N 1
ATOM 1212 C CA . TYR A 1 153 ? 12.953 3.696 -0.906 1.00 53.84 153 TYR A CA 1
ATOM 1213 C C . TYR A 1 153 ? 14.211 4.508 -1.211 1.00 53.84 153 TYR A C 1
ATOM 1215 O O . TYR A 1 153 ? 14.581 4.639 -2.371 1.00 53.84 153 TYR A O 1
ATOM 1223 N N . ALA A 1 154 ? 14.923 4.960 -0.175 1.00 50.16 154 ALA A N 1
ATOM 1224 C CA . ALA A 1 154 ? 16.185 5.673 -0.344 1.00 50.16 154 ALA A CA 1
ATOM 1225 C C . ALA A 1 154 ? 17.244 4.801 -1.045 1.00 50.16 154 ALA A C 1
ATOM 1227 O O . ALA A 1 154 ? 17.928 5.280 -1.942 1.00 50.16 154 ALA A O 1
ATOM 1228 N N . VAL A 1 155 ? 17.336 3.511 -0.691 1.00 48.91 155 VAL A N 1
ATOM 1229 C CA . VAL A 1 155 ? 18.292 2.565 -1.298 1.00 48.91 155 VAL A CA 1
ATOM 1230 C C . VAL A 1 155 ? 17.913 2.199 -2.739 1.00 48.91 155 VAL A C 1
ATOM 1232 O O . VAL A 1 155 ? 18.793 2.141 -3.589 1.00 48.91 155 VAL A O 1
ATOM 1235 N N . TYR A 1 156 ? 16.625 1.986 -3.039 1.00 55.22 156 TYR A N 1
ATOM 1236 C CA . TYR A 1 156 ? 16.151 1.710 -4.405 1.00 55.22 156 TYR A CA 1
ATOM 1237 C C . TYR A 1 156 ? 16.496 2.851 -5.364 1.00 55.22 156 TYR A C 1
ATOM 1239 O O . TYR A 1 156 ? 16.988 2.620 -6.464 1.00 55.22 156 TYR A O 1
ATOM 1247 N N . ILE A 1 157 ? 16.295 4.083 -4.907 1.00 50.28 157 ILE A N 1
ATOM 1248 C CA . ILE A 1 157 ? 16.590 5.291 -5.670 1.00 50.28 157 ILE A CA 1
ATOM 1249 C C . ILE A 1 157 ? 18.101 5.476 -5.856 1.00 50.28 157 ILE A C 1
ATOM 1251 O O . ILE A 1 157 ? 18.541 5.769 -6.963 1.00 50.28 157 ILE A O 1
ATOM 1255 N N . MET A 1 158 ? 18.902 5.272 -4.801 1.00 48.66 158 MET A N 1
ATOM 1256 C CA . MET A 1 158 ? 20.368 5.393 -4.868 1.00 48.66 158 MET A CA 1
ATOM 1257 C C . MET A 1 158 ? 21.015 4.461 -5.897 1.00 48.66 158 MET A C 1
ATOM 1259 O O . MET A 1 158 ? 22.125 4.719 -6.351 1.00 48.66 158 MET A O 1
ATOM 1263 N N . LEU A 1 159 ? 20.331 3.377 -6.263 1.00 52.84 159 LEU A N 1
ATOM 1264 C CA . LEU A 1 159 ? 20.816 2.378 -7.210 1.00 52.84 159 LEU A CA 1
ATOM 1265 C C . LEU A 1 159 ? 20.402 2.672 -8.668 1.00 52.84 159 LEU A C 1
ATOM 1267 O O . LEU A 1 159 ? 20.841 1.957 -9.567 1.00 52.84 159 LEU A O 1
ATOM 1271 N N . GLY A 1 160 ? 19.616 3.729 -8.915 1.00 53.62 160 GLY A N 1
ATOM 1272 C CA . GLY A 1 160 ? 19.163 4.158 -10.245 1.00 53.62 160 GLY A CA 1
ATOM 1273 C C . GLY A 1 160 ? 20.303 4.545 -11.194 1.00 53.62 160 GLY A C 1
ATOM 1274 O O . GLY A 1 160 ? 20.405 4.002 -12.291 1.00 53.62 160 GLY A O 1
ATOM 1275 N N . ASP A 1 161 ? 21.221 5.403 -10.748 1.00 52.31 161 ASP A N 1
ATOM 1276 C CA . ASP A 1 161 ? 22.359 5.869 -11.568 1.00 52.31 161 ASP A CA 1
ATOM 1277 C C . ASP A 1 161 ? 23.416 4.779 -11.803 1.00 52.31 161 ASP A C 1
ATOM 1279 O O . ASP A 1 161 ? 24.226 4.825 -12.730 1.00 52.31 161 ASP A O 1
ATOM 1283 N N . ILE A 1 162 ? 23.372 3.743 -10.971 1.00 55.47 162 ILE A N 1
ATOM 1284 C CA . ILE A 1 162 ? 24.285 2.607 -10.984 1.00 55.47 162 ILE A CA 1
ATOM 1285 C C . ILE A 1 162 ? 23.906 1.594 -12.088 1.00 55.47 162 ILE A C 1
ATOM 1287 O O . ILE A 1 162 ? 24.762 0.826 -12.538 1.00 55.47 162 ILE A O 1
ATOM 1291 N N . PHE A 1 163 ? 22.672 1.641 -12.618 1.00 55.41 163 PHE A N 1
ATOM 1292 C CA . PHE A 1 163 ? 22.251 0.823 -13.766 1.00 55.41 163 PHE A CA 1
ATOM 1293 C C . PHE A 1 163 ? 23.102 1.075 -15.014 1.00 55.41 163 PHE A C 1
ATOM 1295 O O . PHE A 1 163 ? 23.505 0.118 -15.674 1.00 55.41 163 PHE A O 1
ATOM 1302 N N . GLY A 1 164 ? 23.411 2.341 -15.316 1.00 57.06 164 GLY A N 1
ATOM 1303 C CA . GLY A 1 164 ? 24.234 2.701 -16.475 1.00 57.06 164 GLY A CA 1
ATOM 1304 C C . GLY A 1 164 ? 25.673 2.191 -16.359 1.00 57.06 164 GLY A C 1
ATOM 1305 O O . GLY A 1 164 ? 26.252 1.736 -17.341 1.00 57.06 164 GLY A O 1
ATOM 1306 N N . TRP A 1 165 ? 26.221 2.182 -15.139 1.00 55.44 165 TRP A N 1
ATOM 1307 C CA . TRP A 1 165 ? 27.565 1.673 -14.859 1.00 55.44 165 TRP A CA 1
ATOM 1308 C C . TRP A 1 165 ? 27.641 0.148 -14.964 1.00 55.44 165 TRP A C 1
ATOM 1310 O O . TRP A 1 165 ? 28.582 -0.379 -15.555 1.00 55.44 165 TRP A O 1
ATOM 1320 N N . PHE A 1 166 ? 26.648 -0.576 -14.436 1.00 57.88 166 PHE A N 1
ATOM 1321 C CA . PHE A 1 166 ? 26.640 -2.039 -14.500 1.00 57.88 166 PHE A CA 1
ATOM 1322 C C . PHE A 1 166 ? 26.206 -2.603 -15.854 1.00 57.88 166 PHE A C 1
ATOM 1324 O O . PHE A 1 166 ? 26.593 -3.724 -16.174 1.00 57.88 166 PHE A O 1
ATOM 1331 N N . ALA A 1 167 ? 25.464 -1.852 -16.674 1.00 57.06 167 ALA A N 1
ATOM 1332 C CA . ALA A 1 167 ? 25.121 -2.280 -18.032 1.00 57.06 167 ALA A CA 1
ATOM 1333 C C . ALA A 1 167 ? 26.364 -2.471 -18.928 1.00 57.06 167 ALA A C 1
ATOM 1335 O O . ALA A 1 167 ? 26.329 -3.281 -19.852 1.00 57.06 167 ALA A O 1
ATOM 1336 N N . ALA A 1 168 ? 27.467 -1.774 -18.626 1.00 62.94 168 ALA A N 1
ATOM 1337 C CA . ALA A 1 168 ? 28.755 -1.926 -19.306 1.00 62.94 168 ALA A CA 1
ATOM 1338 C C . ALA A 1 168 ? 29.618 -3.084 -18.755 1.00 62.94 168 ALA A C 1
ATOM 1340 O O . ALA A 1 168 ? 30.650 -3.422 -19.337 1.00 62.94 168 ALA A O 1
ATOM 1341 N N . VAL A 1 169 ? 29.221 -3.699 -17.634 1.00 68.25 169 VAL A N 1
ATOM 1342 C CA . VAL A 1 169 ? 29.955 -4.794 -16.985 1.00 68.25 169 VAL A CA 1
ATOM 1343 C C . VAL A 1 169 ? 29.457 -6.142 -17.509 1.00 68.25 169 VAL A C 1
ATOM 1345 O O . VAL A 1 169 ? 28.267 -6.348 -17.731 1.00 68.25 169 VAL A O 1
ATOM 1348 N N . ASN A 1 170 ? 30.373 -7.099 -17.685 1.00 79.19 170 ASN A N 1
ATOM 1349 C CA . ASN A 1 170 ? 30.018 -8.445 -18.132 1.00 79.19 170 ASN A CA 1
ATOM 1350 C C . ASN A 1 170 ? 29.002 -9.098 -17.160 1.00 79.19 170 ASN A C 1
ATOM 1352 O O . ASN A 1 170 ? 29.286 -9.185 -15.958 1.00 79.19 170 ASN A O 1
ATOM 1356 N N . PRO A 1 171 ? 27.851 -9.603 -17.651 1.00 80.56 171 PRO A N 1
ATOM 1357 C CA . PRO A 1 171 ? 26.767 -10.118 -16.811 1.00 80.56 171 PRO A CA 1
ATOM 1358 C C . PRO A 1 171 ? 27.181 -11.305 -15.930 1.00 80.56 171 PRO A C 1
ATOM 1360 O O . PRO A 1 171 ? 26.604 -11.498 -14.860 1.00 80.56 171 PRO A O 1
ATOM 1363 N N . LEU A 1 172 ? 28.205 -12.072 -16.322 1.00 85.12 172 LEU A N 1
ATOM 1364 C CA . LEU A 1 172 ? 28.730 -13.170 -15.506 1.00 85.12 172 LEU A CA 1
ATOM 1365 C C . LEU A 1 172 ? 29.349 -12.668 -14.198 1.00 85.12 172 LEU A C 1
ATOM 1367 O O . LEU A 1 172 ? 29.120 -13.268 -13.149 1.00 85.12 172 LEU A O 1
ATOM 1371 N N . TYR A 1 173 ? 30.079 -11.548 -14.223 1.00 83.94 173 TYR A N 1
ATOM 1372 C CA . TYR A 1 173 ? 30.658 -10.975 -13.003 1.00 83.94 173 TYR A CA 1
ATOM 1373 C C . TYR A 1 173 ? 29.576 -10.482 -12.046 1.00 83.94 173 TYR A C 1
ATOM 1375 O O . TYR A 1 173 ? 29.678 -10.681 -10.835 1.00 83.94 173 TYR A O 1
ATOM 1383 N N . ILE A 1 174 ? 28.508 -9.903 -12.594 1.00 83.31 174 ILE A N 1
ATOM 1384 C CA . ILE A 1 174 ? 27.361 -9.436 -11.816 1.00 83.31 174 ILE A CA 1
ATOM 1385 C C . ILE A 1 174 ? 26.644 -10.634 -11.183 1.00 83.31 174 ILE A C 1
ATOM 1387 O O . ILE A 1 174 ? 26.358 -10.608 -9.988 1.00 83.31 174 ILE A O 1
ATOM 1391 N N . LEU A 1 175 ? 26.440 -11.726 -11.928 1.00 86.94 175 LEU A N 1
ATOM 1392 C CA . LEU A 1 175 ? 25.858 -12.961 -11.395 1.00 86.94 175 LEU A CA 1
ATOM 1393 C C . LEU A 1 175 ? 26.707 -13.561 -10.262 1.00 86.94 175 LEU A C 1
ATOM 1395 O O . LEU A 1 175 ? 26.171 -13.918 -9.212 1.00 86.94 175 LEU A O 1
ATOM 1399 N N . CYS A 1 176 ? 28.029 -13.626 -10.434 1.00 88.62 176 CYS A N 1
ATOM 1400 C CA . CYS A 1 176 ? 28.944 -14.064 -9.378 1.00 88.62 176 CYS A CA 1
ATOM 1401 C C . CYS A 1 176 ? 28.829 -13.179 -8.128 1.00 88.62 176 CYS A C 1
ATOM 1403 O O . CYS A 1 176 ? 28.787 -13.693 -7.008 1.00 88.62 176 CYS A O 1
ATOM 1405 N N . PHE A 1 177 ? 28.717 -11.860 -8.306 1.00 87.69 177 PHE A N 1
ATOM 1406 C CA . PHE A 1 177 ? 28.529 -10.920 -7.204 1.00 87.69 177 PHE A CA 1
ATOM 1407 C C . PHE A 1 177 ? 27.177 -11.113 -6.494 1.00 87.69 177 PHE A C 1
ATOM 1409 O O . PHE A 1 177 ? 27.127 -11.096 -5.263 1.00 87.69 177 PHE A O 1
ATOM 1416 N N . ILE A 1 178 ? 26.095 -11.394 -7.232 1.00 89.75 178 ILE A N 1
ATOM 1417 C CA . ILE A 1 178 ? 24.787 -11.754 -6.654 1.00 89.75 178 ILE A CA 1
ATOM 1418 C C . ILE A 1 178 ? 24.928 -12.989 -5.766 1.00 89.75 178 ILE A C 1
ATOM 1420 O O . ILE A 1 178 ? 24.532 -12.949 -4.599 1.00 89.75 178 ILE A O 1
ATOM 1424 N N . LEU A 1 179 ? 25.511 -14.071 -6.286 1.00 92.50 179 LEU A N 1
ATOM 1425 C CA . LEU A 1 179 ? 25.679 -15.319 -5.537 1.00 92.50 179 LEU A CA 1
ATOM 1426 C C . LEU A 1 179 ? 26.528 -15.110 -4.277 1.00 92.50 179 LEU A C 1
ATOM 1428 O O . LEU A 1 179 ? 26.148 -15.571 -3.199 1.00 92.50 179 LEU A O 1
ATOM 1432 N N . LEU A 1 180 ? 27.624 -14.356 -4.389 1.00 93.12 180 LEU A N 1
ATOM 1433 C CA . LEU A 1 180 ? 28.473 -14.005 -3.254 1.00 93.12 180 LEU A CA 1
ATOM 1434 C C . LEU A 1 180 ? 27.709 -13.182 -2.204 1.00 93.12 180 LEU A C 1
ATOM 1436 O O . LEU A 1 180 ? 27.788 -13.488 -1.013 1.00 93.12 180 LEU A O 1
ATOM 1440 N N . SER A 1 181 ? 26.921 -12.187 -2.627 1.00 92.50 181 SER A N 1
ATOM 1441 C CA . SER A 1 181 ? 26.111 -11.360 -1.720 1.00 92.50 181 SER A CA 1
ATOM 1442 C C . SER A 1 181 ? 25.108 -12.204 -0.925 1.00 92.50 181 SER A C 1
ATOM 1444 O O . SER A 1 181 ? 25.009 -12.079 0.298 1.00 92.50 181 SER A O 1
ATOM 1446 N N . TRP A 1 182 ? 24.428 -13.140 -1.595 1.00 94.25 182 TRP A N 1
ATOM 1447 C CA . TRP A 1 182 ? 23.481 -14.049 -0.959 1.00 94.25 182 TRP A CA 1
ATOM 1448 C C . TRP A 1 182 ? 24.171 -15.050 -0.038 1.00 94.25 182 TRP A C 1
ATOM 1450 O O . TRP A 1 182 ? 23.618 -15.357 1.015 1.00 94.25 182 TRP A O 1
ATOM 1460 N N . ALA A 1 183 ? 25.376 -15.520 -0.369 1.00 92.44 183 ALA A N 1
ATOM 1461 C CA . ALA A 1 183 ? 26.157 -16.387 0.511 1.00 92.44 183 ALA A CA 1
ATOM 1462 C C . ALA A 1 183 ? 26.565 -15.665 1.809 1.00 92.44 183 ALA A C 1
ATOM 1464 O O . ALA A 1 183 ? 26.383 -16.204 2.906 1.00 92.44 183 ALA A O 1
ATOM 1465 N N . ILE A 1 184 ? 27.041 -14.418 1.703 1.00 93.56 184 ILE A N 1
ATOM 1466 C CA . ILE A 1 184 ? 27.367 -13.569 2.861 1.00 93.56 184 ILE A CA 1
ATOM 1467 C C . ILE A 1 184 ? 26.110 -13.324 3.705 1.00 93.56 184 ILE A C 1
ATOM 1469 O O . ILE A 1 184 ? 26.126 -13.499 4.930 1.00 93.56 184 ILE A O 1
ATOM 1473 N N . PHE A 1 185 ? 24.999 -12.966 3.057 1.00 92.50 185 PHE A N 1
ATOM 1474 C CA . PHE A 1 185 ? 23.722 -12.756 3.729 1.00 92.50 185 PHE A CA 1
ATOM 1475 C C . PHE A 1 185 ? 23.221 -14.026 4.426 1.00 92.50 185 PHE A C 1
ATOM 1477 O O . PHE A 1 185 ? 22.805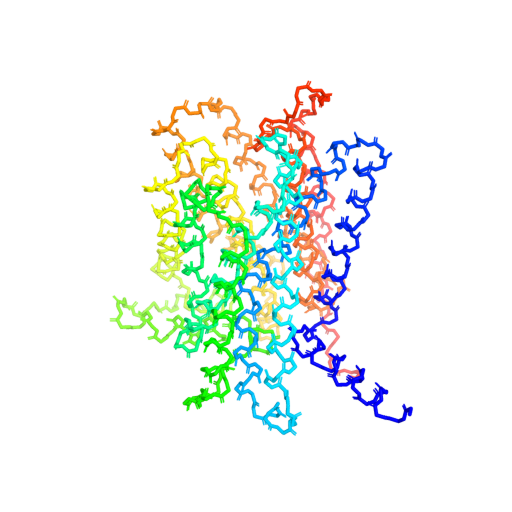 -13.957 5.582 1.00 92.50 185 PHE A O 1
ATOM 1484 N N . ALA A 1 186 ? 23.308 -15.187 3.773 1.00 91.88 186 ALA A N 1
ATOM 1485 C CA . ALA A 1 186 ? 22.914 -16.478 4.326 1.00 91.88 186 ALA A CA 1
ATOM 1486 C C . ALA A 1 186 ? 23.735 -16.830 5.571 1.00 91.88 186 ALA A C 1
ATOM 1488 O O . ALA A 1 186 ? 23.157 -17.143 6.613 1.00 91.88 186 ALA A O 1
ATOM 1489 N N . SER A 1 187 ? 25.065 -16.709 5.496 1.00 92.19 187 SER A N 1
ATOM 1490 C CA . SER A 1 187 ? 25.967 -16.937 6.633 1.00 92.19 187 SER A CA 1
ATOM 1491 C C . SER A 1 187 ? 25.557 -16.091 7.844 1.00 92.19 187 SER A C 1
ATOM 1493 O O . SER A 1 187 ? 25.341 -16.607 8.947 1.00 92.19 187 SER A O 1
ATOM 1495 N N . ARG A 1 188 ? 25.311 -14.795 7.619 1.00 90.19 188 ARG A N 1
ATOM 1496 C CA . ARG A 1 188 ? 24.827 -13.887 8.662 1.00 90.19 188 ARG A CA 1
ATOM 1497 C C . ARG A 1 188 ? 23.435 -14.262 9.171 1.00 90.19 188 ARG A C 1
ATOM 1499 O O . ARG A 1 188 ? 23.207 -14.237 10.377 1.00 90.19 188 ARG A O 1
ATOM 1506 N N . TRP A 1 189 ? 22.499 -14.579 8.282 1.00 91.25 189 TRP A N 1
ATOM 1507 C CA . TRP A 1 189 ? 21.115 -14.926 8.615 1.00 91.25 189 TRP A CA 1
ATOM 1508 C C . TRP A 1 189 ? 21.039 -16.161 9.517 1.00 91.25 189 TRP A C 1
ATOM 1510 O O . TRP A 1 189 ? 20.307 -16.170 10.512 1.00 91.25 189 TRP A O 1
ATOM 1520 N N . PHE A 1 190 ? 21.839 -17.185 9.219 1.00 89.69 190 PHE A N 1
ATOM 1521 C CA . PHE A 1 190 ? 21.930 -18.376 10.056 1.00 89.69 190 PHE A CA 1
ATOM 1522 C C . PHE A 1 190 ? 22.649 -18.096 11.381 1.00 89.69 190 PHE A C 1
ATOM 1524 O O . PHE A 1 190 ? 22.179 -18.565 12.419 1.00 89.69 190 PHE A O 1
ATOM 1531 N N . GLY A 1 191 ? 23.708 -17.277 11.373 1.00 85.94 191 GLY A N 1
ATOM 1532 C CA . GLY A 1 191 ? 24.441 -16.875 12.581 1.00 85.94 191 GLY A CA 1
ATOM 1533 C C . GLY A 1 191 ? 23.705 -15.875 13.486 1.00 85.94 191 GLY A C 1
ATOM 1534 O O . GLY A 1 191 ? 24.059 -15.717 14.656 1.00 85.94 191 GLY A O 1
ATOM 1535 N N . TRP A 1 192 ? 22.667 -15.202 12.987 1.00 88.06 192 TRP A N 1
ATOM 1536 C CA . TRP A 1 192 ? 21.965 -14.153 13.722 1.00 88.06 192 TRP A CA 1
ATOM 1537 C C . TRP A 1 192 ? 21.125 -14.703 14.884 1.00 88.06 192 TRP A C 1
ATOM 1539 O O . TRP A 1 192 ? 20.216 -15.519 14.703 1.00 88.06 192 TRP A O 1
ATOM 1549 N N . LYS A 1 193 ? 21.374 -14.199 16.097 1.00 82.88 193 LYS A N 1
ATOM 1550 C CA . LYS A 1 193 ? 20.591 -14.511 17.299 1.00 82.88 193 LYS A CA 1
ATOM 1551 C C . LYS A 1 193 ? 19.773 -13.280 17.714 1.00 82.88 193 LYS A C 1
ATOM 1553 O O . LYS A 1 193 ? 20.366 -12.252 18.038 1.00 82.88 193 LYS A O 1
ATOM 1558 N N . PRO A 1 194 ? 18.430 -13.338 17.684 1.00 77.56 194 PRO A N 1
ATOM 1559 C CA . PRO A 1 194 ? 17.607 -12.195 18.051 1.00 77.56 194 PRO A CA 1
ATOM 1560 C C . PRO A 1 194 ? 17.657 -11.941 19.560 1.00 77.56 194 PRO A C 1
ATOM 1562 O O . PRO A 1 194 ? 17.441 -12.855 20.348 1.00 77.56 194 PRO A O 1
ATOM 1565 N N . ALA A 1 195 ? 17.880 -10.687 19.960 1.00 76.69 195 ALA A N 1
ATOM 1566 C CA . ALA A 1 195 ? 17.831 -10.286 21.369 1.00 76.69 195 ALA A CA 1
ATOM 1567 C C . ALA A 1 195 ? 16.398 -10.307 21.939 1.00 76.69 195 ALA A C 1
ATOM 1569 O O . ALA A 1 195 ? 16.193 -10.601 23.113 1.00 76.69 195 ALA A O 1
ATOM 1570 N N . HIS A 1 196 ? 15.395 -10.016 21.099 1.00 76.88 196 HIS A N 1
ATOM 1571 C CA . HIS A 1 196 ? 13.984 -9.963 21.483 1.00 76.88 196 HIS A CA 1
ATOM 1572 C C . HIS A 1 196 ? 13.074 -10.503 20.377 1.00 76.88 196 HIS A C 1
ATOM 1574 O O . HIS A 1 196 ? 13.372 -10.370 19.187 1.00 76.88 196 HIS A O 1
ATOM 1580 N N . TYR A 1 197 ? 11.922 -11.041 20.784 1.00 74.88 197 TYR A N 1
ATOM 1581 C CA . TYR A 1 197 ? 10.827 -11.410 19.889 1.00 74.88 197 TYR A CA 1
ATOM 1582 C C . TYR A 1 197 ? 10.280 -10.167 19.178 1.00 74.88 197 TYR A C 1
ATOM 1584 O O . TYR A 1 197 ? 9.857 -9.205 19.825 1.00 74.88 197 TYR A O 1
ATOM 1592 N N . LYS A 1 198 ? 10.287 -10.168 17.843 1.00 73.00 198 LYS A N 1
ATOM 1593 C CA . LYS A 1 198 ? 9.763 -9.059 17.038 1.00 73.00 198 LYS A CA 1
ATOM 1594 C C . LYS A 1 198 ? 8.278 -9.302 16.759 1.00 73.00 198 LYS A C 1
ATOM 1596 O O . LYS A 1 198 ? 7.884 -10.376 16.316 1.00 73.00 198 LYS A O 1
ATOM 1601 N N . ALA A 1 199 ? 7.447 -8.291 17.013 1.00 65.19 199 ALA A N 1
ATOM 1602 C CA . ALA A 1 199 ? 6.008 -8.371 16.775 1.00 65.19 199 ALA A CA 1
ATOM 1603 C C . ALA A 1 199 ? 5.703 -8.532 15.279 1.00 65.19 199 ALA A C 1
ATOM 1605 O O . ALA A 1 199 ? 6.265 -7.800 14.460 1.00 65.19 199 ALA A O 1
ATOM 1606 N N . ASN A 1 200 ? 4.789 -9.443 14.943 1.00 63.84 200 ASN A N 1
ATOM 1607 C CA . ASN A 1 200 ? 4.327 -9.630 13.575 1.00 63.84 200 ASN A CA 1
ATOM 1608 C C . ASN A 1 200 ? 3.255 -8.567 13.221 1.00 63.84 200 ASN A C 1
ATOM 1610 O O . ASN A 1 200 ? 2.219 -8.527 13.894 1.00 63.84 200 ASN A O 1
ATOM 1614 N N . PRO A 1 201 ? 3.465 -7.745 12.167 1.00 57.75 201 PRO A N 1
ATOM 1615 C CA . PRO A 1 201 ? 2.511 -6.731 11.700 1.00 57.75 201 PRO A CA 1
ATOM 1616 C C . PRO A 1 201 ? 1.087 -7.232 11.416 1.00 57.75 201 PRO A C 1
ATOM 1618 O O . PRO A 1 201 ? 0.152 -6.440 11.453 1.00 57.75 201 PRO A O 1
ATOM 1621 N N . PHE A 1 202 ? 0.921 -8.517 11.098 1.00 56.72 202 PHE A N 1
ATOM 1622 C CA . PHE A 1 202 ? -0.362 -9.111 10.722 1.00 56.72 202 PHE A CA 1
ATOM 1623 C C . PHE A 1 202 ? -1.105 -9.777 11.884 1.00 56.72 202 PHE A C 1
ATOM 1625 O O . PHE A 1 202 ? -2.304 -10.012 11.764 1.00 56.72 202 PHE A O 1
ATOM 1632 N N . PHE A 1 203 ? -0.423 -10.077 12.996 1.00 53.59 203 PHE A N 1
ATOM 1633 C CA . PHE A 1 203 ? -1.040 -10.696 14.180 1.00 53.59 203 PHE A CA 1
ATOM 1634 C C . PHE A 1 203 ? -1.293 -9.694 15.307 1.00 53.59 203 PHE A C 1
ATOM 1636 O O . PHE A 1 203 ? -2.267 -9.826 16.043 1.00 53.59 203 PHE A O 1
ATOM 1643 N N . VAL A 1 204 ? -0.445 -8.672 15.442 1.00 48.56 204 VAL A N 1
ATOM 1644 C CA . VAL A 1 204 ? -0.701 -7.551 16.350 1.00 48.56 204 VAL A CA 1
ATOM 1645 C C . VAL A 1 204 ? -1.381 -6.475 15.523 1.00 48.56 204 VAL A C 1
ATOM 1647 O O . VAL A 1 204 ? -0.731 -5.879 14.667 1.00 48.56 204 VAL A O 1
ATOM 1650 N N . GLY A 1 205 ? -2.680 -6.245 15.748 1.00 47.94 205 GLY A N 1
ATOM 1651 C CA . GLY A 1 205 ? -3.431 -5.211 15.033 1.00 47.94 205 GLY A CA 1
ATOM 1652 C C . GLY A 1 205 ? -2.622 -3.914 14.963 1.00 47.94 205 GLY A C 1
ATOM 1653 O O . GLY A 1 205 ? -2.132 -3.445 15.994 1.00 47.94 205 GLY A O 1
ATOM 1654 N N . LEU A 1 206 ? -2.451 -3.373 13.749 1.00 45.38 206 LEU A N 1
ATOM 1655 C CA . LEU A 1 206 ? -1.596 -2.217 13.439 1.00 45.38 206 LEU A CA 1
ATOM 1656 C C . LEU A 1 206 ? -1.709 -1.088 14.478 1.00 45.38 206 LEU A C 1
ATOM 1658 O O . LEU A 1 206 ? -0.693 -0.539 14.887 1.00 45.38 206 LEU A O 1
ATOM 1662 N N . GLN A 1 207 ? -2.910 -0.837 15.011 1.00 43.69 207 GLN A N 1
ATOM 1663 C CA . GLN A 1 207 ? -3.149 0.156 16.063 1.00 43.69 207 GLN A CA 1
ATOM 1664 C C . GLN A 1 207 ? -2.436 -0.103 17.399 1.00 43.69 207 GLN A C 1
ATOM 1666 O O . GLN A 1 207 ? -1.911 0.840 17.983 1.00 43.69 207 GLN A O 1
ATOM 1671 N N . VAL A 1 208 ? -2.401 -1.341 17.910 1.00 44.53 208 VAL A N 1
ATOM 1672 C CA . VAL A 1 208 ? -1.741 -1.649 19.199 1.00 44.53 208 VAL A CA 1
ATOM 1673 C C . VAL A 1 208 ? -0.228 -1.468 19.061 1.00 44.53 208 VAL A C 1
ATOM 1675 O O . VAL A 1 208 ? 0.448 -0.983 19.968 1.00 44.53 208 VAL A O 1
ATOM 1678 N N . ARG A 1 209 ? 0.304 -1.799 17.883 1.00 47.91 209 ARG A N 1
ATOM 1679 C CA . ARG A 1 209 ? 1.721 -1.649 17.551 1.00 47.91 209 ARG A CA 1
ATOM 1680 C C . ARG A 1 209 ? 2.106 -0.191 17.298 1.00 47.91 209 ARG A C 1
ATOM 1682 O O . ARG A 1 209 ? 3.147 0.235 17.790 1.00 47.91 209 ARG A O 1
ATOM 1689 N N . GLU A 1 210 ? 1.275 0.584 16.605 1.00 49.62 210 GLU A N 1
ATOM 1690 C CA . GLU A 1 210 ? 1.468 2.031 16.445 1.00 49.62 210 GLU A CA 1
ATOM 1691 C C . GLU A 1 210 ? 1.408 2.756 17.794 1.00 49.62 210 GLU A C 1
ATOM 1693 O O . GLU A 1 210 ? 2.283 3.568 18.089 1.00 49.62 210 GLU A O 1
ATOM 1698 N N . GLN A 1 211 ? 0.460 2.399 18.667 1.00 51.06 211 GLN A N 1
ATOM 1699 C CA . GLN A 1 211 ? 0.409 2.910 20.041 1.00 51.06 211 GLN A CA 1
ATOM 1700 C C . GLN A 1 211 ? 1.687 2.592 20.831 1.00 51.06 211 GLN A C 1
ATOM 1702 O O . GLN A 1 211 ? 2.164 3.442 21.581 1.00 51.06 211 GLN A O 1
ATOM 1707 N N . MET A 1 212 ? 2.269 1.401 20.659 1.00 42.09 212 MET A N 1
ATOM 1708 C CA . MET A 1 212 ? 3.502 1.011 21.355 1.00 42.09 212 MET A CA 1
ATOM 1709 C C . MET A 1 212 ? 4.769 1.660 20.777 1.00 42.09 212 MET A C 1
ATOM 1711 O O . MET A 1 212 ? 5.641 2.058 21.550 1.00 42.09 212 MET A O 1
ATOM 1715 N N . LEU A 1 213 ? 4.891 1.762 19.450 1.00 44.47 213 LEU A N 1
ATOM 1716 C CA . LEU A 1 213 ? 6.078 2.307 18.779 1.00 44.47 213 LEU A CA 1
ATOM 1717 C C . LEU A 1 213 ? 6.118 3.836 18.862 1.00 44.47 213 LEU A C 1
ATOM 1719 O O . LEU A 1 213 ? 7.101 4.403 19.342 1.00 44.47 213 LEU A O 1
ATOM 1723 N N . TRP A 1 214 ? 5.030 4.507 18.481 1.00 45.53 214 TRP A N 1
ATOM 1724 C CA . TRP A 1 214 ? 4.946 5.966 18.548 1.00 45.53 214 TRP A CA 1
ATOM 1725 C C . TRP A 1 214 ? 4.809 6.445 19.994 1.00 45.53 214 TRP A C 1
ATOM 1727 O O . TRP A 1 214 ? 5.456 7.410 20.389 1.00 45.53 214 TRP A O 1
ATOM 1737 N N . GLY A 1 215 ? 4.059 5.722 20.832 1.00 43.84 215 GLY A N 1
ATOM 1738 C CA . GLY A 1 215 ? 3.881 6.071 22.242 1.00 43.84 215 GLY A CA 1
ATOM 1739 C C . GLY A 1 215 ? 5.140 5.947 23.104 1.00 43.84 215 GLY A C 1
ATOM 1740 O O . GLY A 1 215 ? 5.150 6.502 24.199 1.00 43.84 215 GLY A O 1
ATOM 1741 N N . LYS A 1 216 ? 6.196 5.255 22.650 1.00 42.72 216 LYS A N 1
ATOM 1742 C CA . LYS A 1 216 ? 7.499 5.211 23.341 1.00 42.72 216 LYS A CA 1
ATOM 1743 C C . LYS A 1 216 ? 8.527 6.164 22.730 1.00 42.72 216 LYS A C 1
ATOM 1745 O O . LYS A 1 216 ? 9.210 6.841 23.487 1.00 42.72 216 LYS A O 1
ATOM 1750 N N . ALA A 1 217 ? 8.610 6.257 21.401 1.00 42.31 217 ALA A N 1
ATOM 1751 C CA . ALA A 1 217 ? 9.603 7.101 20.730 1.00 42.31 217 ALA A CA 1
ATOM 1752 C C . ALA A 1 217 ? 9.263 8.604 20.775 1.00 42.31 217 ALA A C 1
ATOM 1754 O O . ALA A 1 217 ? 10.162 9.424 20.907 1.00 42.31 217 ALA A O 1
ATOM 1755 N N . PHE A 1 218 ? 7.979 8.984 20.719 1.00 42.88 218 PHE A N 1
ATOM 1756 C CA . PHE A 1 218 ? 7.577 10.402 20.704 1.00 42.88 218 PHE A CA 1
ATOM 1757 C C . PHE A 1 218 ? 7.373 11.020 22.086 1.00 42.88 218 PHE A C 1
ATOM 1759 O O . PHE A 1 218 ? 7.371 12.244 22.202 1.00 42.88 218 PHE A O 1
ATOM 1766 N N . LYS A 1 219 ? 7.249 10.201 23.139 1.00 47.56 219 LYS A N 1
ATOM 1767 C CA . LYS A 1 219 ? 7.159 10.693 24.523 1.00 47.56 219 LYS A CA 1
ATOM 1768 C C . LYS A 1 219 ? 8.404 11.462 24.973 1.00 47.56 219 LYS A C 1
ATOM 1770 O O . LYS A 1 219 ? 8.287 12.235 25.914 1.00 47.56 219 LYS A O 1
ATOM 1775 N N . SER A 1 220 ? 9.566 11.246 24.348 1.00 46.25 220 SER A N 1
ATOM 1776 C CA . SER A 1 220 ? 10.814 11.913 24.739 1.00 46.25 220 SER A CA 1
ATOM 1777 C C . SER A 1 220 ? 11.096 13.214 23.983 1.00 46.25 220 SER A C 1
ATOM 1779 O O . SER A 1 220 ? 11.872 14.019 24.482 1.00 46.25 220 SER A O 1
ATOM 1781 N N . TRP A 1 221 ? 10.490 13.441 22.810 1.00 46.31 221 TRP A N 1
ATOM 1782 C CA . TRP A 1 221 ? 10.775 14.621 21.973 1.00 46.31 221 TRP A CA 1
ATOM 1783 C C . TRP A 1 221 ? 9.660 15.673 21.984 1.00 46.31 221 TRP A C 1
ATOM 1785 O O . TRP A 1 221 ? 9.923 16.838 21.702 1.00 46.31 221 TRP A O 1
ATOM 1795 N N . PHE A 1 222 ? 8.421 15.303 22.323 1.00 52.16 222 PHE A N 1
ATOM 1796 C CA . PHE A 1 222 ? 7.304 16.245 22.382 1.00 52.16 222 PHE A CA 1
ATOM 1797 C C . PHE A 1 222 ? 6.456 16.042 23.642 1.00 52.16 222 PHE A C 1
ATOM 1799 O O . PHE A 1 222 ? 6.215 14.910 24.060 1.00 52.16 222 PHE A O 1
ATOM 1806 N N . ASN A 1 223 ? 5.945 17.146 24.208 1.00 53.66 223 ASN A N 1
ATOM 1807 C CA . ASN A 1 223 ? 4.984 17.124 25.315 1.00 53.66 223 ASN A CA 1
ATOM 1808 C C . ASN A 1 223 ? 3.868 16.107 25.045 1.00 53.66 223 ASN A C 1
ATOM 1810 O O . ASN A 1 223 ? 3.248 16.122 23.973 1.00 53.66 223 ASN A O 1
ATOM 1814 N N . VAL A 1 224 ? 3.619 15.235 26.028 1.00 59.66 224 VAL A N 1
ATOM 1815 C CA . VAL A 1 224 ? 2.600 14.183 25.957 1.00 59.66 224 VAL A CA 1
ATOM 1816 C C . VAL A 1 224 ? 1.259 14.832 25.637 1.00 59.66 224 VAL A C 1
ATOM 1818 O O . VAL A 1 224 ? 0.703 15.569 26.450 1.00 59.66 224 VAL A O 1
ATOM 1821 N N . ALA A 1 225 ? 0.734 14.575 24.439 1.00 62.56 225 ALA A N 1
ATOM 1822 C CA . ALA A 1 225 ? -0.586 15.055 24.083 1.00 62.56 225 ALA A CA 1
ATOM 1823 C C . ALA A 1 225 ? -1.619 14.492 25.071 1.00 62.56 225 ALA A C 1
ATOM 1825 O O . ALA A 1 225 ? -1.709 13.281 25.260 1.00 62.56 225 ALA A O 1
ATOM 1826 N N . GLN A 1 226 ? -2.394 15.374 25.698 1.00 71.19 226 GLN A N 1
ATOM 1827 C CA . GLN A 1 226 ? -3.474 14.996 26.607 1.00 71.19 226 GLN A CA 1
ATOM 1828 C C . GLN A 1 226 ? -4.786 14.812 25.838 1.00 71.19 226 GLN A C 1
ATOM 1830 O O . GLN A 1 226 ? -5.018 15.465 24.816 1.00 71.19 226 GLN A O 1
ATOM 1835 N N . ALA A 1 227 ? -5.634 13.903 26.321 1.00 71.56 227 ALA A N 1
ATOM 1836 C CA . ALA A 1 227 ? -6.979 13.726 25.791 1.00 71.56 227 ALA A CA 1
ATOM 1837 C C . ALA A 1 227 ? -7.832 14.951 26.149 1.00 71.56 227 ALA A C 1
ATOM 1839 O O . ALA A 1 227 ? -7.897 15.333 27.316 1.00 71.56 227 ALA A O 1
ATOM 1840 N N . ARG A 1 228 ? -8.478 15.569 25.157 1.00 78.75 228 ARG A N 1
ATOM 1841 C CA . ARG A 1 228 ? -9.411 16.686 25.368 1.00 78.75 228 ARG A CA 1
ATOM 1842 C C . ARG A 1 228 ? -10.847 16.222 25.539 1.00 78.75 228 ARG A C 1
ATOM 1844 O O . ARG A 1 228 ? -11.606 16.884 26.236 1.00 78.75 228 ARG A O 1
ATOM 1851 N N . THR A 1 229 ? -11.242 15.126 24.893 1.00 82.06 229 THR A N 1
ATOM 1852 C CA . THR A 1 229 ? -12.598 14.582 25.007 1.00 82.06 229 THR A CA 1
ATOM 1853 C C . THR A 1 229 ? -12.560 13.071 25.178 1.00 82.06 229 THR A C 1
ATOM 1855 O O . THR A 1 229 ? -11.802 12.361 24.512 1.00 82.06 229 THR A O 1
ATOM 1858 N N . TRP A 1 230 ? -13.422 12.550 26.054 1.00 83.12 230 TRP A N 1
ATOM 1859 C CA . TRP A 1 230 ? -13.559 11.105 26.248 1.00 83.12 230 TRP A CA 1
ATOM 1860 C C . TRP A 1 230 ? -13.926 10.399 24.935 1.00 83.12 230 TRP A C 1
ATOM 1862 O O . TRP A 1 230 ? -13.288 9.422 24.553 1.00 83.12 230 TRP A O 1
ATOM 1872 N N . LEU A 1 231 ? -14.901 10.942 24.198 1.00 82.62 231 LEU A N 1
ATOM 1873 C CA . LEU A 1 231 ? -15.399 10.335 22.964 1.00 82.62 231 LEU A CA 1
ATOM 1874 C C . LEU A 1 231 ? -14.344 10.348 21.849 1.00 82.62 231 LEU A C 1
ATOM 1876 O O . LEU A 1 231 ? -14.131 9.333 21.188 1.00 82.62 231 LEU A O 1
ATOM 1880 N N . GLY A 1 232 ? -13.648 11.470 21.652 1.00 78.56 232 GLY A N 1
ATOM 1881 C CA . GLY A 1 232 ? -12.637 11.611 20.604 1.00 78.56 232 GLY A CA 1
ATOM 1882 C C . GLY A 1 232 ? -11.391 10.770 20.862 1.00 78.56 232 GLY A C 1
ATOM 1883 O O . GLY A 1 232 ? -10.845 10.167 19.928 1.00 78.56 232 GLY A O 1
ATOM 1884 N N . SER A 1 233 ? -10.951 10.696 22.120 1.00 78.31 233 SER A N 1
ATOM 1885 C CA . SER A 1 233 ? -9.809 9.862 22.503 1.00 78.31 233 SER A CA 1
ATOM 1886 C C . SER A 1 233 ? -10.133 8.376 22.423 1.00 78.31 233 SER A C 1
ATOM 1888 O O . SER A 1 233 ? -9.337 7.607 21.882 1.00 78.31 233 SER A O 1
ATOM 1890 N N . ARG A 1 234 ? -11.333 7.965 22.851 1.00 80.19 234 ARG A N 1
ATOM 1891 C CA . ARG A 1 234 ? -11.802 6.583 22.686 1.00 80.19 234 ARG A CA 1
ATOM 1892 C C . ARG A 1 234 ? -11.952 6.195 21.227 1.00 80.19 234 ARG A C 1
ATOM 1894 O O . ARG A 1 234 ? -11.519 5.110 20.864 1.00 80.19 234 ARG A O 1
ATOM 1901 N N . LEU A 1 235 ? -12.493 7.080 20.395 1.00 80.56 235 LEU A N 1
ATOM 1902 C CA . LEU A 1 235 ? -12.720 6.808 18.978 1.00 80.56 235 LEU A CA 1
ATOM 1903 C C . LEU A 1 235 ? -11.413 6.587 18.215 1.00 80.56 235 LEU A C 1
ATOM 1905 O O . LEU A 1 235 ? -11.303 5.695 17.379 1.00 80.56 235 LEU A O 1
ATOM 1909 N N . THR A 1 236 ? -10.423 7.429 18.495 1.00 71.81 236 THR A N 1
ATOM 1910 C CA . THR A 1 236 ? -9.117 7.333 17.843 1.00 71.81 236 THR A CA 1
ATOM 1911 C C . THR A 1 236 ? -8.204 6.306 18.514 1.00 71.81 236 THR A C 1
ATOM 1913 O O . THR A 1 236 ? -7.231 5.886 17.897 1.00 71.81 236 THR A O 1
ATOM 1916 N N . GLY A 1 237 ? -8.503 5.890 19.750 1.00 69.00 237 GLY A N 1
ATOM 1917 C CA . GLY A 1 237 ? -7.638 5.048 20.579 1.00 69.00 237 GLY A CA 1
ATOM 1918 C C . GLY A 1 237 ? -6.406 5.783 21.124 1.00 69.00 237 GLY A C 1
ATOM 1919 O O . GLY A 1 237 ? -5.483 5.146 21.617 1.00 69.00 237 GLY A O 1
ATOM 1920 N N . ILE A 1 238 ? -6.341 7.108 21.008 1.00 71.56 238 ILE A N 1
ATOM 1921 C CA . ILE A 1 238 ? -5.173 7.928 21.363 1.00 71.56 238 ILE A CA 1
ATOM 1922 C C . ILE A 1 238 ? -5.629 9.316 21.821 1.00 71.56 238 ILE A C 1
ATOM 1924 O O . ILE A 1 238 ? -6.740 9.722 21.489 1.00 71.56 238 ILE A O 1
ATOM 1928 N N . PRO A 1 239 ? -4.791 10.079 22.548 1.00 72.19 239 PRO A N 1
ATOM 1929 C CA . PRO A 1 239 ? -5.147 11.416 23.011 1.00 72.19 239 PRO A CA 1
ATOM 1930 C C . PRO A 1 239 ? -5.650 12.309 21.877 1.00 72.19 239 PRO A C 1
ATOM 1932 O O . PRO A 1 239 ? -4.995 12.450 20.841 1.00 72.19 239 PRO A O 1
ATOM 1935 N N . ASP A 1 240 ? -6.826 12.902 22.047 1.00 70.06 240 ASP A N 1
ATOM 1936 C CA . ASP A 1 240 ? -7.454 13.752 21.049 1.00 70.06 240 ASP A CA 1
ATOM 1937 C C . ASP A 1 240 ? -7.150 15.234 21.314 1.00 70.06 240 ASP A C 1
ATOM 1939 O O . ASP A 1 240 ? -7.355 15.757 22.399 1.00 70.06 240 ASP A O 1
ATOM 1943 N N . GLY A 1 241 ? -6.651 15.949 20.302 1.00 71.62 241 GLY A N 1
ATOM 1944 C CA . GLY A 1 241 ? -6.290 17.360 20.452 1.00 71.62 241 GLY A CA 1
ATOM 1945 C C . GLY A 1 241 ? -5.721 17.966 19.172 1.00 71.62 241 GLY A C 1
ATOM 1946 O O . GLY A 1 241 ? -5.494 17.258 18.191 1.00 71.62 241 GLY A O 1
ATOM 1947 N N . ARG A 1 242 ? -5.520 19.292 19.141 1.00 70.50 242 ARG A N 1
ATOM 1948 C CA . ARG A 1 242 ? -4.801 19.954 18.030 1.00 70.50 242 ARG A CA 1
ATOM 1949 C C . ARG A 1 242 ? -3.318 19.571 18.041 1.00 70.50 242 ARG A C 1
ATOM 1951 O O . ARG A 1 242 ? -2.814 19.125 17.022 1.00 70.50 242 ARG A O 1
ATOM 1958 N N . VAL A 1 243 ? -2.682 19.620 19.213 1.00 70.44 243 VAL A N 1
ATOM 1959 C CA . VAL A 1 243 ? -1.278 19.217 19.414 1.00 70.44 243 VAL A CA 1
ATOM 1960 C C . VAL A 1 243 ? -1.061 17.751 19.028 1.00 70.44 243 VAL A C 1
ATOM 1962 O O . VAL A 1 243 ? -0.199 17.458 18.211 1.00 70.44 243 VAL A O 1
ATOM 1965 N N . ALA A 1 244 ? -1.926 16.849 19.509 1.00 69.25 244 ALA A N 1
ATOM 1966 C CA . ALA A 1 244 ? -1.885 15.431 19.147 1.00 69.25 244 ALA A CA 1
ATOM 1967 C C . ALA A 1 244 ? -2.011 15.191 17.635 1.00 69.25 244 ALA A C 1
ATOM 1969 O O . ALA A 1 244 ? -1.441 14.242 17.115 1.00 69.25 244 ALA A O 1
ATOM 1970 N N . ARG A 1 245 ? -2.794 16.020 16.929 1.00 68.06 245 ARG A N 1
ATOM 1971 C CA . ARG A 1 245 ? -2.946 15.935 15.471 1.00 68.06 245 ARG A CA 1
ATOM 1972 C C . ARG A 1 245 ? -1.682 16.398 14.762 1.00 68.06 245 ARG A C 1
ATOM 1974 O O . ARG A 1 245 ? -1.167 15.654 13.941 1.00 68.06 245 ARG A O 1
ATOM 1981 N N . ILE A 1 246 ? -1.148 17.561 15.125 1.00 69.81 246 ILE A N 1
ATOM 1982 C CA . ILE A 1 246 ? 0.087 18.103 14.537 1.00 69.81 246 ILE A CA 1
ATOM 1983 C C . ILE A 1 246 ? 1.255 17.125 14.733 1.00 69.81 246 ILE A C 1
ATOM 1985 O O . ILE A 1 246 ? 1.972 16.829 13.782 1.00 69.81 246 ILE A O 1
ATOM 1989 N N . GLN A 1 247 ? 1.381 16.533 15.924 1.00 67.44 247 GLN A N 1
ATOM 1990 C CA . GLN A 1 247 ? 2.392 15.510 16.220 1.00 67.44 247 GLN A CA 1
ATOM 1991 C C . GLN A 1 247 ? 2.257 14.236 15.374 1.00 67.44 247 GLN A C 1
ATOM 1993 O O . GLN A 1 247 ? 3.240 13.528 15.207 1.00 67.44 247 GLN A O 1
ATOM 1998 N N . ARG A 1 248 ? 1.070 13.920 14.842 1.00 62.78 248 ARG A N 1
ATOM 1999 C CA . ARG A 1 248 ? 0.868 12.791 13.911 1.00 62.78 248 ARG A CA 1
ATOM 2000 C C . ARG A 1 248 ? 1.126 13.186 12.462 1.00 62.78 248 ARG A C 1
ATOM 2002 O O . ARG A 1 248 ? 1.550 12.353 11.671 1.00 62.78 248 ARG A O 1
ATOM 2009 N N . MET A 1 249 ? 0.861 14.445 12.120 1.00 62.69 249 MET A N 1
ATOM 2010 C CA . MET A 1 249 ? 1.120 14.981 10.786 1.00 62.69 249 MET A CA 1
ATOM 2011 C C . MET A 1 249 ? 2.622 15.123 10.540 1.00 62.69 249 MET A C 1
ATOM 2013 O O . MET A 1 249 ? 3.092 14.733 9.483 1.00 62.69 249 MET A O 1
ATOM 2017 N N . LEU A 1 250 ? 3.384 15.610 11.523 1.00 64.25 250 LEU A N 1
ATOM 2018 C CA . LEU A 1 250 ? 4.826 15.859 11.406 1.00 64.25 250 LEU A CA 1
ATOM 2019 C C . LEU A 1 250 ? 5.645 14.641 10.945 1.00 64.25 250 LEU A C 1
ATOM 2021 O O . LEU A 1 250 ? 6.453 14.807 10.042 1.00 64.25 250 LEU A O 1
ATOM 2025 N N . PRO A 1 251 ? 5.457 13.424 11.484 1.00 56.44 251 PRO A N 1
ATOM 2026 C CA . PRO A 1 251 ? 6.214 12.258 11.045 1.00 56.44 251 PRO A CA 1
ATOM 2027 C C . PRO A 1 251 ? 5.710 11.682 9.729 1.00 56.44 251 PRO A C 1
ATOM 2029 O O . PRO A 1 251 ? 6.506 11.145 8.971 1.00 56.44 251 PRO A O 1
ATOM 2032 N N . ALA A 1 252 ? 4.411 11.790 9.436 1.00 54.25 252 ALA A N 1
ATOM 2033 C CA . ALA A 1 252 ? 3.871 11.418 8.129 1.00 54.25 252 ALA A CA 1
ATOM 2034 C C . ALA A 1 252 ? 4.434 12.339 7.033 1.00 54.25 252 ALA A C 1
ATOM 2036 O O . ALA A 1 252 ? 4.872 11.866 5.992 1.00 54.25 252 ALA A O 1
ATOM 2037 N N . LEU A 1 253 ? 4.518 13.641 7.315 1.00 58.00 253 LEU A N 1
ATOM 2038 C CA . LEU A 1 253 ? 5.173 14.624 6.456 1.00 58.00 253 LEU A CA 1
ATOM 2039 C C . LEU A 1 253 ? 6.676 14.378 6.385 1.00 58.00 253 LEU A C 1
ATOM 2041 O O . LEU A 1 253 ? 7.218 14.297 5.298 1.00 58.00 253 LEU A O 1
ATOM 2045 N N . GLY A 1 254 ? 7.343 14.181 7.521 1.00 57.59 254 GLY A N 1
ATOM 2046 C CA . GLY A 1 254 ? 8.775 13.909 7.578 1.00 57.59 254 GLY A CA 1
ATOM 2047 C C . GLY A 1 254 ? 9.155 12.632 6.834 1.00 57.59 254 GLY A C 1
ATOM 2048 O O . GLY A 1 254 ? 10.121 12.639 6.090 1.00 57.59 254 GLY A O 1
ATOM 2049 N N . SER A 1 255 ? 8.382 11.555 6.972 1.00 52.59 255 SER A N 1
ATOM 2050 C CA . SER A 1 255 ? 8.615 10.302 6.241 1.00 52.59 255 SER A CA 1
ATOM 2051 C C . SER A 1 255 ? 8.315 10.427 4.752 1.00 52.59 255 SER A C 1
ATOM 2053 O O . SER A 1 255 ? 9.082 9.885 3.961 1.00 52.59 255 SER A O 1
ATOM 2055 N N . ALA A 1 256 ? 7.279 11.175 4.359 1.00 52.53 256 ALA A N 1
ATOM 2056 C CA . ALA A 1 256 ? 7.052 11.512 2.959 1.00 52.53 256 ALA A CA 1
ATOM 2057 C C . ALA A 1 256 ? 8.247 12.313 2.411 1.00 52.53 256 ALA A C 1
ATOM 2059 O O . ALA A 1 256 ? 8.939 11.844 1.516 1.00 52.53 256 ALA A O 1
ATOM 2060 N N . THR A 1 257 ? 8.579 13.460 3.007 1.00 52.72 257 THR A N 1
ATOM 2061 C CA . THR A 1 257 ? 9.647 14.351 2.530 1.00 52.72 257 THR A CA 1
ATOM 2062 C C . THR A 1 257 ? 11.029 13.689 2.543 1.00 52.72 257 THR A C 1
ATOM 2064 O O . THR A 1 257 ? 11.755 13.787 1.560 1.00 52.72 257 THR A O 1
ATOM 2067 N N . VAL A 1 258 ? 11.398 12.974 3.612 1.00 50.81 258 VAL A N 1
ATOM 2068 C CA . VAL A 1 258 ? 12.687 12.256 3.716 1.00 50.81 258 VAL A CA 1
ATOM 2069 C C . VAL A 1 258 ? 12.719 11.019 2.816 1.00 50.81 258 VAL A C 1
ATOM 2071 O O . VAL A 1 258 ? 13.789 10.647 2.352 1.00 50.81 258 VAL A O 1
ATOM 2074 N N . GLY A 1 259 ? 11.573 10.398 2.526 1.00 50.62 259 GLY A N 1
ATOM 2075 C CA . GLY A 1 259 ? 11.476 9.331 1.528 1.00 50.62 259 GLY A CA 1
ATOM 2076 C C . GLY A 1 259 ? 11.724 9.829 0.099 1.00 50.62 259 GLY A C 1
ATOM 2077 O O . GLY A 1 259 ? 12.339 9.114 -0.688 1.00 50.62 259 GLY A O 1
ATOM 2078 N N . PHE A 1 260 ? 11.306 11.062 -0.218 1.00 50.56 260 PHE A N 1
ATOM 2079 C CA . PHE A 1 260 ? 11.469 11.670 -1.547 1.00 50.56 260 PHE A CA 1
ATOM 2080 C C . PHE A 1 260 ? 12.793 12.412 -1.758 1.00 50.56 260 PHE A C 1
ATOM 2082 O O . PHE A 1 260 ? 13.259 12.495 -2.892 1.00 50.56 260 PHE A O 1
ATOM 2089 N N . LEU A 1 261 ? 13.411 12.947 -0.701 1.00 47.16 261 LEU A N 1
ATOM 2090 C CA . LEU A 1 261 ? 14.629 13.762 -0.805 1.00 47.16 261 LEU A CA 1
ATOM 2091 C C . LEU A 1 261 ? 15.832 13.016 -1.434 1.00 47.16 261 LEU A C 1
ATOM 2093 O O . LEU A 1 261 ? 16.515 13.612 -2.262 1.00 47.16 261 LEU A O 1
ATOM 2097 N N . PRO A 1 262 ? 16.091 11.726 -1.135 1.00 43.09 262 PRO A N 1
ATOM 2098 C CA . PRO A 1 262 ? 17.103 10.942 -1.846 1.00 43.09 262 PRO A CA 1
ATOM 2099 C C . PRO A 1 262 ? 16.740 10.717 -3.318 1.00 43.09 262 PRO A C 1
ATOM 2101 O O . PRO A 1 262 ? 17.630 10.709 -4.158 1.00 43.09 262 PRO A O 1
ATOM 2104 N N . GLY A 1 263 ? 15.435 10.590 -3.615 1.00 45.91 263 GLY A N 1
ATOM 2105 C CA . GLY A 1 263 ? 14.843 10.611 -4.964 1.00 45.91 263 GLY A CA 1
ATOM 2106 C C . GLY A 1 263 ? 15.359 11.759 -5.796 1.00 45.91 263 GLY A C 1
ATOM 2107 O O . GLY A 1 263 ? 15.964 11.590 -6.851 1.00 45.91 263 GLY A O 1
ATOM 2108 N N . TYR A 1 264 ? 15.127 12.933 -5.235 1.00 46.81 264 TYR A N 1
ATOM 2109 C CA . TYR A 1 264 ? 15.446 14.215 -5.820 1.00 46.81 264 TYR A CA 1
ATOM 2110 C C . TYR A 1 264 ? 16.938 14.424 -6.101 1.00 46.81 264 TYR A C 1
ATOM 2112 O O . TYR A 1 264 ? 17.282 14.987 -7.134 1.00 46.81 264 TYR A O 1
ATOM 2120 N N . LEU A 1 265 ? 17.819 14.008 -5.190 1.00 45.56 265 LEU A N 1
ATOM 2121 C CA . LEU A 1 265 ? 19.250 14.298 -5.314 1.00 45.56 265 LEU A CA 1
ATOM 2122 C C . LEU A 1 265 ? 19.965 13.439 -6.368 1.00 45.56 265 LEU A C 1
ATOM 2124 O O . LEU A 1 265 ? 21.106 13.754 -6.695 1.00 45.56 265 LEU A O 1
ATOM 2128 N N . LEU A 1 266 ? 19.335 12.362 -6.853 1.00 41.12 266 LEU A N 1
ATOM 2129 C CA . LEU A 1 266 ? 20.012 11.324 -7.635 1.00 41.12 266 LEU A CA 1
ATOM 2130 C C . LEU A 1 266 ? 19.394 11.103 -9.026 1.00 41.12 266 LEU A C 1
ATOM 2132 O O . LEU A 1 266 ? 20.132 11.078 -9.999 1.00 41.12 266 LEU A O 1
ATOM 2136 N N . MET A 1 267 ? 18.064 11.036 -9.187 1.00 40.41 267 MET A N 1
ATOM 2137 C CA . MET A 1 267 ? 17.485 10.777 -10.520 1.00 40.41 267 MET A CA 1
ATOM 2138 C C . MET A 1 267 ? 17.218 12.063 -11.320 1.00 40.41 267 MET A C 1
ATOM 2140 O O . MET A 1 267 ? 16.744 13.064 -10.782 1.00 40.41 267 MET A O 1
ATOM 2144 N N . GLY A 1 268 ? 17.448 12.003 -12.637 1.00 47.75 268 GLY A N 1
ATOM 2145 C CA . GLY A 1 268 ? 17.022 13.028 -13.598 1.00 47.75 268 GLY A CA 1
ATOM 2146 C C . GLY A 1 268 ? 15.515 13.335 -13.527 1.00 47.75 268 GLY A C 1
ATOM 2147 O O . GLY A 1 268 ? 14.703 12.486 -13.151 1.00 47.75 268 GLY A O 1
ATOM 2148 N N . SER A 1 269 ? 15.153 14.570 -13.887 1.00 51.56 269 SER A N 1
ATOM 2149 C CA . SER A 1 269 ? 13.914 15.260 -13.491 1.00 51.56 269 SER A CA 1
ATOM 2150 C C . SER A 1 269 ? 12.598 14.552 -13.818 1.00 51.56 269 SER A C 1
ATOM 2152 O O . SER A 1 269 ? 11.656 14.665 -13.042 1.00 51.56 269 SER A O 1
ATOM 2154 N N . ASP A 1 270 ? 12.490 13.815 -14.921 1.00 50.28 270 ASP A N 1
ATOM 2155 C CA . ASP A 1 270 ? 11.168 13.616 -15.537 1.00 50.28 270 ASP A CA 1
ATOM 2156 C C . ASP A 1 270 ? 10.376 12.425 -14.966 1.00 50.28 270 ASP A C 1
ATOM 2158 O O . ASP A 1 270 ? 9.159 12.507 -14.797 1.00 50.28 270 ASP A O 1
ATOM 2162 N N . TRP A 1 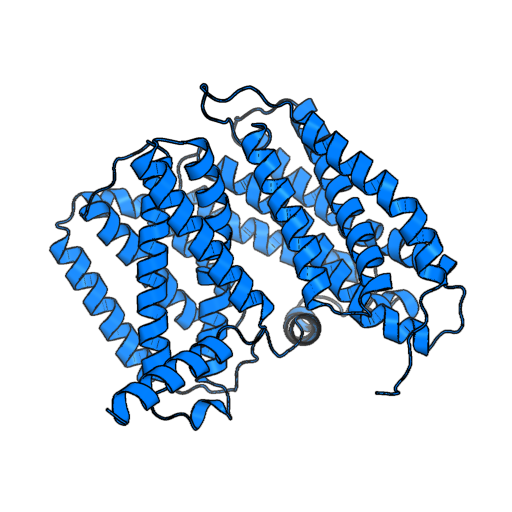271 ? 11.052 11.339 -14.576 1.00 44.44 271 TRP A N 1
ATOM 2163 C CA . TRP A 1 271 ? 10.406 10.130 -14.032 1.00 44.44 271 TRP A CA 1
ATOM 2164 C C . TRP A 1 271 ? 10.089 10.240 -12.539 1.00 44.44 271 TRP A C 1
ATOM 2166 O O . TRP A 1 271 ? 9.088 9.698 -12.056 1.00 44.44 271 TRP A O 1
ATOM 2176 N N . LEU A 1 272 ? 10.925 10.969 -11.795 1.00 48.84 272 LEU A N 1
ATOM 2177 C CA . LEU A 1 272 ? 10.764 11.119 -10.354 1.00 48.84 272 LEU A CA 1
ATOM 2178 C C . LEU A 1 272 ? 9.594 12.044 -9.993 1.00 48.84 272 LEU A C 1
ATOM 2180 O O . LEU A 1 272 ? 8.968 11.856 -8.951 1.00 48.84 272 LEU A O 1
ATOM 2184 N N . LEU A 1 273 ? 9.261 12.999 -10.867 1.00 49.62 273 LEU A N 1
ATOM 2185 C CA . LEU A 1 273 ? 8.125 13.903 -10.682 1.00 49.62 273 LEU A CA 1
ATOM 2186 C C . LEU A 1 273 ? 6.799 13.138 -10.715 1.00 49.62 273 LEU A C 1
ATOM 2188 O O . LEU A 1 273 ? 6.025 13.228 -9.763 1.00 49.62 273 LEU A O 1
ATOM 2192 N N . GLY A 1 274 ? 6.577 12.308 -11.741 1.00 52.38 274 GLY A N 1
ATOM 2193 C CA . GLY A 1 274 ? 5.356 11.503 -11.875 1.00 52.38 274 GLY A CA 1
ATOM 2194 C C . GLY A 1 274 ? 5.140 10.545 -10.697 1.00 52.38 274 GLY A C 1
ATOM 2195 O O . GLY A 1 274 ? 4.055 10.497 -10.115 1.00 52.38 274 GLY A O 1
ATOM 2196 N N . LEU A 1 275 ? 6.191 9.834 -10.276 1.00 51.09 275 LEU A N 1
ATOM 2197 C CA . LEU A 1 275 ? 6.144 8.955 -9.099 1.00 51.09 275 LEU A CA 1
ATOM 2198 C C . LEU A 1 275 ? 5.984 9.742 -7.788 1.00 51.09 275 LEU A C 1
ATOM 2200 O O . LEU A 1 275 ? 5.242 9.313 -6.902 1.00 51.09 275 LEU A O 1
ATOM 2204 N N . GLY A 1 276 ? 6.620 10.910 -7.681 1.00 54.81 276 GLY A N 1
ATOM 2205 C CA . GLY A 1 276 ? 6.535 11.827 -6.545 1.00 54.81 276 GLY A CA 1
ATOM 2206 C C . GLY A 1 276 ? 5.104 12.247 -6.221 1.00 54.81 276 GLY A C 1
ATOM 2207 O O . GLY A 1 276 ? 4.637 12.079 -5.088 1.00 54.81 276 GLY A O 1
ATOM 2208 N N . TYR A 1 277 ? 4.374 12.724 -7.233 1.00 55.69 277 TYR A N 1
ATOM 2209 C CA . TYR A 1 277 ? 2.965 13.082 -7.077 1.00 55.69 277 TYR A CA 1
ATOM 2210 C C . TYR A 1 277 ? 2.124 11.851 -6.750 1.00 55.69 277 TYR A C 1
ATOM 2212 O O . TYR A 1 277 ? 1.348 11.883 -5.795 1.00 55.69 277 TYR A O 1
ATOM 2220 N N . MET A 1 278 ? 2.304 10.742 -7.477 1.00 56.66 278 MET A N 1
ATOM 2221 C CA . MET A 1 278 ? 1.523 9.517 -7.262 1.00 56.66 278 MET A CA 1
ATOM 2222 C C . MET A 1 278 ? 1.632 8.991 -5.824 1.00 56.66 278 MET A C 1
ATOM 2224 O O . MET A 1 278 ? 0.620 8.618 -5.227 1.00 56.66 278 MET A O 1
ATOM 2228 N N . PHE A 1 279 ? 2.824 9.027 -5.226 1.00 57.97 279 PHE A N 1
ATOM 2229 C CA . PHE A 1 279 ? 3.030 8.590 -3.844 1.00 57.97 279 PHE A CA 1
ATOM 2230 C C . PHE A 1 279 ? 2.495 9.583 -2.800 1.00 57.97 279 PHE A C 1
ATOM 2232 O O . PHE A 1 279 ? 1.877 9.149 -1.823 1.00 57.97 279 PHE A O 1
ATOM 2239 N N . LEU A 1 280 ? 2.674 10.898 -2.992 1.00 61.69 280 LEU A N 1
ATOM 2240 C CA . LEU A 1 280 ? 2.065 11.912 -2.112 1.00 61.69 280 LEU A CA 1
ATOM 2241 C C . LEU A 1 280 ? 0.535 11.777 -2.097 1.00 61.69 280 LEU A C 1
ATOM 2243 O O . LEU A 1 280 ? -0.107 11.928 -1.055 1.00 61.69 280 LEU A O 1
ATOM 2247 N N . MET A 1 281 ? -0.040 11.425 -3.243 1.00 62.09 281 MET A N 1
ATOM 2248 C CA . MET A 1 281 ? -1.480 11.341 -3.457 1.00 62.09 281 MET A CA 1
ATOM 2249 C C . MET A 1 281 ? -2.074 10.023 -2.944 1.00 62.09 281 MET A C 1
ATOM 2251 O O . MET A 1 281 ? -3.071 10.042 -2.214 1.00 62.09 281 MET A O 1
ATOM 2255 N N . ALA A 1 282 ? -1.403 8.892 -3.185 1.00 61.47 282 ALA A N 1
ATOM 2256 C CA . ALA A 1 282 ? -1.718 7.621 -2.529 1.00 61.47 282 ALA A CA 1
ATOM 2257 C C . ALA A 1 282 ? -1.601 7.729 -0.996 1.00 61.47 282 ALA A C 1
ATOM 2259 O O . ALA A 1 282 ? -2.393 7.123 -0.269 1.00 61.47 282 ALA A O 1
ATOM 2260 N N . GLY A 1 283 ? -0.682 8.564 -0.494 1.00 65.75 283 GLY A N 1
ATOM 2261 C CA . GLY A 1 283 ? -0.537 8.872 0.930 1.00 65.75 283 GLY A CA 1
ATOM 2262 C C . GLY A 1 283 ? -1.799 9.471 1.562 1.00 65.75 283 GLY A C 1
ATOM 2263 O O . GLY A 1 283 ? -2.160 9.099 2.681 1.00 65.75 283 GLY A O 1
ATOM 2264 N N . GLY A 1 284 ? -2.525 10.332 0.837 1.00 69.06 284 GLY A N 1
ATOM 2265 C CA . GLY A 1 284 ? -3.788 10.918 1.301 1.00 69.06 284 GLY A CA 1
ATOM 2266 C C . GLY A 1 284 ? -4.915 9.885 1.424 1.00 69.06 284 GLY A C 1
ATOM 2267 O O . GLY A 1 284 ? -5.616 9.841 2.439 1.00 69.06 284 GLY A O 1
ATOM 2268 N N . GLY A 1 285 ? -5.063 9.014 0.420 1.00 71.06 285 GLY A N 1
ATOM 2269 C CA . GLY A 1 285 ? -6.020 7.900 0.455 1.00 71.06 285 GLY A CA 1
ATOM 2270 C C . GLY A 1 285 ? -5.682 6.866 1.537 1.00 71.06 285 GLY A C 1
ATOM 2271 O O . GLY A 1 285 ? -6.559 6.429 2.289 1.00 71.06 285 GLY A O 1
ATOM 2272 N N . PHE A 1 286 ? -4.399 6.533 1.688 1.00 69.69 286 PHE A N 1
ATOM 2273 C CA . PHE A 1 286 ? -3.916 5.602 2.708 1.00 69.69 286 PHE A CA 1
ATOM 2274 C C . PHE A 1 286 ? -4.152 6.129 4.128 1.00 69.69 286 PHE A C 1
ATOM 2276 O O . PHE A 1 286 ? -4.648 5.401 4.992 1.00 69.69 286 PHE A O 1
ATOM 2283 N N . PHE A 1 287 ? -3.875 7.415 4.367 1.00 73.25 287 PHE A N 1
ATOM 2284 C CA . PHE A 1 287 ? -4.141 8.052 5.655 1.00 73.25 287 PHE A CA 1
ATOM 2285 C C . PHE A 1 287 ? -5.632 8.006 6.022 1.00 73.25 287 PHE A C 1
ATOM 2287 O O . PHE A 1 287 ? -5.985 7.688 7.161 1.00 73.25 287 PHE A O 1
ATOM 2294 N N . ALA A 1 288 ? -6.519 8.263 5.055 1.00 78.69 288 ALA A N 1
ATOM 2295 C CA . ALA A 1 288 ? -7.960 8.161 5.264 1.00 78.69 288 ALA A CA 1
ATOM 2296 C C . ALA A 1 288 ? -8.385 6.741 5.678 1.00 78.69 288 ALA A C 1
ATOM 2298 O O . ALA A 1 288 ? -9.157 6.586 6.629 1.00 78.69 288 ALA A O 1
ATOM 2299 N N . MET A 1 289 ? -7.838 5.700 5.041 1.00 76.06 289 MET A N 1
ATOM 2300 C CA . MET A 1 289 ? -8.120 4.312 5.429 1.00 76.06 289 MET A CA 1
ATOM 2301 C C . MET A 1 289 ? -7.608 3.954 6.815 1.00 76.06 289 MET A C 1
ATOM 2303 O O . MET A 1 289 ? -8.319 3.297 7.576 1.00 76.06 289 MET A O 1
ATOM 2307 N N . LEU A 1 290 ? -6.403 4.400 7.165 1.00 71.81 290 LEU A N 1
ATOM 2308 C CA . LEU A 1 290 ? -5.820 4.143 8.478 1.00 71.81 290 LEU A CA 1
ATOM 2309 C C . LEU A 1 290 ? -6.703 4.726 9.594 1.00 71.81 290 LEU A C 1
ATOM 2311 O O . LEU A 1 290 ? -6.975 4.065 10.601 1.00 71.81 290 LEU A O 1
ATOM 2315 N N . MET A 1 291 ? -7.246 5.926 9.370 1.00 77.75 291 MET A N 1
ATOM 2316 C CA . MET A 1 291 ? -8.214 6.549 10.274 1.00 77.75 291 MET A CA 1
ATOM 2317 C C . MET A 1 291 ? -9.536 5.766 10.353 1.00 77.75 291 MET A C 1
ATOM 2319 O O . MET A 1 291 ? -10.041 5.546 11.456 1.00 77.75 291 MET A O 1
ATOM 2323 N N . LEU A 1 292 ? -10.086 5.310 9.220 1.00 82.38 292 LEU A N 1
ATOM 2324 C CA . LEU A 1 292 ? -11.329 4.522 9.175 1.00 82.38 292 LEU A CA 1
ATOM 2325 C C . LEU A 1 292 ? -11.201 3.180 9.898 1.00 82.38 292 LEU A C 1
ATOM 2327 O O . LEU A 1 292 ? -12.069 2.826 10.701 1.00 82.38 292 LEU A O 1
ATOM 2331 N N . MET A 1 293 ? -10.100 2.465 9.663 1.00 74.88 293 MET A N 1
ATOM 2332 C CA . MET A 1 293 ? -9.805 1.203 10.338 1.00 74.88 293 MET A CA 1
ATOM 2333 C C . MET A 1 293 ? -9.764 1.410 11.854 1.00 74.88 293 MET A C 1
ATOM 2335 O O . MET A 1 293 ? -10.382 0.658 12.613 1.00 74.88 293 MET A O 1
ATOM 2339 N N . GLY A 1 294 ? -9.116 2.492 12.292 1.00 73.12 294 GLY A N 1
ATOM 2340 C CA . GLY A 1 294 ? -9.059 2.850 13.698 1.00 73.12 294 GLY A CA 1
ATOM 2341 C C . GLY A 1 294 ? -10.401 3.221 14.318 1.00 73.12 294 GLY A C 1
ATOM 2342 O O . GLY A 1 294 ? -10.676 2.847 15.461 1.00 73.12 294 GLY A O 1
ATOM 2343 N N . TYR A 1 295 ? -11.266 3.908 13.572 1.00 84.50 295 TYR A N 1
ATOM 2344 C CA . TYR A 1 295 ? -12.620 4.212 14.033 1.00 84.50 295 TYR A CA 1
ATOM 2345 C C . TYR A 1 295 ? -13.457 2.944 14.142 1.00 84.50 295 TYR A C 1
ATOM 2347 O O . TYR A 1 295 ? -14.085 2.724 15.175 1.00 84.50 295 TYR A O 1
ATOM 2355 N N . GLY A 1 296 ? -13.426 2.070 13.135 1.00 80.00 296 GLY A N 1
ATOM 2356 C CA . GLY A 1 296 ? -14.211 0.837 13.156 1.00 80.00 296 GLY A CA 1
ATOM 2357 C C . GLY A 1 296 ? -13.894 -0.066 14.350 1.00 80.00 296 GLY A C 1
ATOM 2358 O O . GLY A 1 296 ? -14.820 -0.649 14.914 1.00 80.00 296 GLY A O 1
ATOM 2359 N N . MET A 1 297 ? -12.622 -0.157 14.760 1.00 76.25 297 MET A N 1
ATOM 2360 C CA . MET A 1 297 ? -12.217 -0.980 15.912 1.00 76.25 297 MET A CA 1
ATOM 2361 C C . MET A 1 297 ? -12.707 -0.422 17.257 1.00 76.25 297 MET A C 1
ATOM 2363 O O . MET A 1 297 ? -12.926 -1.178 18.203 1.00 76.25 297 MET A O 1
ATOM 2367 N N . ASN A 1 298 ? -12.902 0.895 17.361 1.00 80.31 298 ASN A N 1
ATOM 2368 C CA . ASN A 1 298 ? -13.253 1.549 18.624 1.00 80.31 298 ASN A CA 1
ATOM 2369 C C . ASN A 1 298 ? -14.724 1.970 18.720 1.00 80.31 298 ASN A C 1
ATOM 2371 O O . ASN A 1 298 ? -15.243 2.103 19.829 1.00 80.31 298 ASN A O 1
ATOM 2375 N N . VAL A 1 299 ? -15.419 2.135 17.593 1.00 84.19 299 VAL A N 1
ATOM 2376 C CA . VAL A 1 299 ? -16.844 2.497 17.559 1.00 84.19 299 VAL A CA 1
ATOM 2377 C C . VAL A 1 299 ? -17.713 1.443 18.237 1.00 84.19 299 VAL A C 1
ATOM 2379 O O . VAL A 1 299 ? -18.596 1.808 19.007 1.00 84.19 299 VAL A O 1
ATOM 2382 N N . HIS A 1 300 ? -17.405 0.155 18.058 1.00 77.81 300 HIS A N 1
ATOM 2383 C CA . HIS A 1 300 ? -18.097 -0.916 18.777 1.00 77.81 300 HIS A CA 1
ATOM 2384 C C . HIS A 1 300 ? -17.997 -0.755 20.301 1.00 77.81 300 HIS A C 1
ATOM 2386 O O . HIS A 1 300 ? -18.995 -0.840 21.010 1.00 77.81 300 HIS A O 1
ATOM 2392 N N . ARG A 1 301 ? -16.804 -0.424 20.809 1.00 77.62 301 ARG A N 1
ATOM 2393 C CA . ARG A 1 301 ? -16.588 -0.187 22.243 1.00 77.62 301 ARG A CA 1
ATOM 2394 C C . ARG A 1 301 ? -17.379 1.026 22.723 1.00 77.62 301 ARG A C 1
ATOM 2396 O O . ARG A 1 301 ? -18.039 0.953 23.749 1.00 77.62 301 ARG A O 1
ATOM 2403 N N . ILE A 1 302 ? -17.351 2.129 21.976 1.00 82.06 302 ILE A N 1
ATOM 2404 C CA . ILE A 1 302 ? -18.126 3.333 22.312 1.00 82.06 302 ILE A CA 1
ATOM 2405 C C . ILE A 1 302 ? -19.622 3.015 22.381 1.00 82.06 302 ILE A C 1
ATOM 2407 O O . ILE A 1 302 ? -20.295 3.485 23.293 1.00 82.06 302 ILE A O 1
ATOM 2411 N N . TRP A 1 303 ? -20.126 2.200 21.455 1.00 78.94 303 TRP A N 1
ATOM 2412 C CA . TRP A 1 303 ? -21.523 1.780 21.437 1.00 78.94 303 TRP A CA 1
ATOM 2413 C C . TRP A 1 303 ? -21.926 0.906 22.621 1.00 78.94 303 TRP A C 1
ATOM 2415 O O . TRP A 1 303 ? -23.025 1.089 23.133 1.00 78.94 303 TRP A O 1
ATOM 2425 N N . LEU A 1 304 ? -21.062 -0.006 23.077 1.00 75.19 304 LEU A N 1
ATOM 2426 C CA . LEU A 1 304 ? -21.347 -0.836 24.254 1.00 75.19 304 LEU A CA 1
ATOM 2427 C C . LEU A 1 304 ? -21.382 -0.019 25.554 1.00 75.19 304 LEU A C 1
ATOM 2429 O O . LEU A 1 304 ? -22.157 -0.327 26.452 1.00 75.19 304 LEU A O 1
ATOM 2433 N N . TYR A 1 305 ? -20.553 1.023 25.658 1.00 74.38 305 TYR A N 1
ATOM 2434 C CA . TYR A 1 305 ? -20.410 1.821 26.882 1.00 74.38 305 TYR A CA 1
ATOM 2435 C C . TYR A 1 305 ? -21.218 3.127 26.886 1.00 74.38 305 TYR A C 1
ATOM 2437 O O . TYR A 1 305 ? -21.168 3.865 27.868 1.00 74.38 305 TYR A O 1
ATOM 2445 N N . SER A 1 306 ? -21.944 3.448 25.811 1.00 69.50 306 SER A N 1
ATOM 2446 C CA . SER A 1 306 ? -22.744 4.671 25.729 1.00 69.50 306 SER A CA 1
ATOM 2447 C C . SER A 1 306 ? -24.115 4.406 25.096 1.00 69.50 306 SER A C 1
ATOM 2449 O O . SER A 1 306 ? -24.182 4.142 23.894 1.00 69.50 306 SER A O 1
ATOM 2451 N N . PRO A 1 307 ? -25.228 4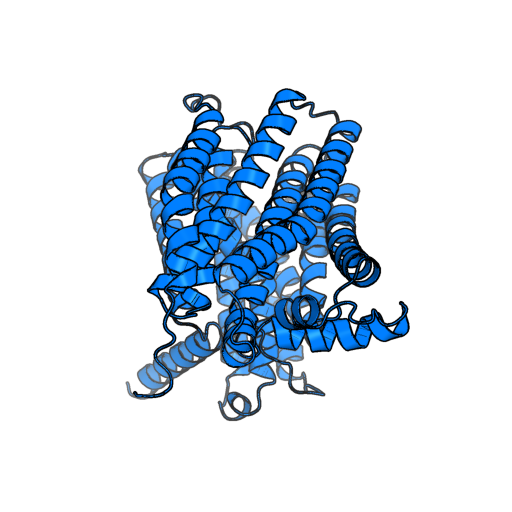.575 25.840 1.00 62.56 307 PRO A N 1
ATOM 2452 C CA . PRO A 1 307 ? -26.588 4.496 25.295 1.00 62.56 307 PRO A CA 1
ATOM 2453 C C . PRO A 1 307 ? -26.969 5.725 24.440 1.00 62.56 307 PRO A C 1
ATOM 2455 O O . PRO A 1 307 ? -28.144 5.972 24.179 1.00 62.56 307 PRO A O 1
ATOM 2458 N N . GLY A 1 308 ? -25.991 6.538 24.023 1.00 71.94 308 GLY A N 1
ATOM 2459 C CA . GLY A 1 308 ? -26.211 7.797 23.319 1.00 71.94 308 GLY A CA 1
ATOM 2460 C C . GLY A 1 308 ? -26.840 7.647 21.928 1.00 71.94 308 GLY A C 1
ATOM 2461 O O . GLY A 1 308 ? -26.837 6.586 21.301 1.00 71.94 308 GLY A O 1
ATOM 2462 N N . ASN A 1 309 ? -27.353 8.764 21.403 1.00 82.19 309 ASN A N 1
ATOM 2463 C CA . ASN A 1 309 ? -27.985 8.817 20.087 1.00 82.19 309 ASN A CA 1
ATOM 2464 C C . ASN A 1 309 ? -27.002 8.404 18.973 1.00 82.19 309 ASN A C 1
ATOM 2466 O O . ASN A 1 309 ? -26.073 9.135 18.620 1.00 82.19 309 ASN A O 1
ATOM 2470 N N . ARG A 1 310 ? -27.255 7.245 18.358 1.00 81.19 310 ARG A N 1
ATOM 2471 C CA . ARG A 1 310 ? -26.414 6.664 17.297 1.00 81.19 310 ARG A CA 1
ATOM 2472 C C . ARG A 1 310 ? -26.296 7.559 16.061 1.00 81.19 310 ARG A C 1
ATOM 2474 O O . ARG A 1 310 ? -25.251 7.564 15.413 1.00 81.19 310 ARG A O 1
ATOM 2481 N N . ARG A 1 311 ? -27.324 8.359 15.745 1.00 83.50 311 ARG A N 1
ATOM 2482 C CA . ARG A 1 311 ? -27.251 9.350 14.654 1.00 83.50 311 ARG A CA 1
ATOM 2483 C C . ARG A 1 311 ? -26.294 10.487 15.001 1.00 83.50 311 ARG A C 1
ATOM 2485 O O . ARG A 1 311 ? -25.540 10.922 14.137 1.00 83.50 311 ARG A O 1
ATOM 2492 N N . ALA A 1 312 ? -26.285 10.930 16.258 1.00 85.19 312 ALA A N 1
ATOM 2493 C CA . ALA A 1 312 ? -25.332 11.932 16.727 1.00 85.19 312 ALA A CA 1
ATOM 2494 C C . ALA A 1 312 ? -23.895 11.386 16.696 1.00 85.19 312 ALA A C 1
ATOM 2496 O O . ALA A 1 312 ? -22.985 12.102 16.280 1.00 85.19 312 ALA A O 1
ATOM 2497 N N . LEU A 1 313 ? -23.698 10.101 17.028 1.00 86.12 313 LEU A N 1
ATOM 2498 C CA . LEU A 1 313 ? -22.394 9.448 16.887 1.00 86.12 313 LEU A CA 1
ATOM 2499 C C . LEU A 1 313 ? -21.929 9.398 15.425 1.00 86.12 313 LEU A C 1
ATOM 2501 O O . LEU A 1 313 ? -20.766 9.685 15.165 1.00 86.12 313 LEU A O 1
ATOM 2505 N N . PHE A 1 314 ? -22.812 9.090 14.469 1.00 88.50 314 PHE A N 1
ATOM 2506 C CA . PHE A 1 314 ? -22.463 9.130 13.042 1.00 88.50 314 PHE A CA 1
ATOM 2507 C C . PHE A 1 314 ? -22.014 10.525 12.596 1.00 88.50 314 PHE A C 1
ATOM 2509 O O . PHE A 1 314 ? -20.970 10.674 11.962 1.00 88.50 314 PHE A O 1
ATOM 2516 N N . THR A 1 315 ? -22.771 11.562 12.964 1.00 89.50 315 THR A N 1
ATOM 2517 C CA . THR A 1 315 ? -22.411 12.952 12.654 1.00 89.50 315 THR A CA 1
ATOM 2518 C C . THR A 1 315 ? -21.064 13.323 13.275 1.00 89.50 315 THR A C 1
ATOM 2520 O O . THR A 1 315 ? -20.228 13.942 12.615 1.00 89.50 315 THR A O 1
ATOM 2523 N N . TYR A 1 316 ? -20.815 12.890 14.515 1.00 89.00 316 TYR A N 1
ATOM 2524 C CA . TYR A 1 316 ? -19.532 13.080 15.187 1.00 89.00 316 TYR A CA 1
ATOM 2525 C C . TYR A 1 316 ? -18.389 12.347 14.471 1.00 89.00 316 TYR A C 1
ATOM 2527 O O . TYR A 1 316 ? -17.343 12.945 14.233 1.00 89.00 316 TYR A O 1
ATOM 2535 N N . LEU A 1 317 ? -18.589 11.086 14.073 1.00 89.88 317 LEU A N 1
ATOM 2536 C CA . LEU A 1 317 ? -17.623 10.285 13.312 1.00 89.88 317 LEU A CA 1
ATOM 2537 C C . LEU A 1 317 ? -17.237 10.962 12.002 1.00 89.88 317 LEU A C 1
ATOM 2539 O O . LEU A 1 317 ? -16.050 11.103 11.708 1.00 89.88 317 LEU A O 1
ATOM 2543 N N . HIS A 1 318 ? -18.237 11.406 11.243 1.00 91.25 318 HIS A N 1
ATOM 2544 C CA . HIS A 1 318 ? -18.041 12.078 9.967 1.00 91.25 318 HIS A CA 1
ATOM 2545 C C . HIS A 1 318 ? -17.289 13.404 10.142 1.00 91.25 318 HIS A C 1
ATOM 2547 O O . HIS A 1 318 ? -16.269 13.632 9.493 1.00 91.25 318 HIS A O 1
ATOM 2553 N N . GLY A 1 319 ? -17.719 14.250 11.084 1.00 90.56 319 GLY A N 1
ATOM 2554 C CA . GLY A 1 319 ? -17.016 15.499 11.389 1.00 90.56 319 GLY A CA 1
ATOM 2555 C C . GLY A 1 319 ? -15.581 15.257 11.868 1.00 90.56 319 GLY A C 1
ATOM 2556 O O . GLY A 1 319 ? -14.651 15.967 11.475 1.00 90.56 319 GLY A O 1
ATOM 2557 N N . ARG A 1 320 ? -15.364 14.213 12.677 1.00 87.31 320 ARG A N 1
ATOM 2558 C CA . ARG A 1 320 ? -14.038 13.877 13.198 1.00 87.31 320 ARG A CA 1
ATOM 2559 C C . ARG A 1 320 ? -13.104 13.350 12.113 1.00 87.31 320 ARG A C 1
ATOM 2561 O O . ARG A 1 320 ? -11.937 13.759 12.103 1.00 87.31 320 ARG A O 1
ATOM 2568 N N . PHE A 1 321 ? -13.620 12.525 11.204 1.00 90.00 321 PHE A N 1
ATOM 2569 C CA . PHE A 1 321 ? -12.910 12.035 10.025 1.00 90.00 321 PHE A CA 1
ATOM 2570 C C . PHE A 1 321 ? -12.371 13.205 9.199 1.00 90.00 321 PHE A C 1
ATOM 2572 O O . PHE A 1 321 ? -11.154 13.351 9.074 1.00 90.00 321 PHE A O 1
ATOM 2579 N N . TRP A 1 322 ? -13.244 14.119 8.769 1.00 91.56 322 TRP A N 1
ATOM 2580 C CA . TRP A 1 322 ? -12.837 15.286 7.982 1.00 91.56 322 TRP A CA 1
ATOM 2581 C C . TRP A 1 322 ? -11.876 16.206 8.730 1.00 91.56 322 TRP A C 1
ATOM 2583 O O . TRP A 1 322 ? -10.876 16.641 8.167 1.00 91.56 322 TRP A O 1
ATOM 2593 N N . SER A 1 323 ? -12.087 16.416 10.033 1.00 85.88 323 SER A N 1
ATOM 2594 C CA . SER A 1 323 ? -11.170 17.219 10.856 1.00 85.88 323 SER A CA 1
ATOM 2595 C C . SER A 1 323 ? -9.755 16.631 10.989 1.00 85.88 323 SER A C 1
ATOM 2597 O O . SER A 1 323 ? -8.857 17.306 11.504 1.00 85.88 323 SER A O 1
ATOM 2599 N N . SER A 1 324 ? -9.574 15.364 10.609 1.00 79.81 324 SER A N 1
ATOM 2600 C CA . SER A 1 324 ? -8.300 14.646 10.675 1.00 79.81 324 SER A CA 1
ATOM 2601 C C . SER A 1 324 ? -7.683 14.474 9.287 1.00 79.81 324 SER A C 1
ATOM 2603 O O . SER A 1 324 ? -6.488 14.699 9.134 1.00 79.81 324 SER A O 1
ATOM 2605 N N . VAL A 1 325 ? -8.490 14.110 8.289 1.00 84.44 325 VAL A N 1
ATOM 2606 C CA . VAL A 1 325 ? -8.036 13.797 6.926 1.00 84.44 325 VAL A CA 1
ATOM 2607 C C . VAL A 1 325 ? -7.825 15.051 6.078 1.00 84.44 325 VAL A C 1
ATOM 2609 O O . VAL A 1 325 ? -6.829 15.129 5.360 1.00 84.44 325 VAL A O 1
ATOM 2612 N N . LEU A 1 326 ? -8.696 16.062 6.193 1.00 87.19 326 LEU A N 1
ATOM 2613 C CA . LEU A 1 326 ? -8.617 17.265 5.358 1.00 87.19 326 LEU A CA 1
ATOM 2614 C C . LEU A 1 326 ? -7.283 18.015 5.522 1.00 87.19 326 LEU A C 1
ATOM 2616 O O . LEU A 1 326 ? -6.654 18.292 4.505 1.00 87.19 326 LEU A O 1
ATOM 2620 N N . PRO A 1 327 ? -6.775 18.290 6.745 1.00 84.12 327 PRO A N 1
ATOM 2621 C CA . PRO A 1 327 ? -5.499 18.988 6.894 1.00 84.12 327 PRO A CA 1
ATOM 2622 C C . PRO A 1 327 ? -4.322 18.216 6.288 1.00 84.12 327 PRO A C 1
ATOM 2624 O O . PRO A 1 327 ? -3.448 18.821 5.683 1.00 84.12 327 PRO A O 1
ATOM 2627 N N . VAL A 1 328 ? -4.299 16.885 6.427 1.00 77.69 328 VAL A N 1
ATOM 2628 C CA . VAL A 1 328 ? -3.240 16.041 5.843 1.00 77.69 328 VAL A CA 1
ATOM 2629 C C . VAL A 1 328 ? -3.2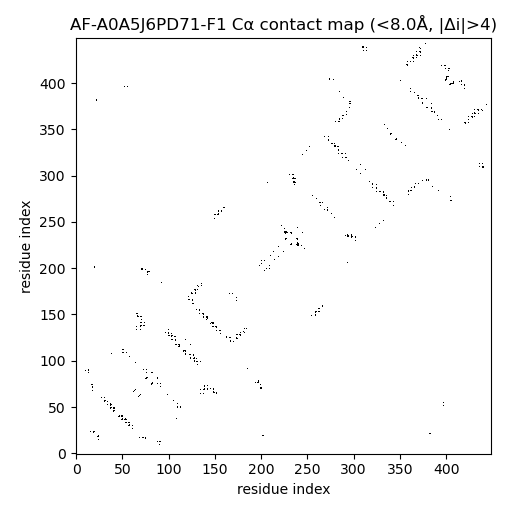99 16.091 4.326 1.00 77.69 328 VAL A C 1
ATOM 2631 O O . VAL A 1 328 ? -2.280 16.303 3.682 1.00 77.69 328 VAL A O 1
ATOM 2634 N N . THR A 1 329 ? -4.500 15.968 3.771 1.00 81.75 329 THR A N 1
ATOM 2635 C CA . THR A 1 329 ? -4.732 16.016 2.326 1.00 81.75 329 THR A CA 1
ATOM 2636 C C . THR A 1 329 ? -4.304 17.356 1.745 1.00 81.75 329 THR A C 1
ATOM 2638 O O . THR A 1 329 ? -3.563 17.379 0.772 1.00 81.75 329 THR A O 1
ATOM 2641 N N . LEU A 1 330 ? -4.686 18.468 2.380 1.00 83.31 330 LEU A N 1
ATOM 2642 C CA . LEU A 1 330 ? -4.292 19.806 1.939 1.00 83.31 330 LEU A CA 1
ATOM 2643 C C . LEU A 1 330 ? -2.778 20.011 1.988 1.00 83.31 330 LEU A C 1
ATOM 2645 O O . LEU A 1 330 ? -2.226 20.589 1.061 1.00 83.31 330 LEU A O 1
ATOM 2649 N N . VAL A 1 331 ? -2.095 19.526 3.030 1.00 79.38 331 VAL A N 1
ATOM 2650 C CA . VAL A 1 331 ? -0.631 19.635 3.093 1.00 79.38 331 VAL A CA 1
ATOM 2651 C C . VAL A 1 331 ? 0.031 18.756 2.031 1.00 79.38 331 VAL A C 1
ATOM 2653 O O . VAL A 1 331 ? 0.969 19.211 1.390 1.00 79.38 331 VAL A O 1
ATOM 2656 N N . LEU A 1 332 ? -0.452 17.532 1.800 1.00 75.81 332 LEU A N 1
ATOM 2657 C CA . LEU A 1 332 ? 0.090 16.654 0.755 1.00 75.81 332 LEU A CA 1
ATOM 2658 C C . LEU A 1 332 ? -0.117 17.239 -0.647 1.00 75.81 332 LEU A C 1
ATOM 2660 O O . LEU A 1 332 ? 0.814 17.222 -1.447 1.00 75.81 332 LEU A O 1
ATOM 2664 N N . VAL A 1 333 ? -1.296 17.808 -0.921 1.00 76.88 333 VAL A N 1
ATOM 2665 C CA . VAL A 1 333 ? -1.577 18.532 -2.169 1.00 76.88 333 VAL A CA 1
ATOM 2666 C C . VAL A 1 333 ? -0.679 19.760 -2.280 1.00 76.88 333 VAL A C 1
ATOM 2668 O O . VAL A 1 333 ? -0.058 19.945 -3.316 1.00 76.88 333 VAL A O 1
ATOM 2671 N N . LEU A 1 334 ? -0.527 20.556 -1.216 1.00 77.44 334 LEU A N 1
ATOM 2672 C CA . LEU A 1 334 ? 0.367 21.717 -1.211 1.00 77.44 334 LEU A CA 1
ATOM 2673 C C . LEU A 1 334 ? 1.813 21.312 -1.520 1.00 77.44 334 LEU A C 1
ATOM 2675 O O . LEU A 1 334 ? 2.434 21.899 -2.399 1.00 77.44 334 LEU A O 1
ATOM 2679 N N . VAL A 1 335 ? 2.334 20.281 -0.853 1.00 73.06 335 VAL A N 1
ATOM 2680 C CA . VAL A 1 335 ? 3.673 19.743 -1.130 1.00 73.06 335 VAL A CA 1
ATOM 2681 C C . VAL A 1 335 ? 3.765 19.267 -2.581 1.00 73.06 335 VAL A C 1
ATOM 2683 O O . VAL A 1 335 ? 4.725 19.618 -3.257 1.00 73.06 335 VAL A O 1
ATOM 2686 N N . GLY A 1 336 ? 2.753 18.562 -3.094 1.00 71.81 336 GLY A N 1
ATOM 2687 C CA . GLY A 1 336 ? 2.685 18.153 -4.500 1.00 71.81 336 GLY A CA 1
ATOM 2688 C C . GLY A 1 336 ? 2.716 19.340 -5.467 1.00 71.81 336 GLY A C 1
ATOM 2689 O O . GLY A 1 336 ? 3.523 19.359 -6.390 1.00 71.81 336 GLY A O 1
ATOM 2690 N N . THR A 1 337 ? 1.913 20.378 -5.226 1.00 70.50 337 THR A N 1
ATOM 2691 C CA . THR A 1 337 ? 1.899 21.588 -6.063 1.00 70.50 337 THR A CA 1
ATOM 2692 C C . THR A 1 337 ? 3.222 22.348 -6.015 1.00 70.50 337 THR A C 1
ATOM 2694 O O . THR A 1 337 ? 3.691 22.795 -7.056 1.00 70.50 337 THR A O 1
ATOM 2697 N N . LEU A 1 338 ? 3.870 22.448 -4.847 1.00 69.31 338 LEU A N 1
ATOM 2698 C CA . LEU A 1 338 ? 5.191 23.068 -4.711 1.00 69.31 338 LEU A CA 1
ATOM 2699 C C . LEU A 1 338 ? 6.253 22.271 -5.475 1.00 69.31 338 LEU A C 1
ATOM 2701 O O . LEU A 1 338 ? 7.025 22.856 -6.230 1.00 69.31 338 LEU A O 1
ATOM 2705 N N . VAL A 1 339 ? 6.248 20.940 -5.347 1.00 65.94 339 VAL A N 1
ATOM 2706 C CA . VAL A 1 339 ? 7.128 20.051 -6.124 1.00 65.94 339 VAL A CA 1
ATOM 2707 C C . VAL A 1 339 ? 6.859 20.174 -7.627 1.00 65.94 339 VAL A C 1
ATOM 2709 O O . VAL A 1 339 ? 7.759 19.980 -8.425 1.00 65.94 339 VAL A O 1
ATOM 2712 N N . ASN A 1 340 ? 5.649 20.518 -8.063 1.00 64.44 340 ASN A N 1
ATOM 2713 C CA . ASN A 1 340 ? 5.381 20.810 -9.474 1.00 64.44 340 ASN A CA 1
ATOM 2714 C C . ASN A 1 340 ? 5.908 22.189 -9.898 1.00 64.44 340 ASN A C 1
ATOM 2716 O O . ASN A 1 340 ? 6.619 22.310 -10.897 1.00 64.44 340 ASN A O 1
ATOM 2720 N N . LEU A 1 341 ? 5.666 23.212 -9.081 1.00 64.31 341 LEU A N 1
ATOM 2721 C CA . LEU A 1 341 ? 6.043 24.594 -9.370 1.00 64.31 341 LEU A CA 1
ATOM 2722 C C . LEU A 1 341 ? 7.560 24.787 -9.514 1.00 64.31 341 LEU A C 1
ATOM 2724 O O . LEU A 1 341 ? 8.009 25.523 -10.390 1.00 64.31 341 LEU A O 1
ATOM 2728 N N . PHE A 1 342 ? 8.355 24.096 -8.700 1.00 61.06 342 PHE A N 1
ATOM 2729 C CA . PHE A 1 342 ? 9.816 24.161 -8.776 1.00 61.06 342 PHE A CA 1
ATOM 2730 C C . PHE A 1 342 ? 10.415 23.361 -9.959 1.00 61.06 342 PHE A C 1
ATOM 2732 O O . PHE A 1 342 ? 11.573 23.588 -10.301 1.00 61.06 342 PHE A O 1
ATOM 2739 N N . TRP A 1 343 ? 9.647 22.482 -10.624 1.00 56.97 343 TRP A N 1
ATOM 2740 C CA . TRP A 1 343 ? 10.156 21.533 -11.636 1.00 56.97 343 TRP A CA 1
ATOM 2741 C C . TRP A 1 343 ? 9.551 21.672 -13.045 1.00 56.97 343 TRP A C 1
ATOM 2743 O O . TRP A 1 343 ? 9.787 20.823 -13.899 1.00 56.97 343 TRP A O 1
ATOM 2753 N N . LYS A 1 344 ? 8.825 22.760 -13.331 1.00 53.00 344 LYS A N 1
ATOM 2754 C CA . LYS A 1 344 ? 8.410 23.189 -14.689 1.00 53.00 344 LYS A CA 1
ATOM 2755 C C . LYS A 1 344 ? 7.559 22.199 -15.520 1.00 53.00 344 LYS A C 1
ATOM 2757 O O . LYS A 1 344 ? 7.324 22.474 -16.692 1.00 53.00 344 LYS A O 1
ATOM 2762 N N . ASN A 1 345 ? 7.013 21.129 -14.936 1.00 56.62 345 ASN A N 1
ATOM 2763 C CA . ASN A 1 345 ? 6.007 20.265 -15.578 1.00 56.62 345 ASN A CA 1
ATOM 2764 C C . ASN A 1 345 ? 4.595 20.780 -15.289 1.00 56.62 345 ASN A C 1
ATOM 2766 O O . ASN A 1 345 ? 3.849 20.226 -14.477 1.00 56.62 345 ASN A O 1
ATOM 2770 N N . TRP A 1 346 ? 4.250 21.894 -15.933 1.00 53.53 346 TRP A N 1
ATOM 2771 C CA . TRP A 1 346 ? 3.035 22.633 -15.618 1.00 53.53 346 TRP A CA 1
ATOM 2772 C C . TRP A 1 346 ? 1.776 21.874 -16.062 1.00 53.53 346 TRP A C 1
ATOM 2774 O O . TRP A 1 346 ? 1.356 21.946 -17.213 1.00 53.53 346 TRP A O 1
ATOM 2784 N N . HIS A 1 347 ? 1.148 21.168 -15.120 1.00 62.72 347 HIS A N 1
ATOM 2785 C CA . HIS A 1 347 ? -0.272 20.845 -15.229 1.00 62.72 347 HIS A CA 1
ATOM 2786 C C . HIS A 1 347 ? -1.089 22.115 -15.005 1.00 62.72 347 HIS A C 1
ATOM 2788 O O . HIS A 1 347 ? -0.705 22.984 -14.211 1.00 62.72 347 HIS A O 1
ATOM 2794 N N . SER A 1 348 ? -2.221 22.233 -15.697 1.00 67.12 348 SER A N 1
ATOM 2795 C CA . SER A 1 348 ? -3.057 23.420 -15.571 1.00 67.12 348 SER A CA 1
ATOM 2796 C C . SER A 1 348 ? -3.619 23.524 -14.140 1.00 67.12 348 SER A C 1
ATOM 2798 O O . SER A 1 348 ? -3.886 22.502 -13.499 1.00 67.12 348 SER A O 1
ATOM 2800 N N . PRO A 1 349 ? -3.844 24.735 -13.596 1.00 72.88 349 PRO A N 1
ATOM 2801 C CA . PRO A 1 349 ? -4.489 24.898 -12.289 1.00 72.88 349 PRO A CA 1
ATOM 2802 C C . PRO A 1 349 ? -5.851 24.189 -12.190 1.00 72.88 349 PRO A C 1
ATOM 2804 O O . PRO A 1 349 ? -6.238 23.731 -11.114 1.00 72.88 349 PRO A O 1
ATOM 2807 N N . SER A 1 350 ? -6.564 24.063 -13.315 1.00 75.50 350 SER A N 1
ATOM 2808 C CA . SER A 1 350 ? -7.801 23.284 -13.431 1.00 75.50 350 SER A CA 1
ATOM 2809 C C . SER A 1 350 ? -7.598 21.796 -13.159 1.00 75.50 350 SER A C 1
ATOM 2811 O O . SER A 1 350 ? -8.434 21.202 -12.478 1.00 75.50 350 SER A O 1
ATOM 2813 N N . ASP A 1 351 ? -6.494 21.202 -13.614 1.00 73.69 351 ASP A N 1
ATOM 2814 C CA . ASP A 1 351 ? -6.198 19.783 -13.382 1.00 73.69 351 ASP A CA 1
ATOM 2815 C C . ASP A 1 351 ? -5.951 19.526 -11.896 1.00 73.69 351 ASP A C 1
ATOM 2817 O O . ASP A 1 351 ? -6.526 18.606 -11.319 1.00 73.69 351 ASP A O 1
ATOM 2821 N N . TRP A 1 352 ? -5.194 20.408 -11.238 1.00 74.94 352 TRP A N 1
ATOM 2822 C CA . TRP A 1 352 ? -4.959 20.344 -9.793 1.00 74.94 352 TRP A CA 1
ATOM 2823 C C . TRP A 1 352 ? -6.239 20.498 -8.972 1.00 74.94 352 TRP A C 1
ATOM 2825 O O . TRP A 1 352 ? -6.424 19.804 -7.968 1.00 74.94 352 TRP A O 1
ATOM 2835 N N . LEU A 1 353 ? -7.139 21.387 -9.397 1.00 80.81 353 LEU A N 1
ATOM 2836 C CA . LEU A 1 353 ? -8.432 21.555 -8.745 1.00 80.81 353 LEU A CA 1
ATOM 2837 C C . LEU A 1 353 ? -9.297 20.301 -8.909 1.00 80.81 353 LEU A C 1
ATOM 2839 O O . LEU A 1 353 ? -9.803 19.784 -7.911 1.00 80.81 353 LEU A O 1
ATOM 2843 N N . MET A 1 354 ? -9.439 19.790 -10.137 1.00 79.38 354 MET A N 1
ATOM 2844 C CA . MET A 1 354 ? -10.165 18.542 -10.398 1.00 79.38 354 MET A CA 1
ATOM 2845 C C . MET A 1 354 ? -9.568 17.387 -9.595 1.00 79.38 354 MET A C 1
ATOM 2847 O O . MET A 1 354 ? -10.301 16.555 -9.059 1.00 79.38 354 MET A O 1
ATOM 2851 N N . PHE A 1 355 ? -8.244 17.362 -9.468 1.00 78.00 355 PHE A N 1
ATOM 2852 C CA . PHE A 1 355 ? -7.525 16.325 -8.753 1.00 78.00 355 PHE A CA 1
ATOM 2853 C C . PHE A 1 355 ? -7.828 16.367 -7.256 1.00 78.00 355 PHE A C 1
ATOM 2855 O O . PHE A 1 355 ? -8.192 15.352 -6.657 1.00 78.00 355 PHE A O 1
ATOM 2862 N N . MET A 1 356 ? -7.750 17.556 -6.652 1.00 82.69 356 MET A N 1
ATOM 2863 C CA . MET A 1 356 ? -8.121 17.755 -5.254 1.00 82.69 356 MET A CA 1
ATOM 2864 C C . MET A 1 356 ? -9.576 17.341 -5.008 1.00 82.69 356 MET A C 1
ATOM 2866 O O . MET A 1 356 ? -9.861 16.664 -4.020 1.00 82.69 356 MET A O 1
ATOM 2870 N N . VAL A 1 357 ? -10.491 17.714 -5.908 1.00 88.25 357 VAL A N 1
ATOM 2871 C CA . VAL A 1 357 ? -11.905 17.331 -5.813 1.00 88.25 357 VAL A CA 1
ATOM 2872 C C . VAL A 1 357 ? -12.057 15.813 -5.863 1.00 88.25 357 VAL A C 1
ATOM 2874 O O . VAL A 1 357 ? -12.722 15.261 -4.988 1.00 88.25 357 VAL A O 1
ATOM 2877 N N . SER A 1 358 ? -11.406 15.133 -6.808 1.00 87.12 358 SER A N 1
ATOM 2878 C CA . SER A 1 358 ? -11.475 13.673 -6.903 1.00 87.12 358 SER A CA 1
ATOM 2879 C C . SER A 1 358 ? -10.919 12.994 -5.653 1.00 87.12 358 SER A C 1
ATOM 2881 O O . SER A 1 358 ? -11.571 12.133 -5.076 1.00 87.12 358 SER A O 1
ATOM 2883 N N . LEU A 1 359 ? -9.778 13.445 -5.126 1.00 85.88 359 LEU A N 1
ATOM 2884 C CA . LEU A 1 359 ? -9.213 12.875 -3.901 1.00 85.88 359 LEU A CA 1
ATOM 2885 C C . LEU A 1 359 ? -10.154 13.037 -2.691 1.00 85.88 359 LEU A C 1
ATOM 2887 O O . LEU A 1 359 ? -10.295 12.116 -1.882 1.00 85.88 359 LEU A O 1
ATOM 2891 N N . LEU A 1 360 ? -10.828 14.183 -2.565 1.00 90.19 360 LEU A N 1
ATOM 2892 C CA . LEU A 1 360 ? -11.830 14.406 -1.517 1.00 90.19 360 LEU A CA 1
ATOM 2893 C C . LEU A 1 360 ? -13.067 13.517 -1.722 1.00 90.19 360 LEU A C 1
ATOM 2895 O O . LEU A 1 360 ? -13.587 12.948 -0.756 1.00 90.19 360 LEU A O 1
ATOM 2899 N N . LEU A 1 361 ? -13.527 13.357 -2.963 1.00 91.44 361 LEU A N 1
ATOM 2900 C CA . LEU A 1 361 ? -14.635 12.464 -3.297 1.00 91.44 361 LEU A CA 1
ATOM 2901 C C . LEU A 1 361 ? -14.283 11.004 -2.989 1.00 91.44 361 LEU A C 1
ATOM 2903 O O . LEU A 1 361 ? -15.064 10.341 -2.306 1.00 91.44 361 LEU A O 1
ATOM 2907 N N . LEU A 1 362 ? -13.091 10.537 -3.363 1.00 89.75 362 LEU A N 1
ATOM 2908 C CA . LEU A 1 362 ? -12.561 9.217 -3.021 1.00 89.75 362 LEU A CA 1
ATOM 2909 C C . LEU A 1 362 ? -12.538 8.983 -1.507 1.00 89.75 362 LEU A C 1
ATOM 2911 O O . LEU A 1 362 ? -12.973 7.933 -1.030 1.00 89.75 362 LEU A O 1
ATOM 2915 N N . GLN A 1 363 ? -12.043 9.947 -0.726 1.00 91.44 363 GLN A N 1
ATOM 2916 C CA . GLN A 1 363 ? -11.995 9.842 0.738 1.00 91.44 363 GLN A CA 1
ATOM 2917 C C . GLN A 1 363 ? -13.396 9.766 1.349 1.00 91.44 363 GLN A C 1
ATOM 2919 O O . GLN A 1 363 ? -13.643 8.957 2.250 1.00 91.44 363 GLN A O 1
ATOM 2924 N N . SER A 1 364 ? -14.323 10.575 0.834 1.00 93.38 364 SER A N 1
ATOM 2925 C CA . SER A 1 364 ? -15.733 10.524 1.213 1.00 93.38 364 SER A CA 1
ATOM 2926 C C . SER A 1 364 ? -16.352 9.172 0.857 1.00 93.38 364 SER A C 1
ATOM 2928 O O . SER A 1 364 ? -17.061 8.573 1.671 1.00 93.38 364 SER A O 1
ATOM 2930 N N . LEU A 1 365 ? -16.063 8.656 -0.338 1.00 92.38 365 LEU A N 1
ATOM 2931 C CA . LEU A 1 365 ? -16.587 7.390 -0.830 1.00 92.38 365 LEU A CA 1
ATOM 2932 C C . LEU A 1 365 ? -16.043 6.226 -0.002 1.00 92.38 365 LEU A C 1
ATOM 2934 O O . LEU A 1 365 ? -16.822 5.380 0.426 1.00 92.38 365 LEU A O 1
ATOM 2938 N N . CYS A 1 366 ? -14.750 6.236 0.334 1.00 91.19 366 CYS A N 1
ATOM 2939 C CA . CYS A 1 366 ? -14.146 5.287 1.267 1.00 91.19 366 CYS A CA 1
ATOM 2940 C C . CYS A 1 366 ? -14.830 5.330 2.637 1.00 91.19 366 CYS A C 1
ATOM 2942 O O . CYS A 1 366 ? -15.135 4.273 3.185 1.00 91.19 366 CYS A O 1
ATOM 2944 N N . PHE A 1 367 ? -15.117 6.521 3.181 1.00 93.19 367 PHE A N 1
ATOM 2945 C CA . PHE A 1 367 ? -15.836 6.653 4.452 1.00 93.19 367 PHE A CA 1
ATOM 2946 C C . PHE A 1 367 ? -17.219 5.997 4.381 1.00 93.19 367 PHE A C 1
ATOM 2948 O O . PHE A 1 367 ? -17.566 5.181 5.237 1.00 93.19 367 PHE A O 1
ATOM 2955 N N . HIS A 1 368 ? -18.006 6.316 3.354 1.00 93.31 368 HIS A N 1
ATOM 2956 C CA . HIS A 1 368 ? -19.360 5.784 3.212 1.00 93.31 368 HIS A CA 1
ATOM 2957 C C . HIS A 1 368 ? -19.358 4.282 2.907 1.00 93.31 368 HIS A C 1
ATOM 2959 O O . HIS A 1 368 ? -20.120 3.544 3.528 1.00 93.31 368 HIS A O 1
ATOM 2965 N N . LEU A 1 369 ? -18.472 3.809 2.029 1.00 92.12 369 LEU A N 1
ATOM 2966 C CA . LEU A 1 369 ? -18.311 2.389 1.718 1.00 92.12 369 LEU A CA 1
ATOM 2967 C C . LEU A 1 369 ? -17.906 1.593 2.961 1.00 92.12 369 LEU A C 1
ATOM 2969 O O . LEU A 1 369 ? -18.504 0.554 3.238 1.00 92.12 369 LEU A O 1
ATOM 2973 N N . TYR A 1 370 ? -16.949 2.104 3.742 1.00 90.69 370 TYR A N 1
ATOM 2974 C CA . TYR A 1 370 ? -16.512 1.468 4.981 1.00 90.69 370 TYR A CA 1
ATOM 2975 C C . TYR A 1 370 ? -17.692 1.278 5.932 1.00 90.69 370 TYR A C 1
ATOM 2977 O O . TYR A 1 370 ? -17.944 0.169 6.391 1.00 90.69 370 TYR A O 1
ATOM 2985 N N . TRP A 1 371 ? -18.472 2.330 6.194 1.00 90.88 371 TRP A N 1
ATOM 2986 C CA . TRP A 1 371 ? -19.613 2.224 7.107 1.00 90.88 371 TRP A CA 1
ATOM 2987 C C . TRP A 1 371 ? -20.780 1.418 6.537 1.00 90.88 371 TRP A C 1
ATOM 2989 O O . TRP A 1 371 ? -21.463 0.739 7.302 1.00 90.88 371 TRP A O 1
ATOM 2999 N N . TRP A 1 372 ? -20.993 1.435 5.222 1.00 91.00 372 TRP A N 1
ATOM 3000 C CA . TRP A 1 372 ? -21.992 0.593 4.561 1.00 91.00 372 TRP A CA 1
ATOM 3001 C C . TRP A 1 372 ? -21.671 -0.895 4.720 1.00 91.00 372 TRP A C 1
ATOM 3003 O O . TRP A 1 372 ? -22.523 -1.687 5.122 1.00 91.00 372 TRP A O 1
ATOM 3013 N N . LEU A 1 373 ? -20.419 -1.274 4.462 1.00 88.06 373 LEU A N 1
ATOM 3014 C CA . LEU A 1 373 ? -19.937 -2.634 4.675 1.00 88.06 373 LEU A CA 1
ATOM 3015 C C . LEU A 1 373 ? -19.954 -2.995 6.159 1.00 88.06 373 LEU A C 1
ATOM 3017 O O . LEU A 1 373 ? -20.340 -4.106 6.514 1.00 88.06 373 LEU A O 1
ATOM 3021 N N . TYR A 1 374 ? -19.595 -2.054 7.033 1.00 86.62 374 TYR A N 1
ATOM 3022 C CA . TYR A 1 374 ? -19.567 -2.274 8.475 1.00 86.62 374 TYR A CA 1
ATOM 3023 C C . TYR A 1 374 ? -20.962 -2.637 8.998 1.00 86.62 374 TYR A C 1
ATOM 3025 O O . TYR A 1 374 ? -21.086 -3.544 9.818 1.00 86.62 374 TYR A O 1
ATOM 3033 N N . GLN A 1 375 ? -22.006 -1.976 8.480 1.00 86.06 375 GLN A N 1
ATOM 3034 C CA . GLN A 1 375 ? -23.410 -2.266 8.795 1.00 86.06 375 GLN A CA 1
ATOM 3035 C C . GLN A 1 375 ? -23.831 -3.688 8.411 1.00 86.06 375 GLN A C 1
ATOM 3037 O O . GLN A 1 375 ? -24.676 -4.266 9.084 1.00 86.06 375 GLN A O 1
ATOM 3042 N N . ARG A 1 376 ? -23.273 -4.240 7.328 1.00 83.75 376 ARG A N 1
ATOM 3043 C CA . ARG A 1 376 ? -23.692 -5.533 6.762 1.00 83.75 376 ARG A CA 1
ATOM 3044 C C . ARG A 1 376 ? -22.851 -6.714 7.234 1.00 83.75 376 ARG A C 1
ATOM 3046 O O . ARG A 1 376 ? -23.352 -7.827 7.299 1.00 83.75 376 ARG A O 1
ATOM 3053 N N . LEU A 1 377 ? -21.572 -6.478 7.512 1.00 78.62 377 LEU A N 1
ATOM 3054 C CA . LEU A 1 377 ? -20.564 -7.526 7.700 1.00 78.62 377 LEU A CA 1
ATOM 3055 C C . LEU A 1 377 ? -20.029 -7.608 9.137 1.00 78.62 377 LEU A C 1
ATOM 3057 O O . LEU A 1 377 ? -19.096 -8.367 9.386 1.00 78.62 377 LEU A O 1
ATOM 3061 N N . GLY A 1 378 ? -20.567 -6.815 10.070 1.00 68.19 378 GLY A N 1
ATOM 3062 C CA . GLY A 1 378 ? -20.317 -6.975 11.507 1.00 68.19 378 GLY A CA 1
ATOM 3063 C C . GLY A 1 378 ? -18.853 -6.806 11.926 1.00 68.19 378 GLY A C 1
ATOM 3064 O O . GLY A 1 378 ? -18.251 -7.724 12.467 1.00 68.19 378 GLY A O 1
ATOM 3065 N N . ALA A 1 379 ? -18.266 -5.628 11.686 1.00 68.81 379 ALA A N 1
ATOM 3066 C 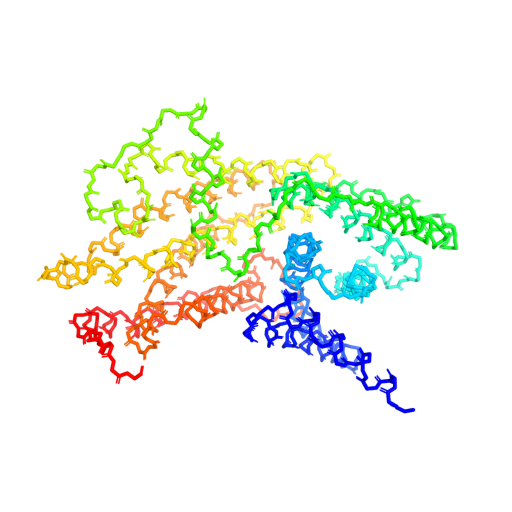CA . ALA A 1 379 ? -16.882 -5.300 12.063 1.00 68.81 379 ALA A CA 1
ATOM 3067 C C . ALA A 1 379 ? -15.787 -6.237 11.492 1.00 68.81 379 ALA A C 1
ATOM 3069 O O . ALA A 1 379 ? -14.675 -6.279 12.019 1.00 68.81 379 ALA A O 1
ATOM 3070 N N . ASN A 1 380 ? -16.035 -6.942 10.379 1.00 72.56 380 ASN A N 1
ATOM 3071 C CA . ASN A 1 380 ? -14.987 -7.682 9.667 1.00 72.56 380 ASN A CA 1
ATOM 3072 C C . ASN A 1 380 ? -13.964 -6.721 9.025 1.00 72.56 380 ASN A C 1
ATOM 3074 O O . ASN A 1 380 ? -14.051 -6.369 7.846 1.00 72.56 380 ASN A O 1
ATOM 3078 N N . HIS A 1 381 ? -12.978 -6.294 9.816 1.00 68.69 381 HIS A N 1
ATOM 3079 C CA . HIS A 1 381 ? -11.970 -5.303 9.430 1.00 68.69 381 HIS A CA 1
ATOM 3080 C C . HIS A 1 381 ? -11.140 -5.711 8.215 1.00 68.69 381 HIS A C 1
ATOM 3082 O O . HIS A 1 381 ? -10.683 -4.845 7.479 1.00 68.69 381 HIS A O 1
ATOM 3088 N N . VAL A 1 382 ? -10.966 -7.011 7.974 1.00 66.50 382 VAL A N 1
ATOM 3089 C CA . VAL A 1 382 ? -10.204 -7.491 6.818 1.00 66.50 382 VAL A CA 1
ATOM 3090 C C . VAL A 1 382 ? -10.961 -7.198 5.525 1.00 66.50 382 VAL A C 1
ATOM 3092 O O . VAL A 1 382 ? -10.391 -6.630 4.597 1.00 66.50 382 VAL A O 1
ATOM 3095 N N . LEU A 1 383 ? -12.250 -7.544 5.476 1.00 69.19 383 LEU A N 1
ATOM 3096 C CA . LEU A 1 383 ? -13.084 -7.318 4.295 1.00 69.19 383 LEU A CA 1
ATOM 3097 C C . LEU A 1 383 ? -13.357 -5.823 4.072 1.00 69.19 383 LEU A C 1
ATOM 3099 O O . LEU A 1 383 ? -13.360 -5.358 2.935 1.00 69.19 383 LEU A O 1
ATOM 3103 N N . LEU A 1 384 ? -13.503 -5.065 5.163 1.00 75.88 384 LEU A N 1
ATOM 3104 C CA . LEU A 1 384 ? -13.628 -3.608 5.140 1.00 75.88 384 LEU A CA 1
ATOM 3105 C C . LEU A 1 384 ? -12.400 -2.933 4.519 1.00 75.88 384 LEU A C 1
ATOM 3107 O O . LEU A 1 384 ? -12.533 -2.167 3.565 1.00 75.88 384 LEU A O 1
ATOM 3111 N N . SER A 1 385 ? -11.204 -3.246 5.023 1.00 72.19 385 SER A N 1
ATOM 3112 C CA . SER A 1 385 ? -9.957 -2.690 4.494 1.00 72.19 385 SER A CA 1
ATOM 3113 C C . SER A 1 385 ? -9.686 -3.148 3.061 1.00 72.19 385 SER A C 1
ATOM 3115 O O . SER A 1 385 ? -9.174 -2.365 2.268 1.00 72.19 385 SER A O 1
ATOM 3117 N N . PHE A 1 386 ? -10.062 -4.381 2.704 1.00 74.19 386 PHE A N 1
ATOM 3118 C CA . PHE A 1 386 ? -9.930 -4.883 1.336 1.00 74.19 386 PHE A CA 1
ATOM 3119 C C . PHE A 1 386 ? -10.808 -4.106 0.353 1.00 74.19 386 PHE A C 1
ATOM 3121 O O . PHE A 1 386 ? -10.312 -3.661 -0.674 1.00 74.19 386 PHE A O 1
ATOM 3128 N N . ALA A 1 387 ? -12.090 -3.905 0.665 1.00 80.44 387 ALA A N 1
ATOM 3129 C CA . ALA A 1 387 ? -13.005 -3.207 -0.232 1.00 80.44 387 ALA A CA 1
ATOM 3130 C C . ALA A 1 387 ? -12.630 -1.729 -0.416 1.00 80.44 387 ALA A C 1
ATOM 3132 O O . ALA A 1 387 ? -12.649 -1.225 -1.537 1.00 80.44 387 ALA A O 1
ATOM 3133 N N . CYS A 1 388 ? -12.229 -1.046 0.661 1.00 80.25 388 CYS A N 1
ATOM 3134 C CA . CYS A 1 388 ? -11.689 0.307 0.548 1.00 80.25 388 CYS A CA 1
ATOM 3135 C C . CYS A 1 388 ? -10.379 0.310 -0.258 1.00 80.25 388 CYS A C 1
ATOM 3137 O O . CYS A 1 388 ? -10.226 1.134 -1.156 1.00 80.25 388 CYS A O 1
ATOM 3139 N N . GLY A 1 389 ? -9.463 -0.630 0.010 1.00 74.44 389 GLY A N 1
ATOM 3140 C CA . GLY A 1 389 ? -8.210 -0.812 -0.734 1.00 74.44 389 GLY A CA 1
ATOM 3141 C C . GLY A 1 389 ? -8.431 -0.991 -2.236 1.00 74.44 389 GLY A C 1
ATOM 3142 O O . GLY A 1 389 ? -7.799 -0.311 -3.041 1.00 74.44 389 GLY A O 1
ATOM 3143 N N . ALA A 1 390 ? -9.378 -1.854 -2.604 1.00 78.06 390 ALA A N 1
ATOM 3144 C CA . ALA A 1 390 ? -9.774 -2.100 -3.984 1.00 78.06 390 ALA A CA 1
ATOM 3145 C C . ALA A 1 390 ? -10.350 -0.843 -4.647 1.00 78.06 390 ALA A C 1
ATOM 3147 O O . ALA A 1 390 ? -10.021 -0.568 -5.796 1.00 78.06 390 ALA A O 1
ATOM 3148 N N . LEU A 1 391 ? -11.149 -0.051 -3.924 1.00 83.75 391 LEU A N 1
ATOM 3149 C CA . LEU A 1 391 ? -11.677 1.215 -4.431 1.00 83.75 391 LEU A CA 1
ATOM 3150 C C . LEU A 1 391 ? -10.555 2.219 -4.740 1.00 83.75 391 LEU A C 1
ATOM 3152 O O . LEU A 1 391 ? -10.557 2.814 -5.813 1.00 83.75 391 LEU A O 1
ATOM 3156 N N . VAL A 1 392 ? -9.577 2.374 -3.841 1.00 80.69 392 VAL A N 1
ATOM 3157 C CA . VAL A 1 392 ? -8.417 3.254 -4.082 1.00 80.69 392 VAL A CA 1
ATOM 3158 C C . VAL A 1 392 ? -7.558 2.754 -5.237 1.00 80.69 392 VAL A C 1
ATOM 3160 O O . VAL A 1 392 ? -7.083 3.560 -6.030 1.00 80.69 392 VAL A O 1
ATOM 3163 N N . LEU A 1 393 ? -7.400 1.438 -5.380 1.00 76.06 393 LEU A N 1
ATOM 3164 C CA . LEU A 1 393 ? -6.691 0.852 -6.514 1.00 76.06 393 LEU A CA 1
ATOM 3165 C C . LEU A 1 393 ? -7.425 1.098 -7.839 1.00 76.06 393 LEU A C 1
ATOM 3167 O O . LEU A 1 393 ? -6.795 1.486 -8.816 1.00 76.06 393 LEU A O 1
ATOM 3171 N N . CYS A 1 394 ? -8.751 0.932 -7.869 1.00 79.75 394 CYS A N 1
ATOM 3172 C CA . CYS A 1 394 ? -9.563 1.240 -9.048 1.00 79.75 394 CYS A CA 1
ATOM 3173 C C . CYS A 1 394 ? -9.462 2.722 -9.410 1.00 79.75 394 CYS A C 1
ATOM 3175 O O . CYS A 1 394 ? -9.257 3.053 -10.572 1.00 79.75 394 CYS A O 1
ATOM 3177 N N . TRP A 1 395 ? -9.553 3.607 -8.418 1.00 83.88 395 TRP A N 1
ATOM 3178 C CA . TRP A 1 395 ? -9.371 5.040 -8.618 1.00 83.88 395 TRP A CA 1
ATOM 3179 C C . TRP A 1 395 ? -7.990 5.365 -9.196 1.00 83.88 395 TRP A C 1
ATOM 3181 O O . TRP A 1 395 ? -7.888 6.116 -10.164 1.00 83.88 395 TRP A O 1
ATOM 3191 N N . PHE A 1 396 ? -6.935 4.747 -8.661 1.00 76.00 396 PHE A N 1
ATOM 3192 C CA . PHE A 1 396 ? -5.570 4.925 -9.146 1.00 76.00 396 PHE A CA 1
ATOM 3193 C C . PHE A 1 396 ? -5.426 4.479 -10.608 1.00 76.00 396 PHE A C 1
ATOM 3195 O O . PHE A 1 396 ? -4.925 5.238 -11.434 1.00 76.00 396 PHE A O 1
ATOM 3202 N N . LEU A 1 397 ? -5.942 3.294 -10.953 1.00 74.19 397 LEU A N 1
ATOM 3203 C CA . LEU A 1 397 ? -5.936 2.779 -12.326 1.00 74.19 397 LEU A CA 1
ATOM 3204 C C . LEU A 1 397 ? -6.720 3.675 -13.285 1.00 74.19 397 LEU A C 1
ATOM 3206 O O . LEU A 1 397 ? -6.218 4.005 -14.355 1.00 74.19 397 LEU A O 1
ATOM 3210 N N . MET A 1 398 ? -7.923 4.103 -12.897 1.00 76.69 398 MET A N 1
ATOM 3211 C CA . MET A 1 398 ? -8.742 4.997 -13.716 1.00 76.69 398 MET A CA 1
ATOM 3212 C C . MET A 1 398 ? -8.043 6.335 -13.950 1.00 76.69 398 MET A C 1
ATOM 3214 O O . MET A 1 398 ? -8.105 6.861 -15.054 1.00 76.69 398 MET A O 1
ATOM 3218 N N . SER A 1 399 ? -7.324 6.837 -12.947 1.00 75.06 399 SER A N 1
ATOM 3219 C CA . SER A 1 399 ? -6.564 8.082 -13.048 1.00 75.06 399 SER A CA 1
ATOM 3220 C C . SER A 1 399 ? -5.332 7.964 -13.957 1.00 75.06 399 SER A C 1
ATOM 3222 O O . SER A 1 399 ? -4.935 8.951 -14.575 1.00 75.06 399 SER A O 1
ATOM 3224 N N . ILE A 1 400 ? -4.743 6.769 -14.090 1.00 71.00 400 ILE A N 1
ATOM 3225 C CA . ILE A 1 400 ? -3.712 6.484 -15.104 1.00 71.00 400 ILE A CA 1
ATOM 3226 C C . ILE A 1 400 ? -4.352 6.407 -16.495 1.00 71.00 400 ILE A C 1
ATOM 3228 O O . ILE A 1 400 ? -3.896 7.066 -17.424 1.00 71.00 400 ILE A O 1
ATOM 3232 N N . VAL A 1 401 ? -5.429 5.629 -16.637 1.00 69.81 401 VAL A N 1
ATOM 3233 C CA . VAL A 1 401 ? -6.092 5.379 -17.927 1.00 69.81 401 VAL A CA 1
ATOM 3234 C C . VAL A 1 401 ? -6.686 6.651 -18.533 1.00 69.81 401 VAL A C 1
ATOM 3236 O O . VAL A 1 401 ? -6.629 6.834 -19.746 1.00 69.81 401 VAL A O 1
ATOM 3239 N N . SER A 1 402 ? -7.210 7.561 -17.712 1.00 71.19 402 SER A N 1
ATOM 3240 C CA . SER A 1 402 ? -7.760 8.840 -18.173 1.00 71.19 402 SER A CA 1
ATOM 3241 C C . SER A 1 402 ? -6.700 9.910 -18.455 1.00 71.19 402 SER A C 1
ATOM 3243 O O . SER A 1 402 ? -7.046 11.076 -18.632 1.00 71.19 402 SER A O 1
ATOM 3245 N N . GLY A 1 403 ? -5.410 9.569 -18.397 1.00 63.69 403 GLY A N 1
ATOM 3246 C CA . GLY A 1 403 ? -4.329 10.537 -18.572 1.00 63.69 403 GLY A CA 1
ATOM 3247 C C . GLY A 1 403 ? -4.208 11.566 -17.438 1.00 63.69 403 GLY A C 1
ATOM 3248 O O . GLY A 1 403 ? -3.498 12.556 -17.575 1.00 63.69 403 GLY A O 1
ATOM 3249 N N . PHE A 1 404 ? -4.936 11.373 -16.332 1.00 67.62 404 PHE A N 1
ATOM 3250 C CA . PHE A 1 404 ? -5.102 12.380 -15.280 1.00 67.62 404 PHE A CA 1
ATOM 3251 C C . PHE A 1 404 ? -3.903 12.449 -14.330 1.00 67.62 404 PHE A C 1
ATOM 3253 O O . PHE A 1 404 ? -3.590 13.513 -13.808 1.00 67.62 404 PHE A O 1
ATOM 3260 N N . LEU A 1 405 ? -3.227 11.315 -14.117 1.00 60.81 405 LEU A N 1
ATOM 3261 C CA . LEU A 1 405 ? -1.990 11.214 -13.329 1.00 60.81 405 LEU A CA 1
ATOM 3262 C C . LEU A 1 405 ? -0.717 11.217 -14.171 1.00 60.81 405 LEU A C 1
ATOM 3264 O O . LEU A 1 405 ? 0.343 11.601 -13.684 1.00 60.81 405 LEU A O 1
ATOM 3268 N N . MET A 1 406 ? -0.802 10.718 -15.398 1.00 59.72 406 MET A N 1
ATOM 3269 C CA . MET A 1 406 ? 0.327 10.566 -16.306 1.00 59.72 406 MET A CA 1
ATOM 3270 C C . MET A 1 406 ? -0.209 10.613 -17.727 1.00 59.72 406 MET A C 1
ATOM 3272 O O . MET A 1 406 ? -1.252 10.022 -17.988 1.00 59.72 406 MET A O 1
ATOM 3276 N N . ASN A 1 407 ? 0.505 11.261 -18.646 1.00 56.09 407 ASN A N 1
ATOM 3277 C CA . ASN A 1 407 ? 0.142 11.220 -20.059 1.00 56.09 407 ASN A CA 1
ATOM 3278 C C . ASN A 1 407 ? 0.169 9.762 -20.544 1.00 56.09 407 ASN A C 1
ATOM 3280 O O . ASN A 1 407 ? 1.209 9.103 -20.490 1.00 56.09 407 ASN A O 1
ATOM 3284 N N . GLY A 1 408 ? -0.987 9.255 -20.977 1.00 55.03 408 GLY A N 1
ATOM 3285 C CA . GLY A 1 408 ? -1.084 7.945 -21.613 1.00 55.03 408 GLY A CA 1
ATOM 3286 C C . GLY A 1 408 ? -0.428 7.947 -23.001 1.00 55.03 408 GLY A C 1
ATOM 3287 O O . GLY A 1 408 ? -0.163 9.017 -23.556 1.00 55.03 408 GLY A O 1
ATOM 3288 N N . PRO A 1 409 ? -0.169 6.767 -23.591 1.00 56.19 409 PRO A N 1
ATOM 3289 C CA . PRO A 1 409 ? 0.275 6.657 -24.977 1.00 56.19 409 PRO A CA 1
ATOM 3290 C C . PRO A 1 409 ? -0.651 7.433 -25.923 1.00 56.19 409 PRO A C 1
ATOM 3292 O O . PRO A 1 409 ? -1.870 7.382 -25.780 1.00 56.19 409 PRO A O 1
ATOM 3295 N N . ALA A 1 410 ? -0.087 8.107 -26.929 1.00 53.59 410 ALA A N 1
ATOM 3296 C CA . ALA A 1 410 ? -0.854 8.919 -27.884 1.00 53.59 410 ALA A CA 1
ATOM 3297 C C . ALA A 1 410 ? -1.907 8.118 -28.684 1.00 53.59 410 ALA A C 1
ATOM 3299 O O . ALA A 1 410 ? -2.832 8.698 -29.244 1.00 53.59 410 ALA A O 1
ATOM 3300 N N . SER A 1 411 ? -1.769 6.790 -28.735 1.00 56.81 411 SER A N 1
ATOM 3301 C CA . SER A 1 411 ? -2.711 5.862 -29.369 1.00 56.81 411 SER A CA 1
ATOM 3302 C C . SER A 1 411 ? -3.972 5.595 -28.540 1.00 56.81 411 SER A C 1
ATOM 3304 O O . SER A 1 411 ? -4.902 4.958 -29.038 1.00 56.81 411 SER A O 1
ATOM 3306 N N . TRP A 1 412 ? -4.024 6.036 -27.281 1.00 60.91 412 TRP A N 1
ATOM 3307 C CA . TRP A 1 412 ? -5.172 5.790 -26.416 1.00 60.91 412 TRP A CA 1
ATOM 3308 C C . TRP A 1 412 ? -6.268 6.829 -26.656 1.00 60.91 412 TRP A C 1
ATOM 3310 O O . TRP A 1 412 ? -5.977 8.024 -26.755 1.00 60.91 412 TRP A O 1
ATOM 3320 N N . PRO A 1 413 ? -7.546 6.414 -26.717 1.00 59.38 413 PRO A N 1
ATOM 3321 C CA . PRO A 1 413 ? -8.639 7.369 -26.765 1.00 59.38 413 PRO A CA 1
ATOM 3322 C C . PRO A 1 413 ? -8.598 8.232 -25.501 1.00 59.38 413 PRO A C 1
ATOM 3324 O O . PRO A 1 413 ? -8.507 7.710 -24.390 1.00 59.38 413 PRO A O 1
ATOM 3327 N N . ALA A 1 414 ? -8.670 9.552 -25.673 1.00 60.38 414 ALA A N 1
ATOM 3328 C CA . ALA A 1 414 ? -8.685 10.499 -24.566 1.00 60.38 414 ALA A CA 1
ATOM 3329 C C . ALA A 1 414 ? -9.951 10.294 -23.715 1.00 60.38 414 ALA A C 1
ATOM 3331 O O . ALA A 1 414 ? -11.020 10.837 -24.004 1.00 60.38 414 ALA A O 1
ATOM 3332 N N . ILE A 1 415 ? -9.849 9.477 -22.666 1.00 69.19 415 ILE A N 1
ATOM 3333 C CA . ILE A 1 415 ? -10.915 9.306 -21.682 1.00 69.19 415 ILE A CA 1
ATOM 3334 C C . ILE A 1 415 ? -10.882 10.524 -20.770 1.00 69.19 415 ILE A C 1
ATOM 3336 O O . ILE A 1 415 ? -9.904 10.763 -20.069 1.00 69.19 415 ILE A O 1
ATOM 3340 N N . SER A 1 416 ? -11.967 11.297 -20.771 1.00 75.75 416 SER A N 1
ATOM 3341 C CA . SER A 1 416 ? -12.065 12.482 -19.921 1.00 75.75 416 SER A CA 1
ATOM 3342 C C . SER A 1 416 ? -11.906 12.114 -18.433 1.00 75.75 416 SER A C 1
ATOM 3344 O O . SER A 1 416 ? -12.624 11.229 -17.954 1.00 75.75 416 SER A O 1
ATOM 3346 N N . PRO A 1 417 ? -11.068 12.834 -17.661 1.00 71.19 417 PRO A N 1
ATOM 3347 C CA . PRO A 1 417 ? -10.970 12.675 -16.207 1.00 71.19 417 PRO A CA 1
ATOM 3348 C C . PRO A 1 417 ? -12.305 12.847 -15.463 1.00 71.19 417 PRO A C 1
ATOM 3350 O O . PRO A 1 417 ? -12.472 12.348 -14.350 1.00 71.19 417 PRO A O 1
ATOM 3353 N N . LEU A 1 418 ? -13.294 13.498 -16.090 1.00 80.31 418 LEU A N 1
ATOM 3354 C CA . LEU A 1 418 ? -14.649 13.647 -15.553 1.00 80.31 418 LEU A CA 1
ATOM 3355 C C . LEU A 1 418 ? -15.324 12.302 -15.252 1.00 80.31 418 LEU A C 1
ATOM 3357 O O . LEU A 1 418 ? -16.142 12.228 -14.337 1.00 80.31 418 LEU A O 1
ATOM 3361 N N . TRP A 1 419 ? -14.969 11.228 -15.962 1.00 80.19 419 TRP A N 1
ATOM 3362 C CA . TRP A 1 419 ? -15.515 9.891 -15.707 1.00 80.19 419 TRP A CA 1
ATOM 3363 C C . TRP A 1 419 ? -15.178 9.360 -14.310 1.00 80.19 419 TRP A C 1
ATOM 3365 O O . TRP A 1 419 ? -15.987 8.639 -13.715 1.00 80.19 419 TRP A O 1
ATOM 3375 N N . ILE A 1 420 ? -14.028 9.757 -13.759 1.00 82.06 420 ILE A N 1
ATOM 3376 C CA . ILE A 1 420 ? -13.628 9.420 -12.388 1.00 82.06 420 ILE A CA 1
ATOM 3377 C C . ILE A 1 420 ? -14.568 10.123 -11.411 1.00 82.06 420 ILE A C 1
ATOM 3379 O O . ILE A 1 420 ? -15.228 9.469 -10.604 1.00 82.06 420 ILE A O 1
ATOM 3383 N N . LEU A 1 421 ? -14.719 11.439 -11.568 1.00 85.19 421 LEU A N 1
ATOM 3384 C CA . LEU A 1 421 ? -15.566 12.273 -10.714 1.00 85.19 421 LEU A CA 1
ATOM 3385 C C . LEU A 1 421 ? -17.032 11.819 -10.735 1.00 85.19 421 LEU A C 1
ATOM 3387 O O . LEU A 1 421 ? -17.658 11.695 -9.683 1.00 85.19 421 LEU A O 1
ATOM 3391 N N . ILE A 1 422 ? -17.582 11.532 -11.920 1.00 85.75 422 ILE A N 1
ATOM 3392 C CA . ILE A 1 422 ? -18.971 11.070 -12.075 1.00 85.75 422 ILE A CA 1
ATOM 3393 C C . ILE A 1 422 ? -19.183 9.755 -11.320 1.00 85.75 422 ILE A C 1
ATOM 3395 O O . ILE A 1 422 ? -20.168 9.616 -10.591 1.00 85.75 422 ILE A O 1
ATOM 3399 N N . SER A 1 423 ? -18.248 8.812 -11.445 1.00 85.69 423 SER A N 1
ATOM 3400 C CA . SER A 1 423 ? -18.325 7.517 -10.761 1.00 85.69 423 SER A CA 1
ATOM 3401 C C . SER A 1 423 ? -18.308 7.678 -9.238 1.00 85.69 423 SER A C 1
ATOM 3403 O O . SER A 1 423 ? -19.081 7.027 -8.530 1.00 85.69 423 SER A O 1
ATOM 3405 N N . GLU A 1 424 ? -17.481 8.589 -8.723 1.00 88.25 424 GLU A N 1
ATOM 3406 C CA . GLU A 1 424 ? -17.406 8.877 -7.290 1.00 88.25 424 GLU A CA 1
ATOM 3407 C C . GLU A 1 424 ? -18.677 9.550 -6.763 1.00 88.25 424 GLU A C 1
ATOM 3409 O O . GLU A 1 424 ? -19.196 9.162 -5.712 1.00 88.25 424 GLU A O 1
ATOM 3414 N N . VAL A 1 425 ? -19.215 10.520 -7.507 1.00 91.19 425 VAL A N 1
ATOM 3415 C CA . VAL A 1 425 ? -20.465 11.214 -7.164 1.00 91.19 425 VAL A CA 1
ATOM 3416 C C . VAL A 1 425 ? -21.643 10.242 -7.160 1.00 91.19 425 VAL A C 1
ATOM 3418 O O . VAL A 1 425 ? -22.432 10.252 -6.213 1.00 91.19 425 VAL A O 1
ATOM 3421 N N . LEU A 1 426 ? -21.749 9.368 -8.165 1.00 88.88 426 LEU A N 1
ATOM 3422 C CA . LEU A 1 426 ? -22.786 8.335 -8.221 1.00 88.88 426 LEU A CA 1
ATOM 3423 C C . LEU A 1 426 ? -22.661 7.360 -7.047 1.00 88.88 426 LEU A C 1
ATOM 3425 O O . LEU A 1 426 ? -23.648 7.099 -6.357 1.00 88.88 426 LEU A O 1
ATOM 3429 N N . GLY A 1 427 ? -21.449 6.874 -6.766 1.00 90.00 427 GLY A N 1
ATOM 3430 C CA . GLY A 1 427 ? -21.191 6.008 -5.616 1.00 90.00 427 GLY A CA 1
ATOM 3431 C C . GLY A 1 427 ? -21.595 6.664 -4.293 1.00 90.00 427 GLY A C 1
ATOM 3432 O O . GLY A 1 427 ? -22.248 6.040 -3.453 1.00 90.00 427 GLY A O 1
ATOM 3433 N N . LEU A 1 428 ? -21.282 7.950 -4.122 1.00 91.88 428 LEU A N 1
ATOM 3434 C CA . LEU A 1 428 ? -21.685 8.722 -2.949 1.00 91.88 428 LEU A CA 1
ATOM 3435 C C . LEU A 1 428 ? -23.198 8.903 -2.867 1.00 91.88 428 LEU A C 1
ATOM 3437 O O . LEU A 1 428 ? -23.763 8.692 -1.795 1.00 91.88 428 LEU A O 1
ATOM 3441 N N . ALA A 1 429 ? -23.867 9.239 -3.969 1.00 91.62 429 ALA A N 1
ATOM 3442 C CA . ALA A 1 429 ? -25.320 9.384 -4.006 1.00 91.62 429 ALA A CA 1
ATOM 3443 C C . ALA A 1 429 ? -26.027 8.080 -3.598 1.00 91.62 429 ALA A C 1
ATOM 3445 O O . ALA A 1 429 ? -26.977 8.105 -2.808 1.00 91.62 429 ALA A O 1
ATOM 3446 N N . LEU A 1 430 ? -25.511 6.938 -4.064 1.00 92.12 430 LEU A N 1
ATOM 3447 C CA . LEU A 1 430 ? -26.027 5.612 -3.726 1.00 92.12 430 LEU A CA 1
ATOM 3448 C C . LEU A 1 430 ? -25.788 5.244 -2.258 1.00 92.12 430 LEU A C 1
ATOM 3450 O O . LEU A 1 430 ? -26.664 4.652 -1.629 1.00 92.12 430 LEU A O 1
ATOM 3454 N N . LEU A 1 431 ? -24.628 5.587 -1.690 1.00 91.69 431 LEU A N 1
ATOM 3455 C CA . LEU A 1 431 ? -24.253 5.172 -0.334 1.00 91.69 431 LEU A CA 1
ATOM 3456 C C . LEU A 1 431 ? -24.700 6.149 0.760 1.00 91.69 431 LEU A C 1
ATOM 3458 O O . LEU A 1 431 ? -24.941 5.722 1.891 1.00 91.69 431 LEU A O 1
ATOM 3462 N N . TYR A 1 432 ? -24.864 7.437 0.457 1.00 89.62 432 TYR A N 1
ATOM 3463 C CA . TYR A 1 432 ? -25.124 8.478 1.455 1.00 89.62 432 TYR A CA 1
ATOM 3464 C C . TYR A 1 432 ? -26.370 8.189 2.297 1.00 89.62 432 TYR A C 1
ATOM 3466 O O . TYR A 1 432 ? -26.317 8.141 3.533 1.00 89.62 432 TYR A O 1
ATOM 3474 N N . ARG A 1 433 ? -27.504 7.951 1.626 1.00 88.62 433 ARG A N 1
ATOM 3475 C CA . ARG A 1 433 ? -28.788 7.701 2.289 1.00 88.62 433 ARG A CA 1
ATOM 3476 C C . ARG A 1 433 ? -28.767 6.369 3.062 1.00 88.62 433 ARG A C 1
ATOM 3478 O O . ARG A 1 433 ? -29.027 6.406 4.268 1.00 88.62 433 ARG A O 1
ATOM 3485 N N . PRO A 1 434 ? -28.415 5.216 2.457 1.00 88.81 434 PRO A N 1
ATOM 3486 C CA . PRO A 1 434 ? -28.367 3.941 3.171 1.00 88.81 434 PRO A CA 1
ATOM 3487 C C . PRO A 1 434 ? -27.448 3.962 4.389 1.00 88.81 434 PRO A C 1
ATOM 3489 O O . PRO A 1 434 ? -27.851 3.489 5.447 1.00 88.81 434 PRO A O 1
ATOM 3492 N N . VAL A 1 435 ? -26.259 4.564 4.283 1.00 89.50 435 VAL A N 1
ATOM 3493 C CA . VAL A 1 435 ? -25.298 4.608 5.391 1.00 89.50 435 VAL A CA 1
ATOM 3494 C C . VAL A 1 435 ? -25.837 5.442 6.544 1.00 89.50 435 VAL A C 1
ATOM 3496 O O . VAL A 1 435 ? -25.859 4.965 7.679 1.00 89.50 435 VAL A O 1
ATOM 3499 N N . ARG A 1 436 ? -26.313 6.662 6.274 1.00 85.88 436 ARG A N 1
ATOM 3500 C CA . ARG A 1 436 ? -26.771 7.585 7.322 1.00 85.88 436 ARG A CA 1
ATOM 3501 C C . ARG A 1 436 ? -27.979 7.041 8.088 1.00 85.88 436 ARG A C 1
ATOM 3503 O O . ARG A 1 436 ? -28.045 7.180 9.310 1.00 85.88 436 ARG A O 1
ATOM 3510 N N . PHE A 1 437 ? -28.924 6.408 7.392 1.00 83.69 437 PHE A N 1
ATOM 3511 C CA . PHE A 1 437 ? -30.104 5.815 8.028 1.00 83.69 437 PHE A CA 1
ATOM 3512 C C . PHE A 1 437 ? -29.805 4.445 8.655 1.00 83.69 437 PHE A C 1
ATOM 3514 O O . PHE A 1 437 ? -30.256 4.173 9.773 1.00 83.69 437 PHE A O 1
ATOM 3521 N N . GLY A 1 438 ? -29.012 3.612 7.979 1.00 81.12 438 GLY A N 1
ATOM 3522 C CA . GLY A 1 438 ? -28.634 2.270 8.421 1.00 81.12 438 GLY A CA 1
ATOM 3523 C C . GLY A 1 438 ? -27.752 2.265 9.667 1.00 81.12 438 GLY A C 1
ATOM 3524 O O . GLY A 1 438 ? -27.914 1.399 10.519 1.00 81.12 438 GLY A O 1
ATOM 3525 N N . PHE A 1 439 ? -26.906 3.282 9.859 1.00 81.44 439 PHE A N 1
ATOM 3526 C CA . PHE A 1 439 ? -25.982 3.341 10.999 1.00 81.44 439 PHE A CA 1
ATOM 3527 C C . PHE A 1 439 ? -26.705 3.353 12.352 1.00 81.44 439 PHE A C 1
ATOM 3529 O O . PHE A 1 439 ? -26.233 2.778 13.328 1.00 81.44 439 PHE A O 1
ATOM 3536 N N . SER A 1 440 ? -27.888 3.971 12.413 1.00 76.31 440 SER A N 1
ATOM 3537 C CA . SER A 1 440 ? -28.710 3.972 13.631 1.00 76.31 440 SER A CA 1
ATOM 3538 C C . SER A 1 440 ? -29.354 2.617 13.946 1.00 76.31 440 SER A C 1
ATOM 3540 O O . SER A 1 440 ? -29.684 2.360 15.104 1.00 76.31 440 SER A O 1
ATOM 3542 N N . LYS A 1 441 ? -29.481 1.749 12.937 1.00 76.75 441 LYS A N 1
ATOM 3543 C CA . LYS A 1 441 ? -30.152 0.447 13.003 1.00 76.75 441 LYS A CA 1
ATOM 3544 C C . LYS A 1 441 ? -29.192 -0.729 13.197 1.00 76.75 441 LYS A C 1
ATOM 3546 O O . LYS A 1 441 ? -29.648 -1.861 13.191 1.00 76.75 441 LYS A O 1
ATOM 3551 N N . ILE A 1 442 ? -27.885 -0.487 13.342 1.00 73.19 442 ILE A N 1
ATOM 3552 C CA . ILE A 1 442 ? -26.938 -1.573 13.614 1.00 73.19 442 ILE A CA 1
ATOM 3553 C C . ILE A 1 442 ? -27.273 -2.171 14.980 1.00 73.19 442 ILE A C 1
ATOM 3555 O O . ILE A 1 442 ? -27.124 -1.515 16.014 1.00 73.19 442 ILE A O 1
ATOM 3559 N N . GLU A 1 443 ? -27.714 -3.419 14.973 1.00 63.78 443 GLU A N 1
ATOM 3560 C CA . GLU A 1 443 ? -27.796 -4.263 16.152 1.00 63.78 443 GLU A CA 1
ATOM 3561 C C . GLU A 1 443 ? -26.523 -5.099 16.196 1.00 63.78 443 GLU A C 1
ATOM 3563 O O . GLU A 1 443 ? -26.219 -5.846 15.267 1.00 63.78 443 GLU A O 1
ATOM 3568 N N . PHE A 1 444 ? -25.733 -4.947 17.259 1.00 58.66 444 PHE A N 1
ATOM 3569 C CA . PHE A 1 444 ? -24.736 -5.965 17.545 1.00 58.66 444 PHE A CA 1
ATOM 3570 C C . PHE A 1 444 ? -25.494 -7.146 18.108 1.00 58.66 444 PHE A C 1
ATOM 3572 O O . PHE A 1 444 ? -26.008 -7.065 19.222 1.00 58.66 444 PHE A O 1
ATOM 3579 N N . VAL A 1 445 ? -25.552 -8.227 17.337 1.00 49.25 445 VAL A N 1
ATOM 3580 C CA . VAL A 1 445 ? -25.851 -9.541 17.892 1.00 49.25 445 VAL A CA 1
ATOM 3581 C C . VAL A 1 445 ? -24.729 -9.825 18.890 1.00 49.25 445 VAL A C 1
ATOM 3583 O O . VAL A 1 445 ? -23.606 -10.165 18.519 1.00 49.25 445 VAL A O 1
ATOM 3586 N N . GLY A 1 446 ? -24.992 -9.526 20.160 1.00 38.16 446 GLY A N 1
ATOM 3587 C CA . GLY A 1 446 ? -24.100 -9.856 21.255 1.00 38.16 446 GLY A CA 1
ATOM 3588 C C . GLY A 1 446 ? -24.027 -11.371 21.388 1.00 38.16 446 GLY A C 1
ATOM 3589 O O . GLY A 1 446 ? -25.060 -12.026 21.358 1.00 38.16 446 GLY A O 1
ATOM 3590 N N . ALA A 1 447 ? -22.802 -11.889 21.501 1.00 37.66 447 ALA A N 1
ATOM 3591 C CA . ALA A 1 447 ? -22.440 -13.148 22.155 1.00 37.66 447 ALA A CA 1
ATOM 3592 C C . ALA A 1 447 ? -23.555 -14.212 22.214 1.00 37.66 447 ALA A C 1
ATOM 3594 O O . ALA A 1 447 ? -24.272 -14.327 23.205 1.00 37.66 447 ALA A O 1
ATOM 3595 N N . GLY A 1 448 ? -23.670 -15.000 21.148 1.00 32.34 448 GLY A N 1
ATOM 3596 C CA . GLY A 1 448 ? -24.623 -16.101 21.063 1.00 32.34 448 GLY A CA 1
ATOM 3597 C C . GLY A 1 448 ? -24.389 -17.007 19.858 1.00 32.34 448 GLY A C 1
ATOM 3598 O O . GLY A 1 448 ? -25.363 -17.433 19.251 1.00 32.34 448 GLY A O 1
ATOM 3599 N N . GLN A 1 449 ? -23.126 -17.245 19.485 1.00 32.59 449 GLN A N 1
ATOM 3600 C CA . GLN A 1 449 ? -22.679 -18.398 18.694 1.00 32.59 449 GLN A CA 1
ATOM 3601 C C . GLN A 1 449 ? -21.283 -18.806 19.150 1.00 32.59 449 GLN A C 1
ATOM 3603 O O . GLN A 1 449 ? -20.435 -17.893 19.293 1.00 32.59 449 GLN A O 1
#

Sequence (449 aa):
MKASHMNLDRGLIVLQQLFPTRVIRWLMLLMLTIFLIGFALTELFALDLIGVVAGALAMPLVLIGMIILPTQMVALATHRAASFFPGLRGILLATYWWICLVLSLTICWIWNLSQLNPFSLSMFVVVWLITSLIFQVSVWLCTFSQTGHFLHYAVYIMLGDIFGWFAAVNPLYILCFILLSWAIFASRWFGWKPAHYKANPFFVGLQVREQMLWGKAFKSWFNVAQARTWLGSRLTGIPDGRVARIQRMLPALGSATVGFLPGYLLMGSDWLLGLGYMFLMAGGGFFAMLMLMGYGMNVHRIWLYSPGNRRALFTYLHGRFWSSVLPVTLVLVLVGTLVNLFWKNWHSPSDWLMFMVSLLLLQSLCFHLYWWLYQRLGANHVLLSFACGALVLCWFLMSIVSGFLMNGPASWPAISPLWILISEVLGLALLYRPVRFGFSKIEFVGAGQ